Protein AF-A0A1W9P413-F1 (afdb_monomer)

Structure (mmCIF, N/CA/C/O backbone):
data_AF-A0A1W9P413-F1
#
_entry.id   AF-A0A1W9P413-F1
#
loop_
_atom_site.group_PDB
_atom_site.id
_atom_site.type_symbol
_atom_site.label_atom_id
_atom_site.label_alt_id
_atom_site.label_comp_id
_atom_site.label_asym_id
_atom_site.label_entity_id
_atom_site.label_seq_id
_atom_site.pdbx_PDB_ins_code
_atom_site.Cartn_x
_atom_site.Cartn_y
_atom_site.Cartn_z
_atom_site.occupancy
_atom_site.B_iso_or_equiv
_atom_site.auth_seq_id
_atom_site.auth_comp_id
_atom_site.auth_asym_id
_atom_site.auth_atom_id
_atom_site.pdbx_PDB_model_num
ATOM 1 N N . MET A 1 1 ? 31.410 20.847 0.478 1.00 35.12 1 MET A N 1
ATOM 2 C CA . MET A 1 1 ? 32.022 19.700 -0.231 1.00 35.12 1 MET A CA 1
ATOM 3 C C . MET A 1 1 ? 31.115 19.289 -1.386 1.00 35.12 1 MET A C 1
ATOM 5 O O . MET A 1 1 ? 30.025 18.791 -1.138 1.00 35.12 1 MET A O 1
ATOM 9 N N . LYS A 1 2 ? 31.502 19.577 -2.638 1.00 26.42 2 LYS A N 1
ATOM 10 C CA . LYS A 1 2 ? 30.781 19.106 -3.832 1.00 26.42 2 LYS A CA 1
ATOM 11 C C . LYS A 1 2 ? 31.066 17.611 -3.987 1.00 26.42 2 LYS A C 1
ATOM 13 O O . LYS A 1 2 ? 32.196 17.243 -4.291 1.00 26.42 2 LYS A O 1
ATOM 18 N N . VAL A 1 3 ? 30.071 16.762 -3.741 1.00 28.59 3 VAL A N 1
ATOM 19 C CA . VAL A 1 3 ? 30.142 15.339 -4.092 1.00 28.59 3 VAL A CA 1
ATOM 20 C C . VAL A 1 3 ? 30.192 15.274 -5.617 1.00 28.59 3 VAL A C 1
ATOM 22 O O . VAL A 1 3 ? 29.200 15.574 -6.275 1.00 28.59 3 VAL A O 1
ATOM 25 N N . LYS A 1 4 ? 31.363 14.959 -6.181 1.00 28.55 4 LYS A N 1
ATOM 26 C CA . LYS A 1 4 ? 31.478 14.557 -7.584 1.00 28.55 4 LYS A CA 1
ATOM 27 C C . LYS A 1 4 ? 30.758 13.217 -7.706 1.00 28.55 4 LYS A C 1
ATOM 29 O O . LYS A 1 4 ? 31.306 12.185 -7.332 1.00 28.55 4 LYS A O 1
ATOM 34 N N . THR A 1 5 ? 29.512 13.234 -8.160 1.00 32.84 5 THR A N 1
ATOM 35 C CA . THR A 1 5 ? 28.902 12.038 -8.730 1.00 32.84 5 THR A CA 1
ATOM 36 C C . THR A 1 5 ? 29.700 11.732 -9.988 1.00 32.84 5 THR A C 1
ATOM 38 O O . THR A 1 5 ? 29.683 12.514 -10.934 1.00 32.84 5 THR A O 1
ATOM 41 N N . ASN A 1 6 ? 30.479 10.650 -9.969 1.00 36.00 6 ASN A N 1
ATOM 42 C CA . ASN A 1 6 ? 30.977 10.063 -11.204 1.00 36.00 6 ASN A CA 1
ATOM 43 C C . ASN A 1 6 ? 29.742 9.628 -11.996 1.00 36.00 6 ASN A C 1
ATOM 45 O O . ASN A 1 6 ? 29.203 8.548 -11.759 1.00 36.00 6 ASN A O 1
ATOM 49 N N . ASP A 1 7 ? 29.285 10.493 -12.900 1.00 39.38 7 ASP A N 1
ATOM 50 C CA . ASP A 1 7 ? 28.417 10.121 -14.005 1.00 39.38 7 ASP A CA 1
ATOM 51 C C . ASP A 1 7 ? 29.214 9.162 -14.894 1.00 39.38 7 ASP A C 1
ATOM 53 O O . ASP A 1 7 ? 29.752 9.525 -15.935 1.00 39.38 7 ASP A O 1
ATOM 57 N N . MET A 1 8 ? 29.279 7.891 -14.489 1.00 37.81 8 MET A N 1
ATOM 58 C CA . MET A 1 8 ? 29.420 6.787 -15.433 1.00 37.81 8 MET A CA 1
ATOM 59 C C . MET A 1 8 ? 28.081 6.616 -16.157 1.00 37.81 8 MET A C 1
ATOM 61 O O . MET A 1 8 ? 27.469 5.551 -16.140 1.00 37.81 8 MET A O 1
ATOM 65 N N . ALA A 1 9 ? 27.633 7.673 -16.832 1.00 39.97 9 ALA A N 1
ATOM 66 C CA . ALA A 1 9 ? 26.834 7.506 -18.022 1.00 39.97 9 ALA A CA 1
ATOM 67 C C . ALA A 1 9 ? 27.788 6.896 -19.052 1.00 39.97 9 ALA A C 1
ATOM 69 O O . ALA A 1 9 ? 28.447 7.598 -19.816 1.00 39.97 9 ALA A O 1
ATOM 70 N N . ARG A 1 10 ? 27.909 5.562 -19.050 1.00 44.69 10 ARG A N 1
ATOM 71 C CA . ARG A 1 10 ? 28.249 4.868 -20.288 1.00 44.69 10 ARG A CA 1
ATOM 72 C C . ARG A 1 10 ? 27.160 5.300 -21.263 1.00 44.69 10 ARG A C 1
ATOM 74 O O . ARG A 1 10 ? 26.048 4.783 -21.204 1.00 44.69 10 ARG A O 1
ATOM 81 N N . GLN A 1 11 ? 27.470 6.276 -22.114 1.00 43.56 11 GLN A N 1
ATOM 82 C CA . GLN A 1 11 ? 26.836 6.403 -23.414 1.00 43.56 11 GLN A CA 1
ATOM 83 C C . GLN A 1 11 ? 27.114 5.077 -24.119 1.00 43.56 11 GLN A C 1
ATOM 85 O O . GLN A 1 11 ? 28.104 4.913 -24.825 1.00 43.56 11 GLN A O 1
ATOM 90 N N . VAL A 1 12 ? 26.280 4.076 -23.841 1.00 49.44 12 VAL A N 1
ATOM 91 C CA . VAL A 1 12 ? 26.056 2.999 -24.790 1.00 49.44 12 VAL A CA 1
ATOM 92 C C . VAL A 1 12 ? 25.668 3.735 -26.065 1.00 49.44 12 VAL A C 1
ATOM 94 O O . VAL A 1 12 ? 24.768 4.567 -26.030 1.00 49.44 12 VAL A O 1
ATOM 97 N N . SER A 1 13 ? 26.437 3.549 -27.132 1.00 48.78 13 SER A N 1
ATOM 98 C CA . SER A 1 13 ? 26.155 4.117 -28.447 1.00 48.78 13 SER A CA 1
ATOM 99 C C . SER A 1 13 ? 24.744 3.682 -28.865 1.00 48.78 13 SER A C 1
ATOM 101 O O . SER A 1 13 ? 24.533 2.548 -29.291 1.00 48.78 13 SER A O 1
ATOM 103 N N . LEU A 1 14 ? 23.760 4.563 -28.649 1.00 51.34 14 LEU A N 1
ATOM 104 C CA . LEU A 1 14 ? 22.325 4.298 -28.826 1.00 51.34 14 LEU A CA 1
ATOM 105 C C . LEU A 1 14 ? 21.903 4.269 -30.304 1.00 51.34 14 LEU A C 1
ATOM 107 O O . LEU A 1 14 ? 20.739 3.987 -30.581 1.00 51.34 14 LEU A O 1
ATOM 111 N N . ASP A 1 15 ? 22.835 4.532 -31.221 1.00 51.38 15 ASP A N 1
ATOM 112 C CA . ASP A 1 15 ? 22.566 4.760 -32.643 1.00 51.38 15 ASP A CA 1
ATOM 113 C C . ASP A 1 15 ? 22.865 3.537 -33.528 1.00 51.38 15 ASP A C 1
ATOM 115 O O . ASP A 1 15 ? 22.761 3.620 -34.748 1.00 51.38 15 ASP A O 1
ATOM 119 N N . SER A 1 16 ? 23.232 2.389 -32.945 1.00 44.88 16 SER A N 1
ATOM 120 C CA . SER A 1 16 ? 23.753 1.250 -33.720 1.00 44.88 16 SER A CA 1
ATOM 121 C C . SER A 1 16 ? 22.837 0.033 -33.857 1.00 44.88 16 SER A C 1
ATOM 123 O O . SER A 1 16 ? 23.261 -0.937 -34.481 1.00 44.88 16 SER A O 1
ATOM 125 N N . ILE A 1 17 ? 21.596 0.039 -33.348 1.00 50.25 17 ILE A N 1
ATOM 126 C CA . ILE A 1 17 ? 20.804 -1.200 -33.344 1.00 50.25 17 ILE A CA 1
ATOM 127 C C . ILE A 1 17 ? 19.384 -1.019 -33.880 1.00 50.25 17 ILE A C 1
ATOM 129 O O . ILE A 1 17 ? 18.509 -0.447 -33.235 1.00 50.25 17 ILE A O 1
ATOM 133 N N . GLY A 1 18 ? 19.151 -1.597 -35.064 1.00 59.50 18 GLY A N 1
ATOM 134 C CA . GLY A 1 18 ? 17.832 -1.943 -35.602 1.00 59.50 18 GLY A CA 1
ATOM 135 C C . GLY A 1 18 ? 17.193 -3.115 -34.846 1.00 59.50 18 GLY A C 1
ATOM 136 O O . GLY A 1 18 ? 16.728 -4.078 -35.455 1.00 59.50 18 GLY A O 1
ATOM 137 N N . GLU A 1 19 ? 17.229 -3.058 -33.518 1.00 65.81 19 GLU A N 1
ATOM 138 C CA . GLU A 1 19 ? 16.703 -4.084 -32.625 1.00 65.81 19 GLU A CA 1
ATOM 139 C C . GLU A 1 19 ? 15.173 -4.077 -32.710 1.00 65.81 19 GLU A C 1
ATOM 141 O O . GLU A 1 19 ? 14.519 -3.070 -32.433 1.00 65.81 19 GLU A O 1
ATOM 146 N N . LYS A 1 20 ? 14.594 -5.205 -33.133 1.00 80.88 20 LYS A N 1
ATOM 147 C CA . LYS A 1 20 ? 13.134 -5.377 -33.211 1.00 80.88 20 LYS A CA 1
ATOM 148 C C . LYS A 1 20 ? 12.500 -5.618 -31.838 1.00 80.88 20 LYS A C 1
ATOM 150 O O . LYS A 1 20 ? 11.292 -5.441 -31.697 1.00 80.88 20 LYS A O 1
ATOM 155 N N . GLU A 1 21 ? 13.301 -6.001 -30.846 1.00 87.31 21 GLU A N 1
ATOM 156 C CA . GLU A 1 21 ? 12.861 -6.415 -29.514 1.00 87.31 21 GLU A CA 1
ATOM 157 C C . GLU A 1 21 ? 13.801 -5.848 -28.435 1.00 87.31 21 GLU A C 1
ATOM 159 O O . GLU A 1 21 ? 14.988 -5.668 -28.707 1.00 87.31 21 GLU A O 1
ATOM 164 N N . PRO A 1 22 ? 13.294 -5.541 -27.227 1.00 90.44 22 PRO A N 1
ATOM 165 C CA . PRO A 1 22 ? 14.106 -5.041 -26.126 1.00 90.44 22 PRO A CA 1
ATOM 166 C C . PRO A 1 22 ? 14.951 -6.152 -25.494 1.00 90.44 22 PRO A C 1
ATOM 168 O O . PRO A 1 22 ? 14.472 -7.264 -25.275 1.00 90.44 22 PRO A O 1
ATOM 171 N N . ASP A 1 23 ? 16.168 -5.808 -25.078 1.00 92.25 23 ASP A N 1
ATOM 172 C CA . ASP A 1 23 ? 17.046 -6.700 -24.318 1.00 92.25 23 ASP A CA 1
ATOM 173 C C . ASP A 1 23 ? 16.517 -6.899 -22.882 1.00 92.25 23 ASP A C 1
ATOM 175 O O . ASP A 1 23 ? 16.741 -6.093 -21.971 1.00 92.25 23 ASP A O 1
ATOM 179 N N . ILE A 1 24 ? 15.782 -7.995 -22.670 1.00 91.88 24 ILE A N 1
ATOM 180 C CA . ILE A 1 24 ? 15.207 -8.354 -21.366 1.00 91.88 24 ILE A CA 1
ATOM 181 C C . ILE A 1 24 ? 16.293 -8.653 -20.324 1.00 91.88 24 ILE A C 1
ATOM 183 O O . ILE A 1 24 ? 16.104 -8.353 -19.140 1.00 91.88 24 ILE A O 1
ATOM 187 N N . GLU A 1 25 ? 17.439 -9.200 -20.729 1.00 91.31 25 GLU A N 1
ATOM 188 C CA . GLU A 1 25 ? 18.549 -9.493 -19.819 1.00 91.31 25 GLU A CA 1
ATOM 189 C C . GLU A 1 25 ? 19.149 -8.192 -19.268 1.00 91.31 25 GLU A C 1
ATOM 191 O O . GLU A 1 25 ? 19.340 -8.036 -18.057 1.00 91.31 25 GLU A O 1
ATOM 196 N N . TYR A 1 26 ? 19.363 -7.202 -20.135 1.00 92.00 26 TYR A N 1
ATOM 197 C CA . TYR A 1 26 ? 19.777 -5.863 -19.725 1.00 92.00 26 TYR A CA 1
ATOM 198 C C . TYR A 1 26 ? 18.771 -5.205 -18.768 1.00 92.00 26 TYR A C 1
ATOM 200 O O . TYR A 1 26 ? 19.167 -4.609 -17.756 1.00 92.00 26 TYR A O 1
ATOM 208 N N . LEU A 1 27 ? 17.471 -5.330 -19.050 1.00 92.12 27 LEU A N 1
ATOM 209 C CA . LEU A 1 27 ? 16.413 -4.750 -18.218 1.00 92.12 27 LEU A CA 1
ATOM 210 C C . LEU A 1 27 ? 16.342 -5.385 -16.826 1.00 92.12 27 LEU A C 1
ATOM 212 O O . LEU A 1 27 ? 16.135 -4.678 -15.835 1.00 92.12 27 LEU A O 1
ATOM 216 N N . THR A 1 28 ? 16.542 -6.700 -16.748 1.00 92.56 28 THR A N 1
ATOM 217 C CA . THR A 1 28 ? 16.417 -7.491 -15.513 1.00 92.56 28 THR A CA 1
ATOM 218 C C . THR A 1 28 ? 17.695 -7.564 -14.682 1.00 92.56 28 THR A C 1
ATOM 220 O O . THR A 1 28 ? 17.680 -8.074 -13.558 1.00 92.56 28 THR A O 1
ATOM 223 N N . ARG A 1 29 ? 18.800 -6.996 -15.181 1.00 93.19 29 ARG A N 1
ATOM 224 C CA . ARG A 1 29 ? 20.086 -6.980 -14.482 1.00 93.19 29 ARG A CA 1
ATOM 225 C C . ARG A 1 29 ? 19.969 -6.374 -13.084 1.00 93.19 29 ARG A C 1
ATOM 227 O O . ARG A 1 29 ? 19.545 -5.230 -12.901 1.00 93.19 29 ARG A O 1
ATOM 234 N N . ILE A 1 30 ? 20.431 -7.136 -12.096 1.00 94.19 30 ILE A N 1
ATOM 235 C CA . ILE A 1 30 ? 20.502 -6.681 -10.709 1.00 94.19 30 ILE A CA 1
ATOM 236 C C . ILE A 1 30 ? 21.545 -5.567 -10.600 1.00 94.19 30 ILE A C 1
ATOM 238 O O . ILE A 1 30 ? 22.689 -5.718 -11.026 1.00 94.19 30 ILE A O 1
ATOM 242 N N . THR A 1 31 ? 21.156 -4.458 -9.979 1.00 94.75 31 THR A N 1
ATOM 243 C CA . THR A 1 31 ? 22.052 -3.346 -9.656 1.00 94.75 31 THR A CA 1
ATOM 244 C C . THR A 1 31 ? 22.389 -3.395 -8.171 1.00 94.75 31 THR A C 1
ATOM 246 O O . THR A 1 31 ? 21.487 -3.379 -7.337 1.00 94.75 31 THR A O 1
ATOM 249 N N . ARG A 1 32 ? 23.677 -3.433 -7.824 1.00 96.00 32 ARG A N 1
ATOM 250 C CA . ARG A 1 32 ? 24.158 -3.380 -6.435 1.00 96.00 32 ARG A CA 1
ATOM 251 C C . ARG A 1 32 ? 25.071 -2.184 -6.242 1.00 96.00 32 ARG A C 1
ATOM 253 O O . ARG A 1 32 ? 25.812 -1.818 -7.150 1.00 96.00 32 ARG A O 1
ATOM 260 N N . GLY A 1 33 ? 25.048 -1.606 -5.051 1.00 94.62 33 GLY A N 1
ATOM 261 C CA . GLY A 1 33 ? 25.970 -0.538 -4.698 1.00 94.62 33 GLY A CA 1
ATOM 262 C C . GLY A 1 33 ? 25.856 -0.132 -3.240 1.00 94.62 33 GLY A C 1
ATOM 263 O O . GLY A 1 33 ? 25.163 -0.765 -2.447 1.00 94.62 33 GLY A O 1
ATOM 264 N N . ALA A 1 34 ? 26.528 0.961 -2.901 1.00 92.81 34 ALA A N 1
ATOM 265 C CA . ALA A 1 34 ? 26.381 1.632 -1.622 1.00 92.81 34 ALA A CA 1
ATOM 266 C C . ALA A 1 34 ? 26.163 3.129 -1.854 1.00 92.81 34 ALA A C 1
ATOM 268 O O . ALA A 1 34 ? 26.662 3.709 -2.822 1.00 92.81 34 ALA A O 1
ATOM 269 N N . GLN A 1 35 ? 25.388 3.762 -0.980 1.00 93.00 35 GLN A N 1
ATOM 270 C CA . GLN A 1 35 ? 25.301 5.218 -0.901 1.00 93.00 35 GLN A CA 1
ATOM 271 C C . GLN A 1 35 ? 25.809 5.666 0.456 1.00 93.00 35 GLN A C 1
ATOM 273 O O . GLN A 1 35 ? 25.456 5.070 1.468 1.00 93.00 35 GLN A O 1
ATOM 278 N N . ARG A 1 36 ? 26.627 6.716 0.483 1.00 90.56 36 ARG A N 1
ATOM 279 C CA . ARG A 1 36 ? 27.079 7.324 1.733 1.00 90.56 36 ARG A CA 1
ATOM 280 C C . ARG A 1 36 ? 26.156 8.466 2.110 1.00 90.56 36 ARG A C 1
ATOM 282 O O . ARG A 1 36 ? 25.801 9.279 1.256 1.00 90.56 36 ARG A O 1
ATOM 289 N N . ASN A 1 37 ? 25.793 8.550 3.382 1.00 86.88 37 ASN A N 1
ATOM 290 C CA . ASN A 1 37 ? 25.143 9.752 3.882 1.00 86.88 37 ASN A CA 1
ATOM 291 C C . ASN A 1 37 ? 26.146 10.862 4.218 1.00 86.88 37 ASN A C 1
ATOM 293 O O . ASN A 1 37 ? 27.356 10.724 4.037 1.00 86.88 37 ASN A O 1
ATOM 297 N N . ILE A 1 38 ? 25.631 11.969 4.758 1.00 81.50 38 ILE A N 1
ATOM 298 C CA . ILE A 1 38 ? 26.425 13.133 5.172 1.00 81.50 38 ILE A CA 1
ATOM 299 C C . ILE A 1 38 ? 27.476 12.821 6.250 1.00 81.50 38 ILE A C 1
ATOM 301 O O . ILE A 1 38 ? 28.393 13.612 6.434 1.00 81.50 38 ILE A O 1
ATOM 305 N N . ARG A 1 39 ? 27.355 11.687 6.953 1.00 85.44 39 ARG A N 1
ATOM 306 C CA . ARG A 1 39 ? 28.314 11.213 7.965 1.00 85.44 39 ARG A CA 1
ATOM 307 C C . ARG A 1 39 ? 29.296 10.179 7.419 1.00 85.44 39 ARG A C 1
ATOM 309 O O . ARG A 1 39 ? 30.091 9.639 8.173 1.00 85.44 39 ARG A O 1
ATOM 316 N N . GLY A 1 40 ? 29.222 9.868 6.125 1.00 90.75 40 GLY A N 1
ATOM 317 C CA . GLY A 1 40 ? 30.052 8.845 5.496 1.00 90.75 40 GLY A CA 1
ATOM 318 C C . GLY A 1 40 ? 29.597 7.406 5.753 1.00 90.75 40 GLY A C 1
ATOM 319 O O . GLY A 1 40 ? 30.284 6.493 5.308 1.00 90.75 40 GLY A O 1
ATOM 320 N N . ILE A 1 41 ? 28.450 7.189 6.411 1.00 90.75 41 ILE A N 1
ATOM 321 C CA . ILE A 1 41 ? 27.907 5.847 6.665 1.00 90.75 41 ILE A CA 1
ATOM 322 C C . ILE A 1 41 ? 27.359 5.287 5.362 1.00 90.75 41 ILE A C 1
ATOM 324 O O . ILE A 1 41 ? 26.547 5.935 4.695 1.00 90.75 41 ILE A O 1
ATOM 328 N N . GLU A 1 42 ? 27.796 4.082 5.017 1.00 93.31 42 GLU A N 1
ATOM 329 C CA . GLU A 1 42 ? 27.349 3.375 3.826 1.00 93.31 42 GLU A CA 1
ATOM 330 C C . GLU A 1 42 ? 26.009 2.674 4.043 1.00 93.31 42 GLU A C 1
ATOM 332 O O . GLU A 1 42 ? 25.771 2.013 5.052 1.00 93.31 42 GLU A O 1
ATOM 337 N N . PHE A 1 43 ? 25.152 2.797 3.035 1.00 92.94 43 PHE A N 1
ATOM 338 C CA . PHE A 1 43 ? 23.893 2.089 2.895 1.00 92.94 43 PHE A CA 1
ATOM 339 C C . PHE A 1 43 ? 23.999 1.147 1.695 1.00 92.94 43 PHE A C 1
ATOM 341 O O . PHE A 1 43 ? 23.787 1.591 0.557 1.00 92.94 43 PHE A O 1
ATOM 348 N N . PRO A 1 44 ? 24.348 -0.131 1.915 1.00 95.94 44 PRO A N 1
ATOM 349 C CA . PRO A 1 44 ? 24.314 -1.136 0.868 1.00 95.94 44 PRO A CA 1
ATOM 350 C C . PRO A 1 44 ? 22.893 -1.273 0.327 1.00 95.94 44 PRO A C 1
ATOM 352 O O . PRO A 1 44 ? 21.934 -1.379 1.099 1.00 95.94 44 PRO A O 1
ATOM 355 N N . TYR A 1 45 ? 22.760 -1.286 -0.993 1.00 96.50 45 TYR A N 1
ATOM 356 C CA . TYR A 1 45 ? 21.484 -1.458 -1.665 1.00 96.50 45 TYR A CA 1
ATOM 357 C C . TYR A 1 45 ? 21.576 -2.465 -2.810 1.00 96.50 45 TYR A C 1
ATOM 359 O O . TYR A 1 45 ? 22.627 -2.672 -3.420 1.00 96.50 45 TYR A O 1
ATOM 367 N N . GLU A 1 46 ? 20.427 -3.050 -3.119 1.00 96.50 46 GLU A N 1
ATOM 368 C CA . GLU A 1 46 ? 20.198 -3.905 -4.273 1.00 96.50 46 GLU A CA 1
ATOM 369 C C . GLU A 1 46 ? 18.900 -3.468 -4.956 1.00 96.50 46 GLU A C 1
ATOM 371 O O . GLU A 1 46 ? 17.903 -3.200 -4.288 1.00 96.50 46 GLU A O 1
ATOM 376 N N . ILE A 1 47 ? 18.905 -3.383 -6.283 1.00 97.00 47 ILE A N 1
ATOM 377 C CA . ILE A 1 47 ? 17.707 -3.211 -7.102 1.00 97.00 47 ILE A CA 1
ATOM 378 C C . ILE A 1 47 ? 17.644 -4.400 -8.046 1.00 97.00 47 ILE A C 1
ATOM 380 O O . ILE A 1 47 ? 18.506 -4.558 -8.908 1.00 97.00 47 ILE A O 1
ATOM 384 N N . SER A 1 48 ? 16.616 -5.221 -7.878 1.00 95.31 48 SER A N 1
ATOM 385 C CA . SER A 1 48 ? 16.272 -6.290 -8.811 1.00 95.31 48 SER A CA 1
ATOM 386 C C . SER A 1 48 ? 15.077 -5.864 -9.658 1.00 95.31 48 SER A C 1
ATOM 388 O O . SER A 1 48 ? 14.214 -5.109 -9.201 1.00 95.31 48 SER A O 1
ATOM 390 N N . VAL A 1 49 ? 15.038 -6.328 -10.904 1.00 95.88 49 VAL A N 1
ATOM 391 C CA . VAL A 1 49 ? 13.915 -6.097 -11.812 1.00 95.88 49 VAL A CA 1
ATOM 392 C C . VAL A 1 49 ? 13.413 -7.454 -12.279 1.00 95.88 49 VAL A C 1
ATOM 394 O O . VAL A 1 49 ? 14.192 -8.266 -12.770 1.00 95.88 49 VAL A O 1
ATOM 397 N N . LYS A 1 50 ? 12.121 -7.715 -12.090 1.00 94.38 50 LYS A N 1
ATOM 398 C CA . LYS A 1 50 ? 11.478 -8.972 -12.485 1.00 94.38 50 LYS A CA 1
ATOM 399 C C . LYS A 1 50 ? 10.465 -8.711 -13.584 1.00 94.38 50 LYS A C 1
ATOM 401 O O . LYS A 1 50 ? 9.661 -7.790 -13.457 1.00 94.38 50 LYS A O 1
ATOM 406 N N . VAL A 1 51 ? 10.488 -9.534 -14.624 1.00 94.94 51 VAL A N 1
ATOM 407 C CA . VAL A 1 51 ? 9.402 -9.593 -15.606 1.00 94.94 51 VAL A CA 1
ATOM 408 C C . VAL A 1 51 ? 8.225 -10.322 -14.968 1.00 94.94 51 VAL A C 1
ATOM 410 O O . VAL A 1 51 ? 8.430 -11.317 -14.273 1.00 94.94 51 VAL A O 1
ATOM 413 N N . LEU A 1 52 ? 7.020 -9.799 -15.167 1.00 93.88 52 LEU A N 1
ATOM 414 C CA . LEU A 1 52 ? 5.774 -10.385 -14.684 1.00 93.88 52 LEU A CA 1
ATOM 415 C C . LEU A 1 52 ? 4.734 -10.442 -15.807 1.00 93.88 52 LEU A C 1
ATOM 417 O O . LEU A 1 52 ? 4.753 -9.635 -16.743 1.00 93.88 52 LEU A O 1
ATOM 421 N N . SER A 1 53 ? 3.771 -11.339 -15.640 1.00 92.50 53 SER A N 1
ATOM 422 C CA . SER A 1 53 ? 2.498 -11.351 -16.344 1.00 92.50 53 SER A CA 1
ATOM 423 C C . SER A 1 53 ? 1.468 -10.594 -15.537 1.00 92.50 53 SER A C 1
ATOM 425 O O . SER A 1 53 ? 1.638 -10.297 -14.354 1.00 92.50 53 SER A O 1
ATOM 427 N N . TYR A 1 54 ? 0.322 -10.373 -16.167 1.00 94.31 54 TYR A N 1
ATOM 428 C CA . TYR A 1 54 ? -0.862 -9.972 -15.433 1.00 94.31 54 TYR A CA 1
ATOM 429 C C . TYR A 1 54 ? -1.267 -10.994 -14.351 1.00 94.31 54 TYR A C 1
ATOM 431 O O . TYR A 1 54 ? -1.714 -10.589 -13.280 1.00 94.31 54 TYR A O 1
ATOM 439 N N . GLY A 1 55 ? -1.091 -12.298 -14.606 1.00 93.12 55 GLY A N 1
ATOM 440 C CA . GLY A 1 55 ? -1.451 -13.370 -13.671 1.00 93.12 55 GLY A CA 1
ATOM 441 C C . GLY A 1 55 ? -0.611 -13.387 -12.392 1.00 93.12 55 GLY A C 1
ATOM 442 O O . GLY A 1 55 ? -1.085 -13.850 -11.360 1.00 93.12 55 GLY A O 1
ATOM 443 N N . ASP A 1 56 ? 0.594 -12.818 -12.439 1.00 92.31 56 ASP A N 1
ATOM 444 C CA . ASP A 1 56 ? 1.484 -12.680 -11.283 1.00 92.31 56 ASP A CA 1
ATOM 445 C C . ASP A 1 56 ? 1.099 -11.507 -10.363 1.00 92.31 56 ASP A C 1
ATOM 447 O O . ASP A 1 56 ? 1.619 -11.379 -9.252 1.00 92.31 56 ASP A O 1
ATOM 451 N N . ILE A 1 57 ? 0.208 -10.615 -10.812 1.00 94.69 57 ILE A N 1
ATOM 452 C CA . ILE A 1 57 ? -0.248 -9.475 -10.016 1.00 94.69 57 ILE A CA 1
ATOM 453 C C . ILE A 1 57 ? -1.298 -9.948 -9.017 1.00 94.69 57 ILE A C 1
ATOM 455 O O . ILE A 1 57 ? -2.427 -10.288 -9.378 1.00 94.69 57 ILE A O 1
ATOM 459 N N . ILE A 1 58 ? -0.947 -9.882 -7.737 1.00 93.94 58 ILE A N 1
ATOM 460 C CA . ILE A 1 58 ? -1.864 -10.211 -6.649 1.00 93.94 58 ILE A CA 1
ATOM 461 C C . ILE A 1 58 ? -2.699 -8.973 -6.328 1.00 93.94 58 ILE A C 1
ATOM 463 O O . ILE A 1 58 ? -2.181 -7.931 -5.926 1.00 93.94 58 ILE A O 1
ATOM 467 N N . TRP A 1 59 ? -4.008 -9.082 -6.536 1.00 94.31 59 TRP A N 1
ATOM 468 C CA . TRP A 1 59 ? -4.966 -8.018 -6.251 1.00 94.31 59 TRP A CA 1
ATOM 469 C C . TRP A 1 59 ? -5.550 -8.190 -4.859 1.00 94.31 59 TRP A C 1
ATOM 471 O O . TRP A 1 59 ? -6.021 -9.270 -4.511 1.00 94.31 59 TRP A O 1
ATOM 481 N N . ASN A 1 60 ? -5.576 -7.104 -4.096 1.00 92.81 60 ASN A N 1
ATOM 482 C CA . ASN A 1 60 ? -6.088 -7.101 -2.742 1.00 92.81 60 ASN A CA 1
ATOM 483 C C . ASN A 1 60 ? -6.837 -5.783 -2.434 1.00 92.81 60 ASN A C 1
ATOM 485 O O . ASN A 1 60 ? -6.216 -4.710 -2.406 1.00 92.81 60 ASN A O 1
ATOM 489 N N . PRO A 1 61 ? -8.161 -5.823 -2.165 1.00 92.69 61 PRO A N 1
ATOM 490 C CA . PRO A 1 61 ? -8.920 -4.627 -1.794 1.00 92.69 61 PRO A CA 1
ATOM 491 C C . PRO A 1 61 ? -8.375 -3.951 -0.523 1.00 92.69 61 PRO A C 1
ATOM 493 O O . PRO A 1 61 ? -8.429 -2.723 -0.402 1.00 92.69 61 PRO A O 1
ATOM 496 N N . ILE A 1 62 ? -7.798 -4.724 0.403 1.00 91.88 62 ILE A N 1
ATOM 497 C CA . ILE A 1 62 ? -7.210 -4.239 1.655 1.00 91.88 62 ILE A CA 1
ATOM 498 C C . ILE A 1 62 ? -6.011 -3.326 1.404 1.00 91.88 62 ILE A C 1
ATOM 500 O O . ILE A 1 62 ? -5.893 -2.288 2.065 1.00 91.88 62 ILE A O 1
ATOM 504 N N . ALA A 1 63 ? -5.170 -3.637 0.413 1.00 91.81 63 ALA A N 1
ATOM 505 C CA . ALA A 1 63 ? -4.021 -2.805 0.055 1.00 91.81 63 ALA A CA 1
ATOM 506 C C . ALA A 1 63 ? -4.452 -1.367 -0.296 1.00 91.81 63 ALA A C 1
ATOM 508 O O . ALA A 1 63 ? -3.880 -0.390 0.206 1.00 91.81 63 ALA A O 1
ATOM 509 N N . GLN A 1 64 ? -5.535 -1.222 -1.069 1.00 92.38 64 GLN A N 1
ATOM 510 C CA . GLN A 1 64 ? -6.088 0.092 -1.395 1.00 92.38 64 GLN A CA 1
ATOM 511 C C . GLN A 1 64 ? -6.786 0.742 -0.192 1.00 92.38 64 GLN A C 1
ATOM 513 O O . GLN A 1 64 ? -6.626 1.945 0.029 1.00 92.38 64 GLN A O 1
ATOM 518 N N . LEU A 1 65 ? -7.532 -0.020 0.615 1.00 90.06 65 LEU A N 1
ATOM 519 C CA . LEU A 1 65 ? -8.212 0.505 1.805 1.00 90.06 65 LEU A CA 1
ATOM 520 C C . LEU A 1 65 ? -7.234 1.095 2.824 1.00 90.06 65 LEU A C 1
ATOM 522 O O . LEU A 1 65 ? -7.477 2.183 3.348 1.00 90.06 65 LEU A O 1
ATOM 526 N N . LYS A 1 66 ? -6.081 0.458 3.041 1.00 88.56 66 LYS A N 1
ATOM 527 C CA . LYS A 1 66 ? -5.018 0.977 3.919 1.00 88.56 66 LYS A CA 1
ATOM 528 C C . LYS A 1 66 ? -4.494 2.342 3.491 1.00 88.56 66 LYS A C 1
ATOM 530 O O . LYS A 1 66 ? -4.008 3.107 4.327 1.00 88.56 66 LYS A O 1
ATOM 535 N N . CYS A 1 67 ? -4.642 2.715 2.218 1.00 88.19 67 CYS A N 1
ATOM 536 C CA . CYS A 1 67 ? -4.276 4.055 1.781 1.00 88.19 67 CYS A CA 1
ATOM 537 C C . CYS A 1 67 ? -5.097 5.139 2.486 1.00 88.19 67 CYS A C 1
ATOM 539 O O . CYS A 1 67 ? -4.567 6.228 2.664 1.00 88.19 67 CYS A O 1
ATOM 541 N N . ILE A 1 68 ? -6.325 4.867 2.942 1.00 84.88 68 ILE A N 1
ATOM 542 C CA . ILE A 1 68 ? -7.154 5.819 3.709 1.00 84.88 68 ILE A CA 1
ATOM 543 C C . ILE A 1 68 ? -6.441 6.271 4.994 1.00 84.88 68 ILE A C 1
ATOM 545 O O . ILE A 1 68 ? -6.494 7.447 5.346 1.00 84.88 68 ILE A O 1
ATOM 549 N N . GLN A 1 69 ? -5.700 5.366 5.638 1.00 83.25 69 GLN A N 1
ATOM 550 C CA . GLN A 1 69 ? -4.903 5.627 6.845 1.00 83.25 69 GLN A CA 1
ATOM 551 C C . GLN A 1 69 ? -3.520 6.232 6.530 1.00 83.25 69 GLN A C 1
ATOM 553 O O . GLN A 1 69 ? -2.732 6.554 7.424 1.00 83.25 69 GLN A O 1
ATOM 558 N N . CYS A 1 70 ? -3.177 6.409 5.251 1.00 85.31 70 CYS A N 1
ATOM 559 C CA . CYS A 1 70 ? -1.903 6.989 4.850 1.00 85.31 70 CYS A CA 1
ATOM 560 C C . CYS A 1 70 ? -1.877 8.503 5.101 1.00 85.31 70 CYS A C 1
ATOM 562 O O . CYS A 1 70 ? -2.792 9.246 4.743 1.00 85.31 70 CYS A O 1
ATOM 564 N N . GLY A 1 71 ? -0.749 9.004 5.613 1.00 82.62 71 GLY A N 1
ATOM 565 C CA . GLY A 1 71 ? -0.508 10.443 5.781 1.00 82.62 71 GLY A CA 1
ATOM 566 C C . GLY A 1 71 ? -0.537 11.254 4.475 1.00 82.62 71 GLY A C 1
ATOM 567 O O . GLY A 1 71 ? -0.681 12.473 4.520 1.00 82.62 71 GLY A O 1
ATOM 568 N N . PHE A 1 72 ? -0.423 10.598 3.314 1.00 86.38 72 PHE A N 1
ATOM 569 C CA . PHE A 1 72 ? -0.508 11.228 1.990 1.00 86.38 72 PHE A CA 1
ATOM 570 C C . PHE A 1 72 ? -1.901 11.147 1.353 1.00 86.38 72 PHE A C 1
ATOM 572 O O . PHE A 1 72 ? -2.109 11.722 0.281 1.00 86.38 72 PHE A O 1
ATOM 579 N N . TYR A 1 73 ? -2.865 10.476 1.990 1.00 88.06 73 TYR A N 1
ATOM 580 C CA . TYR A 1 73 ? -4.217 10.370 1.456 1.00 88.06 73 TYR A CA 1
ATOM 581 C C . TYR A 1 73 ? -4.835 11.755 1.244 1.00 88.06 73 TYR A C 1
ATOM 583 O O . TYR A 1 73 ? -4.787 12.628 2.111 1.00 88.06 73 TYR A O 1
ATOM 591 N N . GLY A 1 74 ? -5.376 11.981 0.053 1.00 87.50 74 GLY A N 1
ATOM 592 C CA . GLY A 1 74 ? -5.962 13.246 -0.369 1.00 87.50 74 GLY A CA 1
ATOM 593 C C . GLY A 1 74 ? -4.951 14.331 -0.742 1.00 87.50 74 GLY A C 1
ATOM 594 O O . GLY A 1 74 ? -5.355 15.331 -1.329 1.00 87.50 74 GLY A O 1
ATOM 595 N N . ARG A 1 75 ? -3.650 14.161 -0.482 1.00 89.50 75 ARG A N 1
ATOM 596 C CA . ARG A 1 75 ? -2.651 15.236 -0.649 1.00 89.50 75 ARG A CA 1
ATOM 597 C C . ARG A 1 75 ? -2.066 15.355 -2.054 1.00 89.50 75 ARG A C 1
ATOM 599 O O . ARG A 1 75 ? -1.420 16.347 -2.367 1.00 89.50 75 ARG A O 1
ATOM 606 N N . THR A 1 76 ? -2.276 14.359 -2.911 1.00 92.88 76 THR A N 1
ATOM 607 C CA . THR A 1 76 ? -1.772 14.378 -4.291 1.00 92.88 76 THR A CA 1
ATOM 608 C C . THR A 1 76 ? -2.837 13.905 -5.282 1.00 92.88 76 THR A C 1
ATOM 610 O O . THR A 1 76 ? -3.854 13.328 -4.884 1.00 92.88 76 THR A O 1
ATOM 613 N N . PHE A 1 77 ? -2.607 14.145 -6.577 1.00 94.12 77 PHE A N 1
ATOM 614 C CA . PHE A 1 77 ? -3.444 13.613 -7.663 1.00 94.12 77 PHE A CA 1
ATOM 615 C C . PHE A 1 77 ? -3.450 12.082 -7.723 1.00 94.12 77 PHE A C 1
ATOM 617 O O . PHE A 1 77 ? -4.424 11.491 -8.172 1.00 94.12 77 PHE A O 1
ATOM 624 N N . TYR A 1 78 ? -2.389 11.452 -7.221 1.00 93.56 78 TYR A N 1
ATOM 625 C CA . TYR A 1 78 ? -2.148 10.014 -7.304 1.00 93.56 78 TYR A CA 1
ATOM 626 C C . TYR A 1 78 ? -2.201 9.356 -5.927 1.00 93.56 78 TYR A C 1
ATOM 628 O O . TYR A 1 78 ? -1.458 8.428 -5.621 1.00 93.56 78 TYR A O 1
ATOM 636 N N . CYS A 1 79 ? -3.077 9.870 -5.067 1.00 91.19 79 CYS A N 1
ATOM 637 C CA . CYS A 1 79 ? -3.493 9.226 -3.830 1.00 91.19 79 CYS A CA 1
ATOM 638 C C . CYS A 1 79 ? -5.024 9.180 -3.804 1.00 91.19 79 CYS A C 1
ATOM 640 O O . CYS A 1 79 ? -5.698 10.018 -4.415 1.00 91.19 79 CYS A O 1
ATOM 642 N N . GLY A 1 80 ? -5.592 8.220 -3.071 1.00 88.31 80 GLY A N 1
ATOM 643 C CA . GLY A 1 80 ? -7.029 8.219 -2.801 1.00 88.31 80 GLY A CA 1
ATOM 644 C C . GLY A 1 80 ? -7.479 9.553 -2.168 1.00 88.31 80 GLY A C 1
ATOM 645 O O . GLY A 1 80 ? -6.652 10.253 -1.586 1.00 88.31 80 GLY A O 1
ATOM 646 N N . PRO A 1 81 ? -8.744 9.975 -2.329 1.00 89.00 81 PRO A N 1
ATOM 647 C CA . PRO A 1 81 ? -9.835 9.245 -2.974 1.00 89.00 81 PRO A CA 1
ATOM 648 C C . PRO A 1 81 ? -9.868 9.397 -4.502 1.00 89.00 81 PRO A C 1
ATOM 650 O O . PRO A 1 81 ? -10.840 8.962 -5.114 1.00 89.00 81 PRO A O 1
ATOM 653 N N . ARG A 1 82 ? -8.863 10.037 -5.115 1.00 90.44 82 ARG A N 1
ATOM 654 C CA . ARG A 1 82 ? -8.884 10.442 -6.536 1.00 90.44 82 ARG A CA 1
ATOM 655 C C . ARG A 1 82 ? -8.428 9.359 -7.504 1.00 90.44 82 ARG A C 1
ATOM 657 O O . ARG A 1 82 ? -8.601 9.501 -8.707 1.00 90.44 82 ARG A O 1
ATOM 664 N N . ILE A 1 83 ? -7.855 8.286 -6.977 1.00 92.69 83 ILE A N 1
ATOM 665 C CA . ILE A 1 83 ? -7.552 7.088 -7.748 1.00 92.69 83 ILE A CA 1
ATOM 666 C C . ILE A 1 83 ? -8.834 6.261 -7.877 1.00 92.69 83 ILE A C 1
ATOM 668 O O . ILE A 1 83 ? -9.617 6.155 -6.926 1.00 92.69 83 ILE A O 1
ATOM 672 N N . ALA A 1 84 ? -9.027 5.680 -9.060 1.00 93.69 84 ALA A N 1
ATOM 673 C CA . ALA A 1 84 ? -10.065 4.691 -9.312 1.00 93.69 84 ALA A CA 1
ATOM 674 C C . ALA A 1 84 ? -9.950 3.484 -8.350 1.00 93.69 84 ALA A C 1
ATOM 676 O O . ALA A 1 84 ? -8.853 3.162 -7.882 1.00 93.69 84 ALA A O 1
ATOM 677 N N . PRO A 1 85 ? -11.064 2.810 -8.036 1.00 94.00 85 PRO A N 1
ATOM 678 C CA . PRO A 1 85 ? -11.042 1.614 -7.199 1.00 94.00 85 PRO A CA 1
ATOM 679 C C . PRO A 1 85 ? -10.233 0.480 -7.850 1.00 94.00 85 PRO A C 1
ATOM 681 O O . PRO A 1 85 ? -10.089 0.442 -9.076 1.00 94.00 85 PRO A O 1
ATOM 684 N N . TYR A 1 86 ? -9.707 -0.443 -7.040 1.00 95.00 86 TYR A N 1
ATOM 685 C CA . TYR A 1 86 ? -8.785 -1.486 -7.509 1.00 95.00 86 TYR A CA 1
ATOM 686 C C . TYR A 1 86 ? -9.371 -2.347 -8.633 1.00 95.00 86 TYR A C 1
ATOM 688 O O . TYR A 1 86 ? -8.662 -2.650 -9.582 1.00 95.00 86 TYR A O 1
ATOM 696 N N . TYR A 1 87 ? -10.668 -2.672 -8.604 1.00 95.00 87 TYR A N 1
ATOM 697 C CA . TYR A 1 87 ? -11.299 -3.477 -9.656 1.00 95.00 87 TYR A CA 1
ATOM 698 C C . TYR A 1 87 ? -11.265 -2.787 -11.031 1.00 95.00 87 TYR A C 1
ATOM 700 O O . TYR A 1 87 ? -11.088 -3.446 -12.051 1.00 95.00 87 TYR A O 1
ATOM 708 N N . SER A 1 88 ? -11.334 -1.453 -11.073 1.00 96.06 88 SER A N 1
ATOM 709 C CA . SER A 1 88 ? -11.177 -0.696 -12.321 1.00 96.06 88 SER A CA 1
ATOM 710 C C . SER A 1 88 ? -9.733 -0.752 -12.830 1.00 96.06 88 SER A C 1
ATOM 712 O O . SER A 1 88 ? -9.488 -0.866 -14.032 1.00 96.06 88 SER A O 1
ATOM 714 N N . TRP A 1 89 ? -8.757 -0.723 -11.919 1.00 97.00 89 TRP A N 1
ATOM 715 C CA . TRP A 1 89 ? -7.353 -0.930 -12.270 1.00 97.00 89 TRP A CA 1
ATOM 716 C C . TRP A 1 89 ? -7.064 -2.359 -12.704 1.00 97.00 89 TRP A C 1
ATOM 718 O O . TRP A 1 89 ? -6.298 -2.542 -13.644 1.00 97.00 89 TRP A O 1
ATOM 728 N N . ARG A 1 90 ? -7.711 -3.348 -12.089 1.00 96.44 90 ARG A N 1
ATOM 729 C CA . ARG A 1 90 ? -7.630 -4.758 -12.459 1.00 96.44 90 ARG A CA 1
ATOM 730 C C . ARG A 1 90 ? -8.040 -4.966 -13.911 1.00 96.44 90 ARG A C 1
ATOM 732 O O . ARG A 1 90 ? -7.271 -5.542 -14.676 1.00 96.44 90 ARG A O 1
ATOM 739 N N . GLU A 1 91 ? -9.192 -4.432 -14.306 1.00 96.69 91 GLU A N 1
ATOM 740 C CA . GLU A 1 91 ? -9.685 -4.471 -15.689 1.00 96.69 91 GLU A CA 1
ATOM 741 C C . GLU A 1 91 ? -8.771 -3.702 -16.656 1.00 96.69 91 GLU A C 1
ATOM 743 O O . GLU A 1 91 ? -8.531 -4.138 -17.782 1.00 96.69 91 GLU A O 1
ATOM 748 N N . LYS A 1 92 ? -8.231 -2.555 -16.222 1.00 97.38 92 LYS A N 1
ATOM 749 C CA . LYS A 1 92 ? -7.304 -1.756 -17.030 1.00 97.38 92 LYS A CA 1
ATOM 750 C C . LYS A 1 92 ? -5.977 -2.475 -17.260 1.00 97.38 92 LYS A C 1
ATOM 752 O O . LYS A 1 92 ? -5.487 -2.465 -18.386 1.00 97.38 92 LYS A O 1
ATOM 757 N N . LEU A 1 93 ? -5.393 -3.054 -16.211 1.00 97.38 93 LEU A N 1
ATOM 758 C CA . LEU A 1 93 ? -4.092 -3.708 -16.287 1.00 97.38 93 LEU A CA 1
ATOM 759 C C . LEU A 1 93 ? -4.153 -5.039 -17.049 1.00 97.38 93 LEU A C 1
ATOM 761 O O . LEU A 1 93 ? -3.175 -5.385 -17.693 1.00 97.38 93 LEU A O 1
ATOM 765 N N . ASN A 1 94 ? -5.307 -5.714 -17.094 1.00 96.75 94 ASN A N 1
ATOM 766 C CA . ASN A 1 94 ? -5.490 -6.956 -17.863 1.00 96.75 94 ASN A CA 1
ATOM 767 C C . ASN A 1 94 ? -5.289 -6.790 -19.385 1.00 96.75 94 ASN A C 1
ATOM 769 O O . ASN A 1 94 ? -5.218 -7.759 -20.127 1.00 96.75 94 ASN A O 1
ATOM 773 N N . LYS A 1 95 ? -5.224 -5.549 -19.880 1.00 96.62 95 LYS A N 1
ATOM 774 C CA . LYS A 1 95 ? -5.018 -5.232 -21.304 1.00 96.62 95 LYS A CA 1
ATOM 775 C C . LYS A 1 95 ? -3.543 -5.164 -21.707 1.00 96.62 95 LYS A C 1
ATOM 777 O O . LYS A 1 95 ? -3.248 -4.793 -22.844 1.00 96.62 95 LYS A O 1
ATOM 782 N N . TYR A 1 96 ? -2.640 -5.415 -20.764 1.00 96.56 96 TYR A N 1
ATOM 783 C CA . TYR A 1 96 ? -1.199 -5.356 -20.963 1.00 96.56 96 TYR A CA 1
ATOM 784 C C . TYR A 1 96 ? -0.600 -6.755 -20.832 1.00 96.56 96 TYR A C 1
ATOM 786 O O . TYR A 1 96 ? -0.983 -7.502 -19.934 1.00 96.56 96 TYR A O 1
ATOM 794 N N . ASN A 1 97 ? 0.335 -7.101 -21.716 1.00 94.44 97 ASN A N 1
ATOM 795 C CA . ASN A 1 97 ? 1.017 -8.399 -21.701 1.00 94.44 97 ASN A CA 1
ATOM 796 C C . ASN A 1 97 ? 2.396 -8.366 -21.022 1.00 94.44 97 ASN A C 1
ATOM 798 O O . ASN A 1 97 ? 2.960 -9.425 -20.768 1.00 94.44 97 ASN A O 1
ATOM 802 N N . PHE A 1 98 ? 2.932 -7.180 -20.718 1.00 95.94 98 PHE A N 1
ATOM 803 C CA . PHE A 1 98 ? 4.288 -7.023 -20.203 1.00 95.94 98 PHE A CA 1
ATOM 804 C C . PHE A 1 98 ? 4.332 -6.114 -18.977 1.00 95.94 98 PHE A C 1
ATOM 806 O O . PHE A 1 98 ? 3.840 -4.979 -18.996 1.00 95.94 98 PHE A O 1
ATOM 813 N N . PHE A 1 99 ? 4.986 -6.599 -17.923 1.00 97.19 99 PHE A N 1
ATOM 814 C CA . PHE A 1 99 ? 5.172 -5.883 -16.670 1.00 97.19 99 PHE A CA 1
ATOM 815 C C . PHE A 1 99 ? 6.608 -6.047 -16.177 1.00 97.19 99 PHE A C 1
ATOM 817 O O . PHE A 1 99 ? 7.190 -7.122 -16.276 1.00 97.19 99 PHE A O 1
ATOM 824 N N . LEU A 1 100 ? 7.154 -4.987 -15.585 1.00 97.12 100 LEU A N 1
ATOM 825 C CA . LEU A 1 100 ? 8.409 -5.023 -14.842 1.00 97.12 100 LEU A CA 1
ATOM 826 C C . LEU A 1 100 ? 8.157 -4.585 -13.407 1.00 97.12 100 LEU A C 1
ATOM 828 O O . LEU A 1 100 ? 7.671 -3.477 -13.177 1.00 97.12 100 LEU A O 1
ATOM 832 N N . LEU A 1 101 ? 8.527 -5.426 -12.449 1.00 96.56 101 LEU A N 1
ATOM 833 C CA . LEU A 1 101 ? 8.545 -5.116 -11.026 1.00 96.56 101 LEU A CA 1
ATOM 834 C C . LEU A 1 101 ? 9.957 -4.719 -10.615 1.00 96.56 101 LEU A C 1
ATOM 836 O O . LEU A 1 101 ? 10.873 -5.534 -10.660 1.00 96.56 101 LEU A O 1
ATOM 840 N N . PHE A 1 102 ? 10.118 -3.481 -10.166 1.00 96.94 102 PHE A N 1
ATOM 841 C CA . PHE A 1 102 ? 11.363 -2.983 -9.598 1.00 96.94 102 PHE A CA 1
ATOM 842 C C . PHE A 1 102 ? 11.304 -3.173 -8.092 1.00 96.94 102 PHE A C 1
ATOM 844 O O . PHE A 1 102 ? 10.474 -2.550 -7.428 1.00 96.94 102 PHE A O 1
ATOM 851 N N . LEU A 1 103 ? 12.196 -3.997 -7.557 1.00 95.44 103 LEU A N 1
ATOM 852 C CA . LEU A 1 103 ? 12.334 -4.258 -6.134 1.00 95.44 103 LEU A CA 1
ATOM 853 C C . LEU A 1 103 ? 13.686 -3.742 -5.653 1.00 95.44 103 LEU A C 1
ATOM 855 O O . LEU A 1 103 ? 14.725 -4.367 -5.862 1.00 95.44 103 LEU A O 1
ATOM 859 N N . GLY A 1 104 ? 13.650 -2.594 -4.988 1.00 95.62 104 GLY A N 1
ATOM 860 C CA . GLY A 1 104 ? 14.769 -2.078 -4.222 1.00 95.62 104 GLY A CA 1
ATOM 861 C C . GLY A 1 104 ? 14.776 -2.641 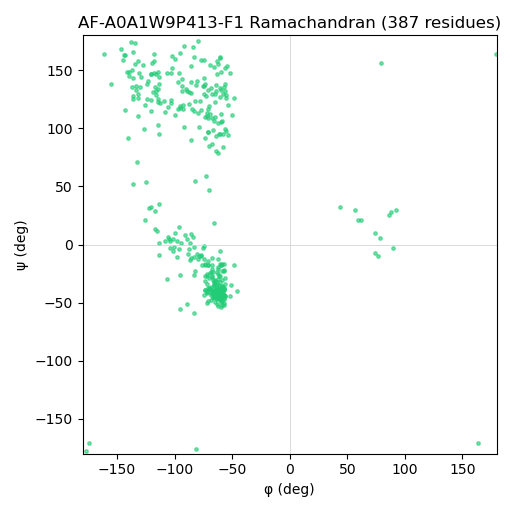-2.804 1.00 95.62 104 GLY A C 1
ATOM 862 O O . GLY A 1 104 ? 13.731 -2.693 -2.153 1.00 95.62 104 GLY A O 1
ATOM 863 N N . LYS A 1 105 ? 15.965 -2.966 -2.306 1.00 95.50 105 LYS A N 1
ATOM 864 C CA . LYS A 1 105 ? 16.270 -3.323 -0.920 1.00 95.50 105 LYS A CA 1
ATOM 865 C C . LYS A 1 105 ? 17.456 -2.488 -0.446 1.00 95.50 105 LYS A C 1
ATOM 867 O O . LYS A 1 105 ? 18.434 -2.346 -1.174 1.00 95.50 105 LYS A O 1
ATOM 872 N N . ILE A 1 106 ? 17.387 -1.942 0.765 1.00 94.94 106 ILE A N 1
ATOM 873 C CA . ILE A 1 106 ? 18.487 -1.194 1.385 1.00 94.94 106 ILE A CA 1
ATOM 874 C C . ILE A 1 106 ? 18.695 -1.658 2.819 1.00 94.94 106 ILE A C 1
ATOM 876 O O . ILE A 1 106 ? 17.734 -1.777 3.580 1.00 94.94 106 ILE A O 1
ATOM 880 N N . ASN A 1 107 ? 19.948 -1.909 3.184 1.00 95.12 107 ASN A N 1
ATOM 881 C CA . ASN A 1 107 ? 20.323 -2.272 4.541 1.00 95.12 107 ASN A CA 1
ATOM 882 C C . ASN A 1 107 ? 20.697 -1.005 5.323 1.00 95.12 107 ASN A C 1
ATOM 884 O O . ASN A 1 107 ? 21.620 -0.284 4.945 1.00 95.12 107 ASN A O 1
ATOM 888 N N . VAL A 1 108 ? 19.975 -0.736 6.411 1.00 94.44 108 VAL A N 1
ATOM 889 C CA . VAL A 1 108 ? 20.168 0.446 7.266 1.00 94.44 108 VAL A CA 1
ATOM 890 C C . VAL A 1 108 ? 20.837 0.118 8.604 1.00 94.44 108 VAL A C 1
ATOM 892 O O . VAL A 1 108 ? 20.955 0.998 9.454 1.00 94.44 108 VAL A O 1
ATOM 895 N N . ARG A 1 109 ? 21.294 -1.126 8.813 1.00 94.06 109 ARG A N 1
ATOM 896 C CA . ARG A 1 109 ? 21.835 -1.598 10.100 1.00 94.06 109 ARG A CA 1
ATOM 897 C C . ARG A 1 109 ? 22.992 -0.739 10.600 1.00 94.06 109 ARG A C 1
ATOM 899 O O . ARG A 1 109 ? 23.012 -0.379 11.771 1.00 94.06 109 ARG A O 1
ATOM 906 N N . ALA A 1 110 ? 23.932 -0.380 9.725 1.00 92.12 110 ALA A N 1
ATOM 907 C CA . ALA A 1 110 ? 25.073 0.457 10.100 1.00 92.12 110 ALA A CA 1
ATOM 908 C C . ALA A 1 110 ? 24.619 1.824 10.638 1.00 92.12 110 ALA A C 1
ATOM 910 O O . ALA A 1 110 ? 25.090 2.272 11.680 1.00 92.12 110 ALA A O 1
ATOM 911 N N . ARG A 1 111 ? 23.637 2.451 9.977 1.00 91.38 111 ARG A N 1
ATOM 912 C CA . ARG A 1 111 ? 23.049 3.719 10.422 1.00 91.38 111 ARG A CA 1
ATOM 913 C C . ARG A 1 111 ? 22.275 3.577 11.731 1.00 91.38 111 ARG A C 1
ATOM 915 O O . ARG A 1 111 ? 22.356 4.457 12.579 1.00 91.38 111 ARG A O 1
ATOM 922 N N . TYR A 1 112 ? 21.538 2.482 11.887 1.00 91.12 112 TYR A N 1
ATOM 923 C CA . TYR A 1 112 ? 20.808 2.176 13.114 1.00 91.12 112 TYR A CA 1
ATOM 924 C C . TYR A 1 112 ? 21.748 2.061 14.325 1.00 91.12 112 TYR A C 1
ATOM 926 O O . TYR A 1 112 ? 21.493 2.686 15.353 1.00 91.12 112 TYR A O 1
ATOM 934 N N . LEU A 1 113 ? 22.854 1.321 14.183 1.00 91.88 113 LEU A N 1
ATOM 935 C CA . LEU A 1 113 ? 23.870 1.174 15.232 1.00 91.88 113 LEU A CA 1
ATOM 936 C C . LEU A 1 113 ? 24.580 2.502 15.538 1.00 91.88 113 LEU A C 1
ATOM 938 O O . LEU A 1 113 ? 24.813 2.816 16.701 1.00 91.88 113 LEU A O 1
ATOM 942 N N . ASP A 1 114 ? 24.868 3.311 14.515 1.00 90.56 114 ASP A N 1
ATOM 943 C CA . ASP A 1 114 ? 25.414 4.662 14.697 1.00 90.56 114 ASP A CA 1
ATOM 944 C C . ASP A 1 114 ? 24.475 5.560 15.517 1.00 90.56 114 ASP A C 1
ATOM 946 O O . ASP A 1 114 ? 24.921 6.276 16.412 1.00 90.56 114 ASP A O 1
ATOM 950 N N . ASP A 1 115 ? 23.168 5.508 15.248 1.00 88.56 115 ASP A N 1
ATOM 951 C CA . ASP A 1 115 ? 22.192 6.302 15.994 1.00 88.56 115 ASP A CA 1
ATOM 952 C C . ASP A 1 115 ? 22.067 5.857 17.455 1.00 88.56 115 ASP A C 1
ATOM 954 O O . ASP A 1 115 ? 21.990 6.704 18.347 1.00 88.56 115 ASP A O 1
ATOM 958 N N . LEU A 1 116 ? 22.084 4.543 17.707 1.00 88.94 116 LEU A N 1
ATOM 959 C CA . LEU A 1 116 ? 22.107 3.997 19.066 1.00 88.94 116 LEU A CA 1
ATOM 960 C C . LEU A 1 116 ? 23.305 4.513 19.869 1.00 88.94 116 LEU A C 1
ATOM 962 O O . LEU A 1 116 ? 23.127 4.972 20.995 1.00 88.94 116 LEU A O 1
ATOM 966 N N . ASN A 1 117 ? 24.499 4.490 19.274 1.00 89.62 117 ASN A N 1
ATOM 967 C CA . ASN A 1 117 ? 25.726 4.890 19.958 1.00 89.62 117 ASN A CA 1
ATOM 968 C C . ASN A 1 117 ? 25.802 6.405 20.201 1.00 89.62 117 ASN A C 1
ATOM 970 O O . ASN A 1 117 ? 26.279 6.835 21.247 1.00 89.62 117 ASN A O 1
ATOM 974 N N . ASN A 1 118 ? 25.333 7.222 19.252 1.00 85.62 118 ASN A N 1
ATOM 975 C CA . ASN A 1 118 ? 25.571 8.668 19.283 1.00 85.62 118 ASN A CA 1
ATOM 976 C C . ASN A 1 118 ? 24.444 9.499 19.909 1.00 85.62 118 ASN A C 1
ATOM 978 O O . ASN A 1 118 ? 24.709 10.605 20.378 1.00 85.62 118 ASN A O 1
ATOM 982 N N . PHE A 1 119 ? 23.189 9.035 19.893 1.00 79.06 119 PHE A N 1
ATOM 983 C CA . PHE A 1 119 ? 22.055 9.860 20.346 1.00 79.06 119 PHE A CA 1
ATOM 984 C C . PHE A 1 119 ? 21.506 9.494 21.715 1.00 79.06 119 PHE A C 1
ATOM 986 O O . PHE A 1 119 ? 20.558 10.150 22.155 1.00 79.06 119 PHE A O 1
ATOM 993 N N . ASN A 1 120 ? 22.038 8.448 22.361 1.00 77.19 120 ASN A N 1
ATOM 994 C CA . ASN A 1 120 ? 21.409 7.819 23.527 1.00 77.19 120 ASN A CA 1
ATOM 995 C C . ASN A 1 120 ? 19.887 7.646 23.313 1.00 77.19 120 ASN A C 1
ATOM 997 O O . ASN A 1 120 ? 19.066 7.829 24.214 1.00 77.19 120 ASN A O 1
ATOM 1001 N N . SER A 1 121 ? 19.487 7.432 22.054 1.00 68.06 121 SER A N 1
ATOM 1002 C CA . SER A 1 121 ? 18.092 7.405 21.659 1.00 68.06 121 SER A CA 1
ATOM 1003 C C . SER A 1 121 ? 17.594 5.983 21.786 1.00 68.06 121 SER A C 1
ATOM 1005 O O . SER A 1 121 ? 18.248 5.061 21.308 1.00 68.06 121 SER A O 1
ATOM 1007 N N . GLY A 1 122 ? 16.419 5.805 22.394 1.00 78.19 122 GLY A N 1
ATOM 1008 C CA . GLY A 1 122 ? 15.796 4.486 22.470 1.00 78.19 122 GLY A CA 1
ATOM 1009 C C . GLY A 1 122 ? 15.697 3.832 21.088 1.00 78.19 122 GLY A C 1
ATOM 1010 O O . GLY A 1 122 ? 15.508 4.523 20.082 1.00 78.19 122 GLY A O 1
ATOM 1011 N N . GLU A 1 123 ? 15.793 2.503 21.049 1.00 81.19 123 GLU A N 1
ATOM 1012 C CA . GLU A 1 123 ? 15.898 1.689 19.827 1.00 81.19 123 GLU A CA 1
ATOM 1013 C C . GLU A 1 123 ? 14.898 2.077 18.733 1.00 81.19 123 GLU A C 1
ATOM 1015 O O . GLU A 1 123 ? 15.245 2.155 17.554 1.00 81.19 123 GLU A O 1
ATOM 1020 N N . TRP A 1 124 ? 13.660 2.390 19.121 1.00 79.00 124 TRP A N 1
ATOM 1021 C CA . TRP A 1 124 ? 12.616 2.811 18.191 1.00 79.00 124 TRP A CA 1
ATOM 1022 C C . TRP A 1 124 ? 12.991 4.072 17.400 1.00 79.00 124 TRP A C 1
ATOM 1024 O O . TRP A 1 124 ? 12.755 4.150 16.193 1.00 79.00 124 TRP A O 1
ATOM 1034 N N . ARG A 1 125 ? 13.588 5.065 18.066 1.00 80.06 125 ARG A N 1
ATOM 1035 C CA . ARG A 1 125 ? 13.935 6.350 17.456 1.00 80.06 125 ARG A CA 1
ATOM 1036 C C . ARG A 1 125 ? 15.108 6.189 16.489 1.00 80.06 125 ARG A C 1
ATOM 1038 O O . ARG A 1 125 ? 15.040 6.726 15.384 1.00 80.06 125 ARG A O 1
ATOM 1045 N N . SER A 1 126 ? 16.111 5.393 16.863 1.00 83.69 126 SER A N 1
ATOM 1046 C CA . SER A 1 126 ? 17.228 5.027 15.982 1.00 83.69 126 SER A CA 1
ATOM 1047 C C . SER A 1 126 ? 16.733 4.288 14.736 1.00 83.69 126 SER A C 1
ATOM 1049 O O . SER A 1 126 ? 17.063 4.662 13.612 1.00 83.69 126 SER A O 1
ATOM 1051 N N . GLY A 1 127 ? 15.857 3.290 14.912 1.00 83.06 127 GLY A N 1
ATOM 1052 C CA . GLY A 1 127 ? 15.267 2.542 13.797 1.00 83.06 127 GLY A CA 1
ATOM 1053 C C . GLY A 1 127 ? 14.449 3.433 12.859 1.00 83.06 127 GLY A C 1
ATOM 1054 O O . GLY A 1 127 ? 14.569 3.336 11.638 1.00 83.06 127 GLY A O 1
ATOM 1055 N N . TYR A 1 128 ? 13.669 4.362 13.417 1.00 83.38 128 TYR A N 1
ATOM 1056 C CA . TYR A 1 128 ? 12.863 5.304 12.644 1.00 83.38 128 TYR A CA 1
ATOM 1057 C C . TYR A 1 128 ? 13.708 6.251 11.777 1.00 83.38 128 TYR A C 1
ATOM 1059 O O . TYR A 1 128 ? 13.370 6.483 10.612 1.00 83.38 128 TYR A O 1
ATOM 1067 N N . TYR A 1 129 ? 14.792 6.822 12.311 1.00 86.00 129 TYR A N 1
ATOM 1068 C CA . TYR A 1 129 ? 15.640 7.736 11.539 1.00 86.00 129 TYR A CA 1
ATOM 1069 C C . TYR A 1 129 ? 16.433 7.005 10.460 1.00 86.00 129 TYR A C 1
ATOM 1071 O O . TYR A 1 129 ? 16.355 7.405 9.294 1.00 86.00 129 TYR A O 1
ATOM 1079 N N . ALA A 1 130 ? 17.102 5.905 10.820 1.00 87.19 130 ALA A N 1
ATOM 1080 C CA . ALA A 1 130 ? 17.826 5.065 9.873 1.00 87.19 130 ALA A CA 1
ATOM 1081 C C . ALA A 1 130 ? 16.911 4.579 8.737 1.00 87.19 130 ALA A C 1
ATOM 1083 O O . ALA A 1 130 ? 17.254 4.686 7.557 1.00 87.19 130 ALA A O 1
ATOM 1084 N N . GLY A 1 131 ? 15.700 4.136 9.085 1.00 87.50 131 GLY A N 1
ATOM 1085 C CA . GLY A 1 131 ? 14.690 3.689 8.134 1.00 87.50 131 GLY A CA 1
ATOM 1086 C C . GLY A 1 131 ? 14.212 4.773 7.175 1.00 87.50 131 GLY A C 1
ATOM 1087 O O . GLY A 1 131 ? 14.132 4.540 5.969 1.00 87.50 131 GLY A O 1
ATOM 1088 N N . ASN A 1 132 ? 13.914 5.976 7.672 1.00 88.56 132 ASN A N 1
ATOM 1089 C CA . ASN A 1 132 ? 13.479 7.086 6.819 1.00 88.56 132 ASN A CA 1
ATOM 1090 C C . ASN A 1 132 ? 14.575 7.545 5.856 1.00 88.56 132 ASN A C 1
ATOM 1092 O O . ASN A 1 132 ? 14.290 7.816 4.687 1.00 88.56 132 ASN A O 1
ATOM 1096 N N . GLU A 1 133 ? 15.811 7.643 6.341 1.00 91.44 133 GLU A N 1
ATOM 1097 C CA . GLU A 1 133 ? 16.966 8.023 5.533 1.00 91.44 133 GLU A CA 1
ATOM 1098 C C . GLU A 1 133 ? 17.212 6.996 4.425 1.00 91.44 133 GLU A C 1
ATOM 1100 O O . GLU A 1 133 ? 17.179 7.351 3.242 1.00 91.44 133 GLU A O 1
ATOM 1105 N N . GLY A 1 134 ? 17.322 5.714 4.791 1.00 92.00 134 GLY A N 1
ATOM 1106 C CA . GLY A 1 134 ? 17.492 4.627 3.832 1.00 92.00 134 GLY A CA 1
ATOM 1107 C C . GLY A 1 134 ? 16.343 4.549 2.824 1.00 92.00 134 GLY A C 1
ATOM 1108 O O . GLY A 1 134 ? 16.575 4.455 1.621 1.00 92.00 134 GLY A O 1
ATOM 1109 N N . THR A 1 135 ? 15.095 4.694 3.277 1.00 90.94 135 THR A N 1
ATOM 1110 C CA . THR A 1 135 ? 13.916 4.696 2.394 1.00 90.94 135 THR A CA 1
ATOM 1111 C C . THR A 1 135 ? 13.960 5.835 1.374 1.00 90.94 135 THR A C 1
ATOM 1113 O O . THR A 1 135 ? 13.582 5.637 0.221 1.00 90.94 135 THR A O 1
ATOM 1116 N N . ASN A 1 136 ? 14.401 7.036 1.760 1.00 91.38 136 ASN A N 1
ATOM 1117 C CA . ASN A 1 136 ? 14.497 8.161 0.827 1.00 91.38 136 ASN A CA 1
ATOM 1118 C C . ASN A 1 136 ? 15.596 7.938 -0.223 1.00 91.38 136 ASN A C 1
ATOM 1120 O O . ASN A 1 136 ? 15.363 8.219 -1.400 1.00 91.38 136 ASN A O 1
ATOM 1124 N N . ILE A 1 137 ? 16.755 7.407 0.190 1.00 93.38 137 ILE A N 1
ATOM 1125 C CA . ILE A 1 137 ? 17.844 7.025 -0.721 1.00 93.38 137 ILE A CA 1
ATOM 1126 C C . ILE A 1 137 ? 17.340 5.971 -1.710 1.00 93.38 137 ILE A C 1
ATOM 1128 O O . ILE A 1 137 ? 17.405 6.170 -2.923 1.00 93.38 137 ILE A O 1
ATOM 1132 N N . LEU A 1 138 ? 16.770 4.881 -1.198 1.00 94.69 138 LEU A N 1
ATOM 1133 C CA . LEU A 1 138 ? 16.317 3.761 -2.011 1.00 94.69 138 LEU A CA 1
ATOM 1134 C C . LEU A 1 138 ? 15.218 4.163 -2.998 1.00 94.69 138 LEU A C 1
ATOM 1136 O O . LEU A 1 138 ? 15.277 3.781 -4.162 1.00 94.69 138 LEU A O 1
ATOM 1140 N N . LYS A 1 139 ? 14.243 4.975 -2.569 1.00 93.38 139 LYS A N 1
ATOM 1141 C CA . LYS A 1 139 ? 13.192 5.493 -3.460 1.00 93.38 139 LYS A CA 1
ATOM 1142 C C . LYS A 1 139 ? 13.761 6.285 -4.622 1.00 93.38 139 LYS A C 1
ATOM 1144 O O . LYS A 1 139 ? 13.257 6.155 -5.731 1.00 93.38 139 LYS A O 1
ATOM 1149 N N . LYS A 1 140 ? 14.790 7.102 -4.376 1.00 93.69 140 LYS A N 1
ATOM 1150 C CA . LYS A 1 140 ? 15.470 7.842 -5.440 1.00 93.69 140 LYS A CA 1
ATOM 1151 C C . LYS A 1 140 ? 16.126 6.874 -6.428 1.00 93.69 140 LYS A C 1
ATOM 1153 O O . LYS A 1 140 ? 15.855 6.975 -7.614 1.00 93.69 140 LYS A O 1
ATOM 1158 N N . LEU A 1 141 ? 16.909 5.911 -5.940 1.00 95.25 141 LEU A N 1
ATOM 1159 C CA . LEU A 1 141 ? 17.613 4.949 -6.797 1.00 95.25 141 LEU A CA 1
ATOM 1160 C C . LEU A 1 141 ? 16.646 4.089 -7.632 1.00 95.25 141 LEU A C 1
ATOM 1162 O O . LEU A 1 141 ? 16.838 3.937 -8.835 1.00 95.25 141 LEU A O 1
ATOM 1166 N N . VAL A 1 142 ? 15.575 3.572 -7.016 1.00 96.31 142 VAL A N 1
ATOM 1167 C CA . VAL A 1 142 ? 14.529 2.803 -7.715 1.00 96.31 142 VAL A CA 1
ATOM 1168 C C . VAL A 1 142 ? 13.821 3.663 -8.758 1.00 96.31 142 VAL A C 1
ATOM 1170 O O . VAL A 1 142 ? 13.629 3.217 -9.888 1.00 96.31 142 VAL A O 1
ATOM 1173 N N . LYS A 1 143 ? 13.478 4.907 -8.410 1.00 95.12 143 LYS A N 1
ATOM 1174 C CA . LYS A 1 143 ? 12.881 5.862 -9.344 1.00 95.12 143 LYS A CA 1
ATOM 1175 C C . LYS A 1 143 ? 13.790 6.111 -10.545 1.00 95.12 143 LYS A C 1
ATOM 1177 O O . LYS A 1 143 ? 13.301 6.078 -11.670 1.00 95.12 143 LYS A O 1
ATOM 1182 N N . ASP A 1 144 ? 15.070 6.381 -10.314 1.00 95.25 144 ASP A N 1
ATOM 1183 C CA . ASP A 1 144 ? 16.024 6.709 -11.374 1.00 95.25 144 ASP A CA 1
ATOM 1184 C C . ASP A 1 144 ? 16.189 5.509 -12.324 1.00 95.25 144 ASP A C 1
ATOM 1186 O O . ASP A 1 144 ? 16.000 5.658 -13.533 1.00 95.25 144 ASP A O 1
ATOM 1190 N N . ARG A 1 145 ? 16.371 4.293 -11.782 1.00 96.12 145 ARG A N 1
ATOM 1191 C CA . ARG A 1 145 ? 16.431 3.048 -12.572 1.00 96.12 145 ARG A CA 1
ATOM 1192 C C . ARG A 1 145 ? 15.143 2.780 -13.360 1.00 96.12 145 ARG A C 1
ATOM 1194 O O . ARG A 1 145 ? 15.191 2.352 -14.515 1.00 96.12 145 ARG A O 1
ATOM 1201 N N . ARG A 1 146 ? 13.977 3.047 -12.765 1.00 96.69 146 ARG A N 1
ATOM 1202 C CA . ARG A 1 146 ? 12.675 2.917 -13.434 1.00 96.69 146 ARG A CA 1
ATOM 1203 C C . ARG A 1 146 ? 12.522 3.921 -14.577 1.00 96.69 146 ARG A C 1
ATOM 1205 O O . ARG A 1 146 ? 12.010 3.559 -15.629 1.00 96.69 146 ARG A O 1
ATOM 1212 N N . LEU A 1 147 ? 12.928 5.177 -14.389 1.00 95.44 147 LEU A N 1
ATOM 1213 C CA . LEU A 1 147 ? 12.831 6.208 -15.429 1.00 95.44 147 LEU A CA 1
ATOM 1214 C C . LEU A 1 147 ? 13.799 5.948 -16.591 1.00 95.44 147 LEU A C 1
ATOM 1216 O O . LEU A 1 147 ? 13.407 6.128 -17.744 1.00 95.44 147 LEU A O 1
ATOM 1220 N N . GLU A 1 148 ? 15.014 5.475 -16.306 1.00 95.88 148 GLU A N 1
ATOM 1221 C CA . GLU A 1 148 ? 15.962 4.983 -17.317 1.00 95.88 148 GLU A CA 1
ATOM 1222 C C . GLU A 1 148 ? 15.331 3.851 -18.141 1.00 95.88 148 GLU A C 1
ATOM 1224 O O . GLU A 1 148 ? 15.231 3.942 -19.364 1.00 95.88 148 GLU A O 1
ATOM 1229 N N . THR A 1 149 ? 14.800 2.833 -17.459 1.00 96.50 149 THR A N 1
ATOM 1230 C CA . THR A 1 149 ? 14.150 1.685 -18.106 1.00 96.50 149 THR A CA 1
ATOM 1231 C C . THR A 1 149 ? 12.939 2.103 -18.937 1.00 96.50 149 THR A C 1
ATOM 1233 O O . THR A 1 149 ? 12.762 1.634 -20.059 1.00 96.50 149 THR A O 1
ATOM 1236 N N . LEU A 1 150 ? 12.106 3.012 -18.422 1.00 96.00 150 LEU A N 1
ATOM 1237 C CA . LEU A 1 150 ? 10.967 3.536 -19.169 1.00 96.00 150 LEU A CA 1
ATOM 1238 C C . LEU A 1 150 ? 11.432 4.247 -20.444 1.00 96.00 150 LEU A C 1
ATOM 1240 O O . LEU A 1 150 ? 10.847 4.029 -21.498 1.00 96.00 150 LEU A O 1
ATOM 1244 N N . SER A 1 151 ? 12.488 5.059 -20.353 1.00 95.19 151 SER A N 1
ATOM 1245 C CA . SER A 1 151 ? 13.045 5.812 -21.486 1.00 95.19 151 SER A CA 1
ATOM 1246 C C . SER A 1 151 ? 13.626 4.900 -22.573 1.00 95.19 151 SER A C 1
ATOM 1248 O O . SER A 1 151 ? 13.585 5.245 -23.753 1.00 95.19 151 SER A O 1
ATOM 1250 N N . TYR A 1 152 ? 14.132 3.726 -22.192 1.00 94.75 152 TYR A N 1
ATOM 1251 C CA . TYR A 1 152 ? 14.515 2.670 -23.129 1.00 94.75 152 TYR A CA 1
ATOM 1252 C C . TYR A 1 152 ? 13.281 2.005 -23.764 1.00 94.75 152 TYR A C 1
ATOM 1254 O O . TYR A 1 152 ? 13.162 1.947 -24.987 1.00 94.75 152 TYR A O 1
ATOM 1262 N N . LEU A 1 153 ? 12.313 1.584 -22.943 1.00 95.12 153 LEU A N 1
ATOM 1263 C CA . LEU A 1 153 ? 11.137 0.828 -23.386 1.00 95.12 153 LEU A CA 1
ATOM 1264 C C . LEU A 1 153 ? 10.188 1.605 -24.306 1.00 95.12 153 LEU A C 1
ATOM 1266 O O . LEU A 1 153 ? 9.571 1.003 -25.181 1.00 95.12 153 LEU A O 1
ATOM 1270 N N . ILE A 1 154 ? 10.068 2.929 -24.162 1.00 94.12 154 ILE A N 1
ATOM 1271 C CA . ILE A 1 154 ? 9.172 3.744 -25.011 1.00 94.12 154 ILE A CA 1
ATOM 1272 C C . ILE A 1 154 ? 9.488 3.661 -26.515 1.00 94.12 154 ILE A C 1
ATOM 1274 O O . ILE A 1 154 ? 8.635 4.010 -27.327 1.00 94.12 154 ILE A O 1
ATOM 1278 N N . ARG A 1 155 ? 10.678 3.179 -26.896 1.00 92.19 155 ARG A N 1
ATOM 1279 C CA . ARG A 1 155 ? 11.065 2.923 -28.295 1.00 92.19 155 ARG A CA 1
ATOM 1280 C C . ARG A 1 155 ? 10.350 1.709 -28.893 1.00 92.19 155 ARG A C 1
ATOM 1282 O O . ARG A 1 155 ? 10.133 1.663 -30.096 1.00 92.19 155 ARG A O 1
ATOM 1289 N N . PHE A 1 156 ? 9.954 0.763 -28.045 1.00 93.56 156 PHE A N 1
ATOM 1290 C CA . PHE A 1 156 ? 9.335 -0.507 -28.430 1.00 93.56 156 PHE A CA 1
ATOM 1291 C C . PHE A 1 156 ? 7.811 -0.505 -28.251 1.00 93.56 156 PHE A C 1
ATOM 1293 O O . PHE A 1 156 ? 7.138 -1.468 -28.612 1.00 93.56 156 PHE A O 1
ATOM 1300 N N . GLY A 1 157 ? 7.235 0.556 -27.674 1.00 92.19 157 GLY A N 1
ATOM 1301 C CA . GLY A 1 157 ? 5.795 0.625 -27.456 1.00 92.19 157 GLY A CA 1
ATOM 1302 C C . GLY A 1 157 ? 5.343 1.689 -26.463 1.00 92.19 157 GLY A C 1
ATOM 1303 O O . GLY A 1 157 ? 6.094 2.549 -26.005 1.00 92.19 157 GLY A O 1
ATOM 1304 N N . LYS A 1 158 ? 4.056 1.633 -26.110 1.00 94.25 158 LYS A N 1
ATOM 1305 C CA . LYS A 1 158 ? 3.451 2.547 -25.133 1.00 94.25 158 LYS A CA 1
ATOM 1306 C C . LYS A 1 158 ? 3.530 1.942 -23.737 1.00 94.25 158 LYS A C 1
ATOM 1308 O O . LYS A 1 158 ? 2.685 1.134 -23.358 1.00 94.25 158 LYS A O 1
ATOM 1313 N N . PHE A 1 159 ? 4.500 2.412 -22.963 1.00 96.56 159 PHE A N 1
ATOM 1314 C CA . PHE A 1 159 ? 4.684 2.015 -21.572 1.00 96.56 159 PHE A CA 1
ATOM 1315 C C . PHE A 1 159 ? 4.176 3.083 -20.603 1.00 96.56 159 PHE A C 1
ATOM 1317 O O . PHE A 1 159 ? 4.092 4.278 -20.911 1.00 96.56 159 PHE A O 1
ATOM 1324 N N . ARG A 1 160 ? 3.767 2.626 -19.425 1.00 96.81 160 ARG A N 1
ATOM 1325 C CA . ARG A 1 160 ? 3.306 3.423 -18.288 1.00 96.81 160 ARG A CA 1
ATOM 1326 C C . ARG A 1 160 ? 3.902 2.831 -17.020 1.00 96.81 160 ARG A C 1
ATOM 1328 O O . ARG A 1 160 ? 4.554 1.794 -17.052 1.00 96.81 160 ARG A O 1
ATOM 1335 N N . MET A 1 161 ? 3.688 3.496 -15.894 1.00 96.75 161 MET A N 1
ATOM 1336 C CA . MET A 1 161 ? 4.299 3.083 -14.637 1.00 96.75 161 MET A CA 1
ATOM 1337 C C . MET A 1 161 ? 3.394 3.292 -13.435 1.00 96.75 161 MET A C 1
ATOM 1339 O O . MET A 1 161 ? 2.422 4.049 -13.489 1.00 96.75 161 MET A O 1
ATOM 1343 N N . LEU A 1 162 ? 3.767 2.622 -12.352 1.00 97.00 162 LEU A N 1
ATOM 1344 C CA . LEU A 1 162 ? 3.294 2.822 -10.992 1.00 97.00 162 LEU A CA 1
ATOM 1345 C C . LEU A 1 162 ? 4.495 3.272 -10.158 1.00 97.00 162 LEU A C 1
ATOM 1347 O O . LEU A 1 162 ? 5.580 2.701 -10.275 1.00 97.00 162 LEU A O 1
ATOM 1351 N N . SER A 1 163 ? 4.322 4.331 -9.371 1.00 95.06 163 SER A N 1
ATOM 1352 C CA . SER A 1 163 ? 5.411 4.941 -8.608 1.00 95.06 163 SER A CA 1
ATOM 1353 C C . SER A 1 163 ? 5.717 4.173 -7.329 1.00 95.06 163 SER A C 1
ATOM 1355 O O . SER A 1 163 ? 4.993 3.277 -6.913 1.00 95.06 163 SER A O 1
ATOM 1357 N N . GLU A 1 164 ? 6.763 4.603 -6.642 1.00 92.94 164 GLU A N 1
ATOM 1358 C CA . GLU A 1 164 ? 7.113 4.098 -5.325 1.00 92.94 164 GLU A CA 1
ATOM 1359 C C . GLU A 1 164 ? 6.035 4.474 -4.290 1.00 92.94 164 GLU A C 1
ATOM 1361 O O . GLU A 1 164 ? 5.337 5.488 -4.422 1.00 92.94 164 GLU A O 1
ATOM 1366 N N . GLY A 1 165 ? 5.903 3.669 -3.232 1.00 87.31 165 GLY A N 1
ATOM 1367 C CA . GLY A 1 165 ? 4.976 3.937 -2.131 1.00 87.31 165 GLY A CA 1
ATOM 1368 C C . GLY A 1 165 ? 5.258 5.259 -1.394 1.00 87.31 165 GLY A C 1
ATOM 1369 O O . GLY A 1 165 ? 6.363 5.810 -1.407 1.00 87.31 165 GLY A O 1
ATOM 1370 N N . GLY A 1 166 ? 4.269 5.777 -0.661 1.00 82.56 166 GLY A N 1
ATOM 1371 C CA . GLY A 1 166 ? 4.428 6.978 0.179 1.00 82.56 166 GLY A CA 1
ATOM 1372 C C . GLY A 1 166 ? 4.168 8.322 -0.517 1.00 82.56 166 GLY A C 1
ATOM 1373 O O . GLY A 1 166 ? 4.723 9.338 -0.085 1.00 82.56 166 GLY A O 1
ATOM 1374 N N . GLY A 1 167 ? 3.306 8.307 -1.538 1.00 86.69 167 GLY A N 1
ATOM 1375 C CA . GLY A 1 167 ? 2.765 9.481 -2.226 1.00 86.69 167 GLY A CA 1
ATOM 1376 C C . GLY A 1 167 ? 3.715 10.107 -3.248 1.00 86.69 167 GLY A C 1
ATOM 1377 O O . GLY A 1 167 ? 4.933 9.995 -3.150 1.00 86.69 167 GLY A O 1
ATOM 1378 N N . CYS A 1 168 ? 3.146 10.816 -4.224 1.00 91.50 168 CYS A N 1
ATOM 1379 C CA . CYS A 1 168 ? 3.905 11.586 -5.209 1.00 91.50 168 CYS A CA 1
ATOM 1380 C C . CYS A 1 168 ? 4.679 12.742 -4.537 1.00 91.50 168 CYS A C 1
ATOM 1382 O O . CYS A 1 168 ? 4.098 13.529 -3.789 1.00 91.50 168 CYS A O 1
ATOM 1384 N N . ARG A 1 169 ? 5.985 12.859 -4.826 1.00 88.88 169 ARG A N 1
ATOM 1385 C CA . ARG A 1 169 ? 6.899 13.858 -4.224 1.00 88.88 169 ARG A CA 1
ATOM 1386 C C . ARG A 1 169 ? 7.652 14.718 -5.245 1.00 88.88 169 ARG A C 1
ATOM 1388 O O . ARG A 1 169 ? 8.686 15.290 -4.921 1.00 88.88 169 ARG A O 1
ATOM 1395 N N . TYR A 1 170 ? 7.154 14.817 -6.479 1.00 91.00 170 TYR A N 1
ATOM 1396 C CA . TYR A 1 170 ? 7.816 15.609 -7.527 1.00 91.00 170 TYR A CA 1
ATOM 1397 C C . TYR A 1 170 ? 7.800 17.120 -7.260 1.00 91.00 170 TYR A C 1
ATOM 1399 O O . TYR A 1 170 ? 8.708 17.826 -7.680 1.00 91.00 170 TYR A O 1
ATOM 1407 N N . CYS A 1 171 ? 6.795 17.621 -6.537 1.00 92.62 171 CYS A N 1
ATOM 1408 C CA . CYS A 1 171 ? 6.703 19.027 -6.152 1.00 92.62 171 CYS A CA 1
ATOM 1409 C C . CYS A 1 171 ? 6.810 19.174 -4.632 1.00 92.62 171 CYS A C 1
ATOM 1411 O O . CYS A 1 171 ? 6.278 18.344 -3.895 1.00 92.62 171 CYS A O 1
ATOM 1413 N N . ARG A 1 172 ? 7.371 20.297 -4.162 1.00 91.31 172 ARG A N 1
ATOM 1414 C CA . ARG A 1 172 ? 7.321 20.685 -2.738 1.00 91.31 172 ARG A CA 1
ATOM 1415 C C . ARG A 1 172 ? 5.881 20.806 -2.223 1.00 91.31 172 ARG A C 1
ATOM 1417 O O . ARG A 1 172 ? 5.580 20.375 -1.115 1.00 91.31 172 ARG A O 1
ATOM 1424 N N . THR A 1 173 ? 4.996 21.370 -3.042 1.00 92.94 173 THR A N 1
ATOM 1425 C CA . THR A 1 173 ? 3.555 21.465 -2.779 1.00 92.94 173 THR A CA 1
ATOM 1426 C C . THR A 1 173 ? 2.809 21.010 -4.021 1.00 92.94 173 THR A C 1
ATOM 1428 O O . THR A 1 173 ? 3.062 21.515 -5.115 1.00 92.94 173 THR A O 1
ATOM 1431 N N . CYS A 1 174 ? 1.901 20.046 -3.870 1.00 94.81 174 CYS A N 1
ATOM 1432 C CA . CYS A 1 174 ? 1.124 19.542 -4.995 1.00 94.81 174 CYS A CA 1
ATOM 1433 C C . CYS A 1 174 ? 0.148 20.618 -5.504 1.00 94.81 174 CYS A C 1
ATOM 1435 O O . CYS A 1 174 ? -0.569 21.231 -4.713 1.00 94.81 174 CYS A O 1
ATOM 1437 N N . SER A 1 175 ? 0.076 20.800 -6.827 1.00 96.00 175 SER A N 1
ATOM 1438 C CA . SER A 1 175 ? -0.839 21.746 -7.494 1.00 96.00 175 SER A CA 1
ATOM 1439 C C . SER A 1 175 ? -2.318 21.525 -7.169 1.00 96.00 175 SER A C 1
ATOM 1441 O O . SER A 1 175 ? -3.125 22.440 -7.300 1.00 96.00 175 SER A O 1
ATOM 1443 N N . ILE A 1 176 ? -2.671 20.357 -6.633 1.00 93.12 176 ILE A N 1
ATOM 1444 C CA . ILE A 1 176 ? -4.024 20.073 -6.164 1.00 93.12 176 ILE A CA 1
ATOM 1445 C C . ILE A 1 176 ? -4.493 21.014 -5.052 1.00 93.12 176 ILE A C 1
ATOM 1447 O O . ILE A 1 176 ? -5.665 21.370 -5.005 1.00 93.12 176 ILE A O 1
ATOM 1451 N N . HIS A 1 177 ? -3.572 21.473 -4.200 1.00 91.19 177 HIS A N 1
ATOM 1452 C CA . HIS A 1 177 ? -3.865 22.444 -3.143 1.00 91.19 177 HIS A CA 1
ATOM 1453 C C . HIS A 1 177 ? -4.153 23.844 -3.699 1.00 91.19 177 HIS A C 1
ATOM 1455 O O . HIS A 1 177 ? -4.738 24.668 -3.007 1.00 91.19 177 HIS A O 1
ATOM 1461 N N . LYS A 1 178 ? -3.761 24.097 -4.951 1.00 94.00 178 LYS A N 1
ATOM 1462 C CA . LYS A 1 178 ? -4.004 25.341 -5.686 1.00 94.00 178 LYS A CA 1
ATOM 1463 C C . LYS A 1 178 ? -5.119 25.208 -6.726 1.00 94.00 178 LYS A C 1
ATOM 1465 O O . LYS A 1 178 ? -5.368 26.152 -7.459 1.00 94.00 178 LYS A O 1
ATOM 1470 N N . LYS A 1 179 ? -5.779 24.043 -6.807 1.00 93.94 179 LYS A N 1
ATOM 1471 C CA . LYS A 1 179 ? -6.766 23.709 -7.852 1.00 93.94 179 LYS A CA 1
ATOM 1472 C C . LYS A 1 179 ? -6.203 23.831 -9.284 1.00 93.94 179 LYS A C 1
ATOM 1474 O O . LYS A 1 179 ? -6.940 24.086 -10.228 1.00 93.94 179 LYS A O 1
ATOM 1479 N N . GLU A 1 180 ? -4.902 23.604 -9.450 1.00 96.19 180 GLU A N 1
ATOM 1480 C CA . GLU A 1 180 ? -4.194 23.632 -10.738 1.00 96.19 180 GLU A CA 1
ATOM 1481 C C . GLU A 1 180 ? -3.924 22.210 -11.255 1.00 96.19 180 GLU A C 1
ATOM 1483 O O . GLU A 1 180 ? -3.901 21.253 -10.480 1.00 96.19 180 GLU A O 1
ATOM 1488 N N . ARG A 1 181 ? -3.633 22.057 -12.555 1.00 96.75 181 ARG A N 1
ATOM 1489 C CA . ARG A 1 181 ? -3.213 20.771 -13.146 1.00 96.75 181 ARG A CA 1
ATOM 1490 C C . ARG A 1 181 ? -1.877 20.281 -12.568 1.00 96.75 181 ARG A C 1
ATOM 1492 O O . ARG A 1 181 ? -1.074 21.058 -12.054 1.00 96.75 181 ARG A O 1
ATOM 1499 N N . CYS A 1 182 ? -1.622 18.973 -12.656 1.00 96.31 182 CYS A N 1
ATOM 1500 C CA . CYS A 1 182 ? -0.331 18.408 -12.261 1.00 96.31 182 CYS A CA 1
ATOM 1501 C C . CYS A 1 182 ? 0.801 19.008 -13.110 1.00 96.31 182 CYS A C 1
ATOM 1503 O O . CYS A 1 182 ? 0.684 19.066 -14.329 1.00 96.31 182 CYS A O 1
ATOM 1505 N N . LYS A 1 183 ? 1.911 19.398 -12.470 1.00 96.88 183 LYS A N 1
ATOM 1506 C CA . LYS A 1 183 ? 3.117 19.911 -13.149 1.00 96.88 183 LYS A CA 1
ATOM 1507 C C . LYS A 1 183 ? 3.995 18.816 -13.765 1.00 96.88 183 LYS A C 1
ATOM 1509 O O . LYS A 1 183 ? 4.929 19.123 -14.491 1.00 96.88 183 LYS A O 1
ATOM 1514 N N . HIS A 1 184 ? 3.711 17.550 -13.455 1.00 95.44 184 HIS A N 1
ATOM 1515 C CA . HIS A 1 184 ? 4.488 16.390 -13.900 1.00 95.44 184 HIS A CA 1
ATOM 1516 C C . HIS A 1 184 ? 3.576 15.239 -14.367 1.00 95.44 184 HIS A C 1
ATOM 1518 O O . HIS A 1 184 ? 3.710 14.127 -13.857 1.00 95.44 184 HIS A O 1
ATOM 1524 N N . PRO A 1 185 ? 2.617 15.478 -15.281 1.00 94.12 185 PRO A N 1
ATOM 1525 C CA . PRO A 1 185 ? 1.608 14.479 -15.644 1.00 94.12 185 PRO A CA 1
ATOM 1526 C C . PRO A 1 185 ? 2.211 13.215 -16.276 1.00 94.12 185 PRO A C 1
ATOM 1528 O O . PRO A 1 185 ? 1.672 12.132 -16.076 1.00 94.12 185 PRO A O 1
ATOM 1531 N N . GLU A 1 186 ? 3.347 13.345 -16.967 1.00 90.69 186 GLU A N 1
ATOM 1532 C CA . GLU A 1 186 ? 4.022 12.231 -17.647 1.00 90.69 186 GLU A CA 1
ATOM 1533 C C . GLU A 1 186 ? 4.731 11.275 -16.686 1.00 90.69 186 GLU A C 1
ATOM 1535 O O . GLU A 1 186 ? 4.841 10.081 -16.956 1.00 90.69 186 GLU A O 1
ATOM 1540 N N . ILE A 1 187 ? 5.221 11.797 -15.554 1.00 90.69 187 ILE A N 1
ATOM 1541 C CA . ILE A 1 187 ? 6.049 11.023 -14.621 1.00 90.69 187 ILE A CA 1
ATOM 1542 C C . ILE A 1 187 ? 5.388 10.763 -13.263 1.00 90.69 187 ILE A C 1
ATOM 1544 O O . ILE A 1 187 ? 5.915 10.015 -12.435 1.00 90.69 187 ILE A O 1
ATOM 1548 N N . ALA A 1 188 ? 4.247 11.388 -12.996 1.00 93.69 188 ALA A N 1
ATOM 1549 C CA . ALA A 1 188 ? 3.486 11.151 -11.785 1.00 93.69 188 ALA A CA 1
ATOM 1550 C C . ALA A 1 188 ? 2.518 9.977 -11.984 1.00 93.69 188 ALA A C 1
ATOM 1552 O O . ALA A 1 188 ? 1.792 9.896 -12.971 1.00 93.69 188 ALA A O 1
ATOM 1553 N N . ALA A 1 189 ? 2.533 9.049 -11.032 1.00 95.75 189 ALA A N 1
ATOM 1554 C CA . ALA A 1 189 ? 1.778 7.806 -11.076 1.00 95.75 189 ALA A CA 1
ATOM 1555 C C . ALA A 1 189 ? 1.315 7.430 -9.658 1.00 95.75 189 ALA A C 1
ATOM 1557 O O . ALA A 1 189 ? 1.889 7.934 -8.688 1.00 95.75 189 ALA A O 1
ATOM 1558 N N . PRO A 1 190 ? 0.268 6.597 -9.509 1.00 96.62 190 PRO A N 1
ATOM 1559 C CA . PRO A 1 190 ? -0.076 6.019 -8.215 1.00 96.62 190 PRO A CA 1
ATOM 1560 C C . PRO A 1 190 ? 0.914 4.910 -7.857 1.00 96.62 190 PRO A C 1
ATOM 1562 O O . PRO A 1 190 ? 1.549 4.342 -8.747 1.00 96.62 190 PRO A O 1
ATOM 1565 N N . SER A 1 191 ? 1.029 4.582 -6.569 1.00 95.56 191 SER A N 1
ATOM 1566 C CA . SER A 1 191 ? 1.772 3.389 -6.159 1.00 95.56 191 SER A CA 1
ATOM 1567 C C . SER A 1 191 ? 0.954 2.114 -6.406 1.00 95.56 191 SER A C 1
ATOM 1569 O O . SER A 1 191 ? -0.278 2.208 -6.501 1.00 95.56 191 SER A O 1
ATOM 1571 N N . PRO A 1 192 ? 1.594 0.934 -6.501 1.00 95.94 192 PRO A N 1
ATOM 1572 C CA . PRO A 1 192 ? 0.887 -0.338 -6.640 1.00 95.94 192 PRO A CA 1
ATOM 1573 C C . PRO A 1 192 ? -0.194 -0.553 -5.567 1.00 95.94 192 PRO A C 1
ATOM 1575 O O . PRO A 1 192 ? -1.336 -0.870 -5.889 1.00 95.94 192 PRO A O 1
ATOM 1578 N N . GLU A 1 193 ? 0.099 -0.266 -4.300 1.00 94.19 193 GLU A N 1
ATOM 1579 C CA . GLU A 1 193 ? -0.856 -0.440 -3.196 1.00 94.19 193 GLU A CA 1
ATOM 1580 C C . GLU A 1 193 ? -2.047 0.516 -3.325 1.00 94.19 193 GLU A C 1
ATOM 1582 O O . GLU A 1 193 ? -3.186 0.163 -3.027 1.00 94.19 193 GLU A O 1
ATOM 1587 N N . ALA A 1 194 ? -1.810 1.728 -3.836 1.00 94.50 194 ALA A N 1
ATOM 1588 C CA . ALA A 1 194 ? -2.855 2.728 -4.028 1.00 94.50 194 ALA A CA 1
ATOM 1589 C C . ALA A 1 194 ? -3.879 2.336 -5.104 1.00 94.50 194 ALA A C 1
ATOM 1591 O O . ALA A 1 194 ? -4.985 2.890 -5.128 1.00 94.50 194 ALA A O 1
ATOM 1592 N N . ILE 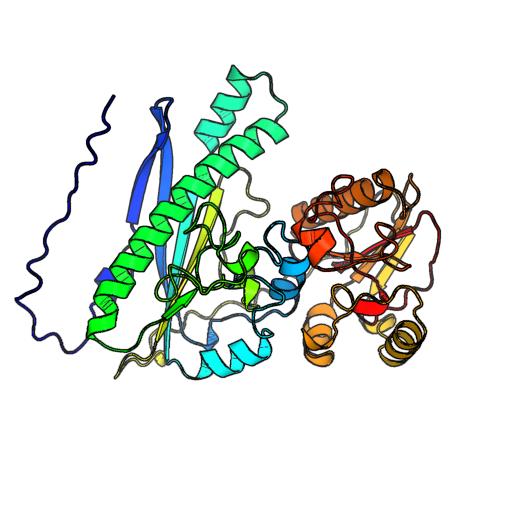A 1 195 ? -3.529 1.381 -5.967 1.00 96.06 195 ILE A N 1
ATOM 1593 C CA . ILE A 1 195 ? -4.431 0.766 -6.942 1.00 96.06 195 ILE A CA 1
ATOM 1594 C C . ILE A 1 195 ? -4.873 -0.648 -6.538 1.00 96.06 195 ILE A C 1
ATOM 1596 O O . ILE A 1 195 ? -5.582 -1.278 -7.309 1.00 96.06 195 ILE A O 1
ATOM 1600 N N . GLY A 1 196 ? -4.502 -1.126 -5.345 1.00 95.00 196 GLY A N 1
ATOM 1601 C CA . GLY A 1 196 ? -4.913 -2.424 -4.802 1.00 95.00 196 GLY A CA 1
ATOM 1602 C C . GLY A 1 196 ? -4.052 -3.614 -5.220 1.00 95.00 196 GLY A C 1
ATOM 1603 O O . GLY A 1 196 ? -4.559 -4.730 -5.241 1.00 95.00 196 GLY A O 1
ATOM 1604 N N . ILE A 1 197 ? -2.781 -3.394 -5.562 1.00 95.62 197 ILE A N 1
ATOM 1605 C CA . ILE A 1 197 ? -1.804 -4.478 -5.725 1.00 95.62 197 ILE A CA 1
ATOM 1606 C C . ILE A 1 197 ? -1.181 -4.807 -4.366 1.00 95.62 197 ILE A C 1
ATOM 1608 O O . ILE A 1 197 ? -0.702 -3.917 -3.656 1.00 95.62 197 ILE A O 1
ATOM 1612 N N . ASP A 1 198 ? -1.160 -6.093 -4.034 1.00 92.88 198 ASP A N 1
ATOM 1613 C CA . ASP A 1 198 ? -0.547 -6.636 -2.831 1.00 92.88 198 ASP A CA 1
ATOM 1614 C C . ASP A 1 198 ? 0.941 -6.915 -3.036 1.00 92.88 198 ASP A C 1
ATOM 1616 O O . ASP A 1 198 ? 1.371 -7.996 -3.443 1.00 92.88 198 ASP A O 1
ATOM 1620 N N . LEU A 1 199 ? 1.754 -5.908 -2.741 1.00 88.88 199 LEU A N 1
ATOM 1621 C CA . LEU A 1 199 ? 3.195 -6.027 -2.904 1.00 88.88 199 LEU A CA 1
ATOM 1622 C C . LEU A 1 199 ? 3.839 -7.029 -1.945 1.00 88.88 199 LEU A C 1
ATOM 1624 O O . LEU A 1 199 ? 4.856 -7.619 -2.299 1.00 88.88 199 LEU A O 1
ATOM 1628 N N . TYR A 1 200 ? 3.285 -7.217 -0.746 1.00 84.12 200 TYR A N 1
ATOM 1629 C CA . TYR A 1 200 ? 3.870 -8.132 0.234 1.00 84.12 200 TYR A CA 1
ATOM 1630 C C . TYR A 1 200 ? 3.635 -9.581 -0.179 1.00 84.12 200 TYR A C 1
ATOM 1632 O O . TYR A 1 200 ? 4.555 -10.392 -0.100 1.00 84.12 200 TYR A O 1
ATOM 1640 N N . ALA A 1 201 ? 2.452 -9.888 -0.710 1.00 86.50 201 ALA A N 1
ATOM 1641 C CA . ALA A 1 201 ? 2.179 -11.196 -1.289 1.00 86.50 201 ALA A CA 1
ATOM 1642 C C . ALA A 1 201 ? 3.032 -11.466 -2.546 1.00 86.50 201 ALA A C 1
ATOM 1644 O O . ALA A 1 201 ? 3.448 -12.601 -2.780 1.00 86.50 201 ALA A O 1
ATOM 1645 N N . MET A 1 202 ? 3.344 -10.429 -3.334 1.00 87.94 202 MET A N 1
ATOM 1646 C CA . MET A 1 202 ? 4.171 -10.542 -4.547 1.00 87.94 202 MET A CA 1
ATOM 1647 C C . MET A 1 202 ? 5.681 -10.665 -4.281 1.00 87.94 202 MET A C 1
ATOM 1649 O O . MET A 1 202 ? 6.449 -10.898 -5.217 1.00 87.94 202 MET A O 1
ATOM 1653 N N . ILE A 1 203 ? 6.158 -10.474 -3.048 1.00 85.06 203 ILE A N 1
ATOM 1654 C CA . ILE A 1 203 ? 7.596 -10.468 -2.749 1.00 85.06 203 ILE A CA 1
ATOM 1655 C C . ILE A 1 203 ? 7.885 -11.465 -1.614 1.00 85.06 203 ILE A C 1
ATOM 1657 O O . ILE A 1 203 ? 7.710 -11.139 -0.441 1.00 85.06 203 ILE A O 1
ATOM 1661 N N . PRO A 1 204 ? 8.369 -12.682 -1.932 1.00 70.88 204 PRO A N 1
ATOM 1662 C CA . PRO A 1 204 ? 8.430 -13.789 -0.972 1.00 70.88 204 PRO A CA 1
ATOM 1663 C C . PRO A 1 204 ? 9.418 -13.590 0.191 1.00 70.88 204 PRO A C 1
ATOM 1665 O O . PRO A 1 204 ? 9.238 -14.224 1.235 1.00 70.88 204 PRO A O 1
ATOM 1668 N N . ASP A 1 205 ? 10.410 -12.705 0.042 1.00 76.88 205 ASP A N 1
ATOM 1669 C CA . ASP A 1 205 ? 11.550 -12.562 0.963 1.00 76.88 205 ASP A CA 1
ATOM 1670 C C . ASP A 1 205 ? 11.610 -11.186 1.657 1.00 76.88 205 ASP A C 1
ATOM 1672 O O . ASP A 1 205 ? 12.689 -10.687 1.989 1.00 76.88 205 ASP A O 1
ATOM 1676 N N . ILE A 1 206 ? 10.457 -10.534 1.857 1.00 79.12 206 ILE A N 1
ATOM 1677 C CA . ILE A 1 206 ? 10.394 -9.302 2.655 1.00 79.12 206 ILE A CA 1
ATOM 1678 C C . ILE A 1 206 ? 10.525 -9.637 4.144 1.00 79.12 206 ILE A C 1
ATOM 1680 O O . ILE A 1 206 ? 9.790 -10.453 4.692 1.00 79.12 206 ILE A O 1
ATOM 1684 N N . GLU A 1 207 ? 11.438 -8.932 4.809 1.00 77.00 207 GLU A N 1
ATOM 1685 C CA . GLU A 1 207 ? 11.528 -8.875 6.270 1.0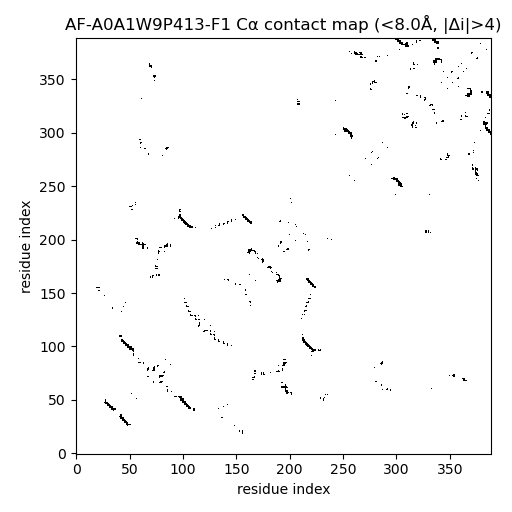0 77.00 207 GLU A CA 1
ATOM 1686 C C . GLU A 1 207 ? 10.344 -8.067 6.826 1.00 77.00 207 GLU A C 1
ATOM 1688 O O . GLU A 1 207 ? 10.210 -6.875 6.533 1.00 77.00 207 GLU A O 1
ATOM 1693 N N . ILE A 1 208 ? 9.481 -8.712 7.616 1.00 70.19 208 ILE A N 1
ATOM 1694 C CA . ILE A 1 208 ? 8.279 -8.106 8.200 1.00 70.19 208 ILE A CA 1
ATOM 1695 C C . ILE A 1 208 ? 8.294 -8.318 9.726 1.00 70.19 208 ILE A C 1
ATOM 1697 O O . ILE A 1 208 ? 8.269 -9.467 10.161 1.00 70.19 208 ILE A O 1
ATOM 1701 N N . PRO A 1 209 ? 8.280 -7.246 10.546 1.00 68.00 209 PRO A N 1
ATOM 1702 C CA . PRO A 1 209 ? 8.475 -5.846 10.165 1.00 68.00 209 PRO A CA 1
ATOM 1703 C C . PRO A 1 209 ? 9.926 -5.584 9.719 1.00 68.00 209 PRO A C 1
ATOM 1705 O O . PRO A 1 209 ? 10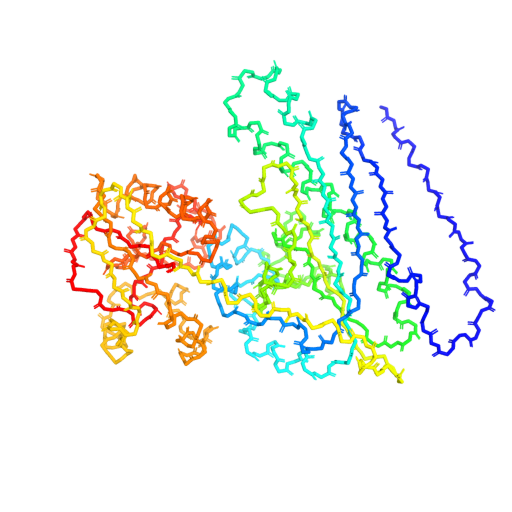.836 -6.264 10.186 1.00 68.00 209 PRO A O 1
ATOM 1708 N N . PRO A 1 210 ? 10.175 -4.569 8.875 1.00 73.94 210 PRO A N 1
ATOM 1709 C CA . PRO A 1 210 ? 11.532 -4.217 8.482 1.00 73.94 210 PRO A CA 1
ATOM 1710 C C . PRO A 1 210 ? 12.286 -3.625 9.679 1.00 73.94 210 PRO A C 1
ATOM 1712 O O . PRO A 1 210 ? 11.953 -2.530 10.140 1.00 73.94 210 PRO A O 1
ATOM 1715 N N . ILE A 1 211 ? 13.300 -4.328 10.185 1.00 77.19 211 ILE A N 1
ATOM 1716 C CA . ILE A 1 211 ? 14.204 -3.794 11.211 1.00 77.19 211 ILE A CA 1
ATOM 1717 C C . ILE A 1 211 ? 15.442 -3.234 10.518 1.00 77.19 211 ILE A C 1
ATOM 1719 O O . ILE A 1 211 ? 15.765 -2.054 10.660 1.00 77.19 211 ILE A O 1
ATOM 1723 N N . ASN A 1 212 ? 16.109 -4.073 9.724 1.00 87.19 212 ASN A N 1
ATOM 1724 C CA . ASN A 1 212 ? 17.373 -3.717 9.081 1.00 87.19 212 ASN A CA 1
ATOM 1725 C C . ASN A 1 212 ? 17.230 -3.456 7.586 1.00 87.19 212 ASN A C 1
ATOM 1727 O O . ASN A 1 212 ? 17.998 -2.671 7.031 1.00 87.19 212 ASN A O 1
ATOM 1731 N N . ASN A 1 213 ? 16.276 -4.111 6.927 1.00 90.38 213 ASN A N 1
ATOM 1732 C CA . ASN A 1 213 ? 16.094 -3.995 5.489 1.00 90.38 213 ASN A CA 1
ATOM 1733 C C . ASN A 1 213 ? 14.825 -3.220 5.165 1.00 90.38 213 ASN A C 1
ATOM 1735 O O . ASN A 1 213 ? 13.733 -3.611 5.560 1.00 90.38 213 ASN A O 1
ATOM 1739 N N . TYR A 1 214 ? 14.975 -2.143 4.402 1.00 91.94 214 TYR A N 1
ATOM 1740 C CA . TYR A 1 214 ? 13.859 -1.363 3.885 1.00 91.94 214 TYR A CA 1
ATOM 1741 C C . TYR A 1 214 ? 13.693 -1.628 2.396 1.00 91.94 214 TYR A C 1
ATOM 1743 O O . TYR A 1 214 ? 14.669 -1.858 1.681 1.00 91.94 214 TYR A O 1
ATOM 1751 N N . TYR A 1 215 ? 12.447 -1.573 1.937 1.00 92.50 215 TYR A N 1
ATOM 1752 C CA . TYR A 1 215 ? 12.079 -1.929 0.574 1.00 92.50 215 TYR A CA 1
ATOM 1753 C C . TYR A 1 215 ? 11.422 -0.746 -0.132 1.00 92.50 215 TYR A C 1
ATOM 1755 O O . TYR A 1 215 ? 10.722 0.066 0.478 1.00 92.50 215 TYR A O 1
ATOM 1763 N N . SER A 1 216 ? 11.651 -0.646 -1.436 1.00 93.81 216 SER A N 1
ATOM 1764 C CA . SER A 1 216 ? 10.951 0.287 -2.312 1.00 93.81 216 SER A CA 1
ATOM 1765 C C . SER A 1 216 ? 10.568 -0.450 -3.573 1.00 93.81 216 SER A C 1
ATOM 1767 O O . SER A 1 216 ? 11.419 -1.053 -4.221 1.00 93.81 216 SER A O 1
ATOM 1769 N N . VAL A 1 217 ? 9.295 -0.372 -3.927 1.00 94.50 217 VAL A N 1
ATOM 1770 C CA . VAL A 1 217 ? 8.742 -1.123 -5.045 1.00 94.50 217 VAL A CA 1
ATOM 1771 C C . VAL A 1 217 ? 8.087 -0.166 -6.017 1.00 94.50 217 VAL A C 1
ATOM 1773 O O . VAL A 1 217 ? 7.407 0.769 -5.601 1.00 94.50 217 VAL A O 1
ATOM 1776 N N . SER A 1 218 ? 8.296 -0.389 -7.306 1.00 96.50 218 SER A N 1
ATOM 1777 C CA . SER A 1 218 ? 7.609 0.332 -8.377 1.00 96.50 218 SER A CA 1
ATOM 1778 C C . SER A 1 218 ? 7.398 -0.599 -9.566 1.00 96.50 218 SER A C 1
ATOM 1780 O O . SER A 1 218 ? 7.951 -1.699 -9.593 1.00 96.50 218 SER A O 1
ATOM 1782 N N . MET A 1 219 ? 6.576 -0.195 -10.533 1.00 97.62 219 MET A N 1
ATOM 1783 C CA . MET A 1 219 ? 6.282 -1.043 -11.689 1.00 97.62 219 MET A CA 1
ATOM 1784 C C . MET A 1 219 ? 6.281 -0.260 -12.996 1.00 97.62 219 MET A C 1
ATOM 1786 O O . MET A 1 219 ? 5.912 0.914 -13.020 1.00 97.62 219 MET A O 1
ATOM 1790 N N . ILE A 1 220 ? 6.630 -0.933 -14.088 1.00 98.00 220 ILE A N 1
ATOM 1791 C CA . ILE A 1 220 ? 6.320 -0.521 -15.462 1.00 98.00 220 ILE A CA 1
ATOM 1792 C C . ILE A 1 220 ? 5.359 -1.546 -16.051 1.00 98.00 220 ILE A C 1
ATOM 1794 O O . ILE A 1 220 ? 5.452 -2.728 -15.742 1.00 98.00 220 ILE A O 1
ATOM 1798 N N . TYR A 1 221 ? 4.430 -1.090 -16.881 1.00 97.88 221 TYR A N 1
ATOM 1799 C CA . TYR A 1 221 ? 3.518 -1.952 -17.622 1.00 97.88 221 TYR A CA 1
ATOM 1800 C C . TYR A 1 221 ? 3.290 -1.403 -19.028 1.00 97.88 221 TYR A C 1
ATOM 1802 O O . TYR A 1 221 ? 3.324 -0.188 -19.252 1.00 97.88 221 TYR A O 1
ATOM 1810 N N . GLY A 1 222 ? 3.065 -2.294 -19.984 1.00 97.25 222 GLY A N 1
ATOM 1811 C CA . GLY A 1 222 ? 2.852 -1.938 -21.379 1.00 97.25 222 GLY A CA 1
ATOM 1812 C C . GLY A 1 222 ? 2.540 -3.155 -22.234 1.00 97.25 222 GLY A C 1
ATOM 1813 O O . GLY A 1 222 ? 2.416 -4.269 -21.734 1.00 97.25 222 GLY A O 1
ATOM 1814 N N . ASN A 1 223 ? 2.374 -2.907 -23.529 1.00 95.44 223 ASN A N 1
ATOM 1815 C CA . ASN A 1 223 ? 2.286 -3.974 -24.512 1.00 95.44 223 ASN A CA 1
ATOM 1816 C C . ASN A 1 223 ? 3.609 -4.060 -25.252 1.00 95.44 223 ASN A C 1
ATOM 1818 O O . ASN A 1 223 ? 4.031 -3.070 -25.854 1.00 95.44 223 ASN A O 1
ATOM 1822 N N . LEU A 1 224 ? 4.229 -5.233 -25.188 1.00 92.81 224 LEU A N 1
ATOM 1823 C CA . LEU A 1 224 ? 5.423 -5.557 -25.945 1.00 92.81 224 LEU A CA 1
ATOM 1824 C C . LEU A 1 224 ? 5.037 -6.556 -27.050 1.00 92.81 224 LEU A C 1
ATOM 1826 O O . LEU A 1 224 ? 4.589 -7.660 -26.723 1.00 92.81 224 LEU A O 1
ATOM 1830 N N . PRO A 1 225 ? 5.115 -6.179 -28.342 1.00 89.00 225 PRO A N 1
ATOM 1831 C CA . PRO A 1 225 ? 4.785 -7.084 -29.442 1.00 89.00 225 PRO A CA 1
ATOM 1832 C C . PRO A 1 225 ? 5.622 -8.364 -29.385 1.00 89.00 225 PRO A C 1
ATOM 1834 O O . PRO A 1 225 ? 6.807 -8.302 -29.083 1.00 89.00 225 PRO A O 1
ATOM 1837 N N . GLY A 1 226 ? 5.002 -9.517 -29.645 1.00 86.50 226 GLY A N 1
ATOM 1838 C CA . GLY A 1 226 ? 5.689 -10.817 -29.640 1.00 86.50 226 GLY A CA 1
ATOM 1839 C C . GLY A 1 226 ? 6.041 -11.370 -28.254 1.00 86.50 226 GLY A C 1
ATOM 1840 O O . GLY A 1 226 ? 6.437 -12.525 -28.155 1.00 86.50 226 GLY A O 1
ATOM 1841 N N . PHE A 1 227 ? 5.854 -10.599 -27.179 1.00 88.12 227 PHE A N 1
ATOM 1842 C CA . PHE A 1 227 ? 6.126 -11.079 -25.830 1.00 88.12 227 PHE A CA 1
ATOM 1843 C C . PHE A 1 227 ? 5.075 -12.107 -25.385 1.00 88.12 227 PHE A C 1
ATOM 1845 O O . PHE A 1 227 ? 3.915 -11.754 -25.141 1.00 88.12 227 PHE A O 1
ATOM 1852 N N . ASP A 1 228 ? 5.504 -13.366 -25.266 1.00 83.94 228 ASP A N 1
ATOM 1853 C CA . ASP A 1 228 ? 4.729 -14.468 -24.699 1.00 83.94 228 ASP A CA 1
ATOM 1854 C C . ASP A 1 228 ? 5.248 -14.830 -23.302 1.00 83.94 228 ASP A C 1
ATOM 1856 O O . ASP A 1 228 ? 6.395 -15.240 -23.114 1.00 83.94 228 ASP A O 1
ATOM 1860 N N . HIS A 1 229 ? 4.375 -14.690 -22.307 1.00 76.31 229 HIS A N 1
ATOM 1861 C CA . HIS A 1 229 ? 4.706 -14.961 -20.915 1.00 76.31 229 HIS A CA 1
ATOM 1862 C C . HIS A 1 229 ? 4.659 -16.457 -20.557 1.00 76.31 229 HIS A C 1
ATOM 1864 O O . HIS A 1 229 ? 5.057 -16.841 -19.456 1.00 76.31 229 HIS A O 1
ATOM 1870 N N . GLN A 1 230 ? 4.189 -17.343 -21.442 1.00 71.44 230 GLN A N 1
ATOM 1871 C CA . GLN A 1 230 ? 4.137 -18.778 -21.125 1.00 71.44 230 GLN A CA 1
ATOM 1872 C C . GLN A 1 230 ? 5.515 -19.359 -20.753 1.00 71.44 230 GLN A C 1
ATOM 1874 O O . GLN A 1 230 ? 5.586 -20.313 -19.985 1.00 71.44 230 GLN A O 1
ATOM 1879 N N . ASN A 1 231 ? 6.608 -18.715 -21.177 1.00 65.44 231 ASN A N 1
ATOM 1880 C CA . ASN A 1 231 ? 7.978 -19.125 -20.859 1.00 65.44 231 ASN A CA 1
ATOM 1881 C C . ASN A 1 231 ? 8.549 -18.543 -19.551 1.00 65.44 231 ASN A C 1
ATOM 1883 O O . ASN A 1 231 ? 9.632 -18.942 -19.130 1.00 65.44 231 ASN A O 1
ATOM 1887 N N . THR A 1 232 ? 7.859 -17.606 -18.894 1.00 65.06 232 THR A N 1
ATOM 1888 C CA . THR A 1 232 ? 8.370 -16.894 -17.705 1.00 65.06 232 THR A CA 1
ATOM 1889 C C . THR A 1 232 ? 7.545 -17.138 -16.446 1.00 65.06 232 THR A C 1
ATOM 1891 O O . THR A 1 232 ? 7.722 -16.423 -15.459 1.00 65.06 232 THR A O 1
ATOM 1894 N N . SER A 1 233 ? 6.646 -18.131 -16.444 1.00 54.97 233 SER A N 1
ATOM 1895 C CA . SER A 1 233 ? 5.787 -18.420 -15.294 1.00 54.97 233 SER A CA 1
ATOM 1896 C C . SER A 1 233 ? 6.607 -18.858 -14.077 1.00 54.97 233 SER A C 1
ATOM 1898 O O . SER A 1 233 ? 6.886 -20.039 -13.864 1.00 54.97 233 SER A O 1
ATOM 1900 N N . ASN A 1 234 ? 6.954 -17.894 -13.230 1.00 56.56 234 ASN A N 1
ATOM 1901 C CA . ASN A 1 234 ? 7.263 -18.172 -11.845 1.00 56.56 234 ASN A CA 1
ATOM 1902 C C . ASN A 1 234 ? 5.936 -18.522 -11.185 1.00 56.56 234 ASN A C 1
ATOM 1904 O O . ASN A 1 234 ? 5.082 -17.659 -11.016 1.00 56.56 234 ASN A O 1
ATOM 1908 N N . VAL A 1 235 ? 5.747 -19.793 -10.831 1.00 56.81 235 VAL A N 1
ATOM 1909 C CA . VAL A 1 235 ? 4.613 -20.206 -10.003 1.00 56.81 235 VAL A CA 1
ATOM 1910 C C . VAL A 1 235 ? 4.742 -19.462 -8.676 1.00 56.81 235 VAL A C 1
ATOM 1912 O O . VAL A 1 235 ? 5.473 -19.894 -7.780 1.00 56.81 235 VAL A O 1
ATOM 1915 N N . PHE A 1 236 ? 4.070 -18.316 -8.548 1.00 58.56 236 PHE A N 1
ATOM 1916 C CA . PHE A 1 236 ? 3.889 -17.673 -7.260 1.00 58.56 236 PHE A CA 1
ATOM 1917 C C . PHE A 1 236 ? 3.162 -18.684 -6.388 1.00 58.56 236 PHE A C 1
ATOM 1919 O O . PHE A 1 236 ? 1.988 -18.993 -6.593 1.00 58.56 236 PHE A O 1
ATOM 1926 N N . ARG A 1 237 ? 3.898 -19.271 -5.440 1.00 56.03 237 ARG A N 1
ATOM 1927 C CA .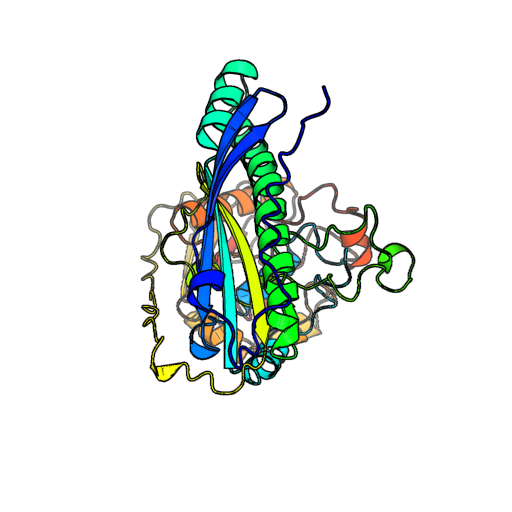 ARG A 1 237 ? 3.297 -20.126 -4.427 1.00 56.03 237 ARG A CA 1
ATOM 1928 C C . ARG A 1 237 ? 2.304 -19.250 -3.697 1.00 56.03 237 ARG A C 1
ATOM 1930 O O . ARG A 1 237 ? 2.710 -18.318 -3.005 1.00 56.03 237 ARG A O 1
ATOM 1937 N N . ASN A 1 238 ? 1.027 -19.561 -3.877 1.00 53.25 238 ASN A N 1
ATOM 1938 C CA . ASN A 1 238 ? -0.045 -18.994 -3.091 1.00 53.25 238 ASN A CA 1
ATOM 1939 C C . ASN A 1 238 ? 0.280 -19.357 -1.638 1.00 53.25 238 ASN A C 1
ATOM 1941 O O . ASN A 1 238 ? 0.060 -20.490 -1.201 1.00 53.25 238 ASN A O 1
ATOM 1945 N N . ARG A 1 239 ? 0.944 -18.445 -0.919 1.00 57.59 239 ARG A N 1
ATOM 1946 C CA . ARG A 1 239 ? 1.161 -18.583 0.513 1.00 57.59 239 ARG A CA 1
ATOM 1947 C C . ARG A 1 239 ? -0.219 -18.377 1.115 1.00 57.59 239 ARG A C 1
ATOM 1949 O O . ARG A 1 239 ? -0.553 -17.284 1.546 1.00 57.59 239 ARG A O 1
ATOM 1956 N N . ASN A 1 240 ? -1.004 -19.450 1.159 1.00 55.03 240 ASN A N 1
ATOM 1957 C CA . ASN A 1 240 ? -2.010 -19.609 2.191 1.00 55.03 240 ASN A CA 1
ATOM 1958 C C . ASN A 1 240 ? -1.224 -19.650 3.502 1.00 55.03 240 ASN A C 1
ATOM 1960 O O . ASN A 1 240 ? -0.894 -20.726 4.004 1.00 55.03 240 ASN A O 1
ATOM 1964 N N . GLN A 1 241 ? -0.812 -18.481 3.998 1.00 60.28 241 GLN A N 1
ATOM 1965 C CA . GLN A 1 241 ? -0.336 -18.356 5.358 1.00 60.28 241 GLN A CA 1
ATOM 1966 C C . GLN A 1 241 ? -1.514 -18.802 6.208 1.00 60.28 241 GLN A C 1
ATOM 1968 O O . GLN A 1 241 ? -2.536 -18.124 6.297 1.00 60.28 241 GLN A O 1
ATOM 1973 N N . LYS A 1 242 ? -1.407 -20.015 6.755 1.00 59.03 242 LYS A N 1
ATOM 1974 C CA . LYS A 1 242 ? -2.273 -20.417 7.846 1.00 59.03 242 LYS A CA 1
ATOM 1975 C C . LYS A 1 242 ? -1.946 -19.459 8.975 1.00 59.03 242 LYS A C 1
ATOM 1977 O O . LYS A 1 242 ? -0.869 -19.511 9.561 1.00 59.03 242 LYS A O 1
ATOM 1982 N N . HIS A 1 243 ? -2.849 -18.521 9.181 1.00 64.25 243 HIS A N 1
ATOM 1983 C CA . HIS A 1 243 ? -2.826 -17.659 10.335 1.00 64.25 243 HIS A CA 1
ATOM 1984 C C . HIS A 1 243 ? -3.272 -18.507 11.522 1.00 64.25 243 HIS A C 1
ATOM 1986 O O . HIS A 1 243 ? -4.467 -18.682 11.764 1.00 64.25 243 HIS A O 1
ATOM 1992 N N . ASP A 1 244 ? -2.304 -19.119 12.203 1.00 72.25 244 ASP A N 1
ATOM 1993 C CA . ASP A 1 244 ? -2.582 -19.858 13.427 1.00 72.25 244 ASP A CA 1
ATOM 1994 C C . ASP A 1 244 ? -3.171 -18.899 14.451 1.00 72.25 244 ASP A C 1
ATOM 1996 O O . ASP A 1 244 ? -2.598 -17.842 14.731 1.00 72.25 244 ASP A O 1
ATOM 2000 N N . LYS A 1 245 ? -4.331 -19.271 14.999 1.00 75.31 245 LYS A N 1
ATOM 2001 C CA . LYS A 1 245 ? -5.070 -18.446 15.949 1.00 75.31 245 LYS A CA 1
ATOM 2002 C C . LYS A 1 245 ? -4.132 -17.950 17.039 1.00 75.31 245 LYS A C 1
ATOM 2004 O O . LYS A 1 245 ? -3.473 -18.730 17.724 1.00 75.31 245 LYS A O 1
ATOM 2009 N N . VAL A 1 246 ? -4.126 -16.640 17.228 1.00 79.81 246 VAL A N 1
ATOM 2010 C CA . VAL A 1 246 ? -3.343 -16.028 18.285 1.00 79.81 246 VAL A CA 1
ATOM 2011 C C . VAL A 1 246 ? -3.921 -16.431 19.645 1.00 79.81 246 VAL A C 1
ATOM 2013 O O . VAL A 1 246 ? -4.985 -15.958 20.049 1.00 79.81 246 VAL A O 1
ATOM 2016 N N . SER A 1 247 ? -3.205 -17.285 20.370 1.00 70.50 247 SER A N 1
ATOM 2017 C CA . SER A 1 247 ? -3.415 -17.553 21.793 1.00 70.50 247 SER A CA 1
ATOM 2018 C C . SER A 1 247 ? -2.436 -16.708 22.612 1.00 70.50 247 SER A C 1
ATOM 2020 O O . SER A 1 247 ? -1.272 -16.618 22.234 1.00 70.50 247 SER A O 1
ATOM 2022 N N . ASN A 1 248 ? -2.871 -16.138 23.742 1.00 80.00 248 ASN A N 1
ATOM 2023 C CA . ASN A 1 248 ? -2.055 -15.380 24.721 1.00 80.00 248 ASN A CA 1
ATOM 2024 C C . ASN A 1 248 ? -1.967 -13.854 24.534 1.00 80.00 248 ASN A C 1
ATOM 2026 O O . ASN A 1 248 ? -0.985 -13.236 24.943 1.00 80.00 248 ASN A O 1
ATOM 2030 N N . LEU A 1 249 ? -2.995 -13.216 23.973 1.00 87.50 249 LEU A N 1
ATOM 2031 C CA . LEU A 1 249 ? -3.087 -11.757 24.017 1.00 87.50 249 LEU A CA 1
ATOM 2032 C C . LEU A 1 249 ? -3.698 -11.301 25.353 1.00 87.50 249 LEU A C 1
ATOM 2034 O O . LEU A 1 249 ? -4.863 -11.580 25.639 1.00 87.50 249 LEU A O 1
ATOM 2038 N N . GLU A 1 250 ? -2.915 -10.591 26.169 1.00 84.19 250 GLU A N 1
ATOM 2039 C CA . GLU A 1 250 ? -3.411 -9.950 27.391 1.00 84.19 250 GLU A CA 1
ATOM 2040 C C . GLU A 1 250 ? -4.579 -9.017 27.024 1.00 84.19 250 GLU A C 1
ATOM 2042 O O . GLU A 1 250 ? -4.473 -8.230 26.084 1.00 84.19 250 GLU A O 1
ATOM 2047 N N . ASN A 1 251 ? -5.697 -9.103 27.751 1.00 93.12 251 ASN A N 1
ATOM 2048 C CA . ASN A 1 251 ? -6.943 -8.361 27.492 1.00 93.12 251 ASN A CA 1
ATOM 2049 C C . ASN A 1 251 ? -7.800 -8.835 26.303 1.00 93.12 251 ASN A C 1
ATOM 2051 O O . ASN A 1 251 ? -8.779 -8.164 25.957 1.00 93.12 251 ASN A O 1
ATOM 2055 N N . LEU A 1 252 ? -7.496 -9.988 25.702 1.00 96.06 252 LEU A N 1
ATOM 2056 C CA . LEU A 1 252 ? -8.393 -10.624 24.738 1.00 96.06 252 LEU A CA 1
ATOM 2057 C C . LEU A 1 252 ? -9.695 -11.057 25.424 1.00 96.06 252 LEU A C 1
ATOM 2059 O O . LEU A 1 252 ? -9.672 -11.811 26.394 1.00 96.06 252 LEU A O 1
ATOM 2063 N N . ILE A 1 253 ? -10.828 -10.571 24.921 1.00 96.25 253 ILE A N 1
ATOM 2064 C CA . ILE A 1 253 ? -12.162 -10.939 25.412 1.00 96.25 253 ILE A CA 1
ATOM 2065 C C . ILE A 1 253 ? -12.665 -12.168 24.655 1.00 96.25 253 ILE A C 1
ATOM 2067 O O . ILE A 1 253 ? -13.101 -13.142 25.260 1.00 96.25 253 ILE A O 1
ATOM 2071 N N . SER A 1 254 ? -12.610 -12.106 23.327 1.00 96.25 254 SER A N 1
ATOM 2072 C CA . SER A 1 254 ? -13.183 -13.111 22.434 1.00 96.25 254 SER A CA 1
ATOM 2073 C C . SER A 1 254 ? -12.570 -13.010 21.036 1.00 96.25 254 SER A C 1
ATOM 2075 O O . SER A 1 254 ? -11.907 -12.028 20.690 1.00 96.25 254 SER A O 1
ATOM 2077 N N . VAL A 1 255 ? -12.762 -14.062 20.238 1.00 96.31 255 VAL A N 1
ATOM 2078 C CA . VAL A 1 255 ? -12.292 -14.156 18.851 1.00 96.31 255 VAL A CA 1
ATOM 2079 C C . VAL A 1 255 ? -13.416 -14.739 18.011 1.00 96.31 255 VAL A C 1
ATOM 2081 O O . VAL A 1 255 ? -13.879 -15.836 18.318 1.00 96.31 255 VAL A O 1
ATOM 2084 N N . TYR A 1 256 ? -13.804 -14.035 16.951 1.00 96.69 256 TYR A N 1
ATOM 2085 C CA . TYR A 1 256 ? -14.869 -14.459 16.043 1.00 96.69 256 TYR A CA 1
ATOM 2086 C C . TYR A 1 256 ? -14.323 -14.714 14.642 1.00 96.69 256 TYR A C 1
ATOM 2088 O O . TYR A 1 256 ? -13.682 -13.817 14.089 1.00 96.69 256 TYR A O 1
ATOM 2096 N N . PRO A 1 257 ? -14.593 -15.875 14.029 1.00 96.75 257 PRO A N 1
ATOM 2097 C CA . PRO A 1 257 ? -14.427 -16.046 12.592 1.00 96.75 257 PRO A CA 1
ATOM 2098 C C . PRO A 1 257 ? -15.269 -15.010 11.844 1.00 96.75 257 PRO A C 1
ATOM 2100 O O . PRO A 1 257 ? -16.434 -14.785 12.181 1.00 96.75 257 PRO A O 1
ATOM 2103 N N . VAL A 1 258 ? -14.704 -14.369 10.818 1.00 96.62 258 VAL A N 1
ATOM 2104 C CA . VAL A 1 258 ? -15.429 -13.348 10.045 1.00 96.62 258 VAL A CA 1
ATOM 2105 C C . VAL A 1 258 ? -16.722 -13.902 9.445 1.00 96.62 258 VAL A C 1
ATOM 2107 O O . VAL A 1 258 ? -17.739 -13.211 9.469 1.00 96.62 258 VAL A O 1
ATOM 2110 N N . SER A 1 259 ? -16.709 -15.145 8.965 1.00 96.50 259 SER A N 1
ATOM 2111 C CA . SER A 1 259 ? -17.877 -15.830 8.400 1.00 96.50 259 SER A CA 1
ATOM 2112 C C . SER A 1 259 ? -19.080 -15.908 9.351 1.00 96.50 259 SER A C 1
ATOM 2114 O O . SER A 1 259 ? -20.214 -15.902 8.882 1.00 96.50 259 SER A O 1
ATOM 2116 N N . GLU A 1 260 ? -18.863 -15.928 10.669 1.00 97.12 260 GLU A N 1
ATOM 2117 C CA . GLU A 1 260 ? -19.938 -16.015 11.671 1.00 97.12 260 GLU A CA 1
ATOM 2118 C C . GLU A 1 260 ? -20.576 -14.657 11.989 1.00 97.12 260 GLU A C 1
ATOM 2120 O O . GLU A 1 260 ? -21.736 -14.580 12.392 1.00 97.12 260 GLU A O 1
ATOM 2125 N N . ILE A 1 261 ? -19.826 -13.567 11.814 1.00 96.75 261 ILE A N 1
ATOM 2126 C CA . ILE A 1 261 ? -20.257 -12.211 12.191 1.00 96.75 261 ILE A CA 1
ATOM 2127 C C . ILE A 1 261 ? -20.459 -11.284 10.987 1.00 96.75 261 ILE A C 1
ATOM 2129 O O . ILE A 1 261 ? -20.793 -10.106 11.166 1.00 96.75 261 ILE A O 1
ATOM 2133 N N . TRP A 1 262 ? -20.253 -11.785 9.769 1.00 97.06 262 TRP A N 1
ATOM 2134 C CA . TRP A 1 262 ? -20.491 -11.057 8.530 1.00 97.06 262 TRP A CA 1
ATOM 2135 C C . TRP A 1 262 ? -21.998 -10.902 8.282 1.00 97.06 262 TRP A C 1
ATOM 2137 O O . TRP A 1 262 ? -22.719 -11.861 8.022 1.00 97.06 262 TRP A O 1
ATOM 2147 N N . ASN A 1 263 ? -22.488 -9.665 8.340 1.00 96.12 263 ASN A N 1
ATOM 2148 C CA . ASN A 1 263 ? -23.884 -9.312 8.113 1.00 96.12 263 ASN A CA 1
ATOM 2149 C C . ASN A 1 263 ? -24.000 -7.989 7.317 1.00 96.12 263 ASN A C 1
ATOM 2151 O O . ASN A 1 263 ? -24.015 -6.888 7.900 1.00 96.12 263 ASN A O 1
ATOM 2155 N N . PRO A 1 264 ? -24.079 -8.062 5.974 1.00 94.25 264 PRO A N 1
ATOM 2156 C CA . PRO A 1 264 ? -24.080 -6.885 5.116 1.00 94.25 264 PRO A CA 1
ATOM 2157 C C . PRO A 1 264 ? -25.396 -6.111 5.202 1.00 94.25 264 PRO A C 1
ATOM 2159 O O . PRO A 1 264 ? -25.381 -4.880 5.166 1.00 94.25 264 PRO A O 1
ATOM 2162 N N . GLU A 1 265 ? -26.529 -6.791 5.381 1.00 93.69 265 GLU A N 1
ATOM 2163 C CA . GLU A 1 265 ? -27.852 -6.165 5.476 1.00 93.69 265 GLU A CA 1
ATOM 2164 C C . GLU A 1 265 ? -27.974 -5.283 6.719 1.00 93.69 265 GLU A C 1
ATOM 2166 O O . GLU A 1 265 ? -28.318 -4.098 6.631 1.00 93.69 265 GLU A O 1
ATOM 2171 N N . MET A 1 266 ? -27.601 -5.828 7.879 1.00 90.00 266 MET A N 1
ATOM 2172 C CA . MET A 1 266 ? -27.604 -5.084 9.133 1.00 90.00 266 MET A CA 1
ATOM 2173 C C . MET A 1 266 ? -26.646 -3.894 9.062 1.00 90.00 266 MET A C 1
ATOM 2175 O O . MET A 1 266 ? -26.974 -2.795 9.517 1.00 90.00 266 MET A O 1
ATOM 2179 N N . SER A 1 267 ? -25.475 -4.087 8.457 1.00 88.19 267 SER A N 1
ATOM 2180 C CA . SER A 1 267 ? -24.485 -3.025 8.294 1.00 88.19 267 SER A CA 1
ATOM 2181 C C . SER A 1 267 ? -24.987 -1.909 7.373 1.00 88.19 267 SER A C 1
ATOM 2183 O O . SER A 1 267 ? -24.872 -0.736 7.729 1.00 88.19 267 SER A O 1
ATOM 2185 N N . LYS A 1 268 ? -25.642 -2.245 6.252 1.00 88.81 268 LYS A N 1
ATOM 2186 C CA . LYS A 1 268 ? -26.303 -1.275 5.359 1.00 88.81 268 LYS A CA 1
ATOM 2187 C C . LYS A 1 268 ? -27.382 -0.481 6.096 1.00 88.81 268 LYS A C 1
ATOM 2189 O O . LYS A 1 268 ? -27.406 0.745 5.991 1.00 88.81 268 LYS A O 1
ATOM 2194 N N . SER A 1 269 ? -28.232 -1.150 6.875 1.00 89.12 269 SER A N 1
ATOM 2195 C CA . SER A 1 269 ? -29.274 -0.499 7.683 1.00 89.12 269 SER A CA 1
ATOM 2196 C C . SER A 1 269 ? -28.687 0.484 8.711 1.00 89.12 269 SER A C 1
ATOM 2198 O O . SER A 1 269 ? -29.087 1.654 8.779 1.00 89.12 269 SER A O 1
ATOM 2200 N N . ARG A 1 270 ? -27.644 0.063 9.443 1.00 87.31 270 ARG A N 1
ATOM 2201 C CA . ARG A 1 270 ? -26.912 0.921 10.393 1.00 87.31 270 ARG A CA 1
ATOM 2202 C C . ARG A 1 270 ? -26.253 2.118 9.716 1.00 87.31 270 ARG A C 1
ATOM 2204 O O . ARG A 1 270 ? -26.274 3.214 10.269 1.00 87.31 270 ARG A O 1
ATOM 2211 N N . CYS A 1 271 ? -25.666 1.927 8.535 1.00 86.44 271 CYS A N 1
ATOM 2212 C CA . CYS A 1 271 ? -25.032 3.004 7.781 1.00 86.44 271 CYS A CA 1
ATOM 2213 C C . CYS A 1 271 ? -26.054 4.029 7.266 1.00 86.44 271 CYS A C 1
ATOM 2215 O O . CYS A 1 271 ? -25.796 5.224 7.390 1.00 86.44 271 CYS A O 1
ATOM 2217 N N . LYS A 1 272 ? -27.219 3.594 6.762 1.00 87.38 272 LYS A N 1
ATOM 2218 C CA . LYS A 1 272 ? -28.286 4.491 6.268 1.00 87.38 272 LYS A CA 1
ATOM 2219 C C . LYS A 1 272 ? -28.825 5.431 7.352 1.00 87.38 272 LYS A C 1
ATOM 2221 O O . LYS A 1 272 ? -29.083 6.595 7.082 1.00 87.38 272 LYS A O 1
ATOM 2226 N N . SER A 1 273 ? -28.949 4.942 8.585 1.00 85.62 273 SER A N 1
ATOM 2227 C CA . SER A 1 273 ? -29.425 5.711 9.749 1.00 85.62 273 SER A CA 1
ATOM 2228 C C . SER A 1 273 ? -28.296 6.402 10.537 1.00 85.62 273 SER A C 1
ATOM 2230 O O . SER A 1 273 ? -28.496 6.951 11.627 1.00 85.62 273 SER A O 1
ATOM 2232 N N . CYS A 1 274 ? -27.064 6.378 10.022 1.00 82.94 274 CYS A N 1
ATOM 2233 C CA . CYS A 1 274 ? -25.901 6.846 10.757 1.00 82.94 274 CYS A CA 1
ATOM 2234 C C . CYS A 1 274 ? -25.790 8.382 10.755 1.00 82.94 274 CYS A C 1
ATOM 2236 O O . CYS A 1 274 ? -25.229 8.962 9.833 1.00 82.94 274 CYS A O 1
ATOM 2238 N N . LYS A 1 275 ? -26.189 9.056 11.846 1.00 80.62 275 LYS A N 1
ATOM 2239 C CA . LYS A 1 275 ? -25.967 10.517 12.007 1.00 80.62 275 LYS A CA 1
ATOM 2240 C C . LYS A 1 275 ? -24.490 10.986 11.996 1.00 80.62 275 LYS A C 1
ATOM 2242 O O . LYS A 1 275 ? -24.266 12.182 12.066 1.00 80.62 275 LYS A O 1
ATOM 2247 N N . PHE A 1 276 ? -23.489 10.091 11.964 1.00 75.31 276 PHE A N 1
ATOM 2248 C CA . PHE A 1 276 ? -22.071 10.467 11.737 1.00 75.31 276 PHE A CA 1
ATOM 2249 C C . PHE A 1 276 ? -21.502 9.785 10.485 1.00 75.31 276 PHE A C 1
ATOM 2251 O O . PHE A 1 276 ? -20.332 9.403 10.447 1.00 75.31 276 PHE A O 1
ATOM 2258 N N . TYR A 1 277 ? -22.347 9.559 9.478 1.00 80.12 277 TYR A N 1
ATOM 2259 C CA . TYR A 1 277 ? -21.889 9.115 8.173 1.00 80.12 277 TYR A CA 1
ATOM 2260 C C . TYR A 1 277 ? -20.849 10.101 7.630 1.00 80.12 277 TYR A C 1
ATOM 2262 O O . TYR A 1 277 ? -21.078 11.308 7.588 1.00 80.12 277 TYR A O 1
ATOM 2270 N N . SER A 1 278 ? -19.705 9.574 7.204 1.00 77.75 278 SER A N 1
ATOM 2271 C CA . SER A 1 278 ? -18.673 10.344 6.522 1.00 77.75 278 SER A CA 1
ATOM 2272 C C . SER A 1 278 ? -18.586 9.860 5.089 1.00 77.75 278 SER A C 1
ATOM 2274 O O . SER A 1 278 ? -18.259 8.699 4.856 1.00 77.75 278 SER A O 1
ATOM 2276 N N . LEU A 1 279 ? -18.784 10.754 4.118 1.00 78.06 279 LEU A N 1
ATOM 2277 C CA . LEU A 1 279 ? -18.547 10.416 2.711 1.00 78.06 279 LEU A CA 1
ATOM 2278 C C . LEU A 1 279 ? -17.105 9.943 2.477 1.00 78.06 279 LEU A C 1
ATOM 2280 O O . LEU A 1 279 ? -16.842 9.270 1.495 1.00 78.06 279 LEU A O 1
ATOM 2284 N N . PHE A 1 280 ? -16.164 10.288 3.357 1.00 76.19 280 PHE A N 1
ATOM 2285 C CA . PHE A 1 280 ? -14.780 9.858 3.242 1.00 76.19 280 PHE A CA 1
ATOM 2286 C C . PHE A 1 280 ? -14.553 8.448 3.814 1.00 76.19 280 PHE A C 1
ATOM 2288 O O . PHE A 1 280 ? -14.121 7.565 3.078 1.00 76.19 280 PHE A O 1
ATOM 2295 N N . LEU A 1 281 ? -14.843 8.225 5.101 1.00 78.25 281 LEU A N 1
ATOM 2296 C CA . LEU A 1 281 ? -14.566 6.942 5.773 1.00 78.25 281 LEU A CA 1
ATOM 2297 C C . LEU A 1 281 ? -15.647 5.876 5.547 1.00 78.25 281 LEU A C 1
ATOM 2299 O O . LEU A 1 281 ? -15.452 4.723 5.920 1.00 78.25 281 LEU A O 1
ATOM 2303 N N . CYS A 1 282 ? -16.795 6.251 4.980 1.00 83.31 282 CYS A N 1
ATOM 2304 C CA . CYS A 1 282 ? -17.925 5.353 4.750 1.00 83.31 282 CYS A CA 1
ATOM 2305 C C . CYS A 1 282 ? -18.237 5.148 3.258 1.00 83.31 282 CYS A C 1
ATOM 2307 O O . CYS A 1 282 ? -19.278 4.573 2.943 1.00 83.31 282 CYS A O 1
ATOM 2309 N N . ASP A 1 283 ? -17.360 5.576 2.338 1.00 84.88 283 ASP A N 1
ATOM 2310 C CA . ASP A 1 283 ? -17.557 5.343 0.902 1.00 84.88 283 ASP A CA 1
ATOM 2311 C C . ASP A 1 283 ? -17.349 3.865 0.554 1.00 84.88 283 ASP A C 1
ATOM 2313 O O . ASP A 1 283 ? -16.224 3.396 0.360 1.00 84.88 283 ASP A O 1
ATOM 2317 N N . ARG A 1 284 ? -18.454 3.125 0.471 1.00 86.50 284 ARG A N 1
ATOM 2318 C CA . ARG A 1 284 ? -18.456 1.715 0.069 1.00 86.50 284 ARG A CA 1
ATOM 2319 C C . ARG A 1 284 ? -18.230 1.514 -1.426 1.00 86.50 284 ARG A C 1
ATOM 2321 O O . ARG A 1 284 ? -17.901 0.414 -1.833 1.00 86.50 284 ARG A O 1
ATOM 2328 N N . ARG A 1 285 ? -18.310 2.562 -2.257 1.00 85.69 285 ARG A N 1
ATOM 2329 C CA . ARG A 1 285 ? -18.046 2.442 -3.708 1.00 85.69 285 ARG A CA 1
ATOM 2330 C C . ARG A 1 285 ? -16.578 2.118 -4.010 1.00 85.69 285 ARG A C 1
ATOM 2332 O O . ARG A 1 285 ? -16.230 1.814 -5.151 1.00 85.69 285 ARG A O 1
ATOM 2339 N N . LYS A 1 286 ? -15.703 2.219 -3.001 1.00 83.88 286 LYS A N 1
ATOM 2340 C CA . LYS A 1 286 ? -14.264 1.957 -3.108 1.00 83.88 286 LYS A CA 1
ATOM 2341 C C . LYS A 1 286 ? -13.912 0.473 -3.231 1.00 83.88 286 LYS A C 1
ATOM 2343 O O . LYS A 1 286 ? -12.820 0.184 -3.706 1.00 83.88 286 LYS A O 1
ATOM 2348 N N . TYR A 1 287 ? -14.814 -0.441 -2.884 1.00 88.44 287 TYR A N 1
ATOM 2349 C CA . TYR A 1 287 ? -14.612 -1.881 -3.043 1.00 88.44 287 TYR A CA 1
ATOM 2350 C C . TYR A 1 287 ? -15.920 -2.581 -3.439 1.00 88.44 287 TYR A C 1
ATOM 2352 O O . TYR A 1 287 ? -16.997 -2.003 -3.313 1.00 88.44 287 TYR A O 1
ATOM 2360 N N . ARG A 1 288 ? -15.819 -3.814 -3.948 1.00 93.00 288 ARG A N 1
ATOM 2361 C CA . ARG A 1 288 ? -16.970 -4.713 -4.125 1.00 93.00 288 ARG A CA 1
ATOM 2362 C C . ARG A 1 288 ? -17.132 -5.526 -2.845 1.00 93.00 288 ARG A C 1
ATOM 2364 O O . ARG A 1 288 ? -16.131 -5.995 -2.303 1.00 93.00 288 ARG A O 1
ATOM 2371 N N . GLU A 1 289 ? -18.349 -5.614 -2.312 1.00 93.00 289 GLU A N 1
ATOM 2372 C CA . GLU A 1 289 ? -18.586 -6.247 -1.004 1.00 93.00 289 GLU A CA 1
ATOM 2373 C C .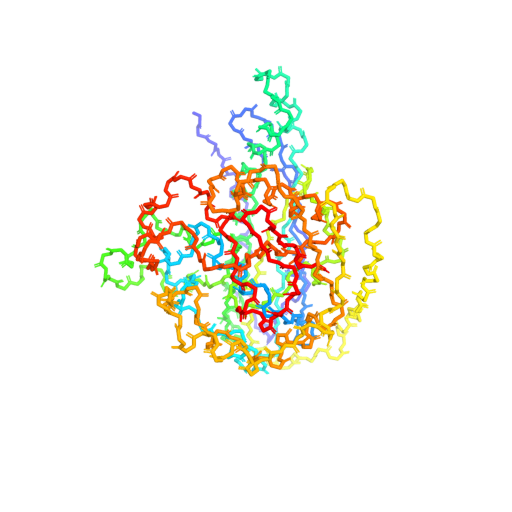 GLU A 1 289 ? -18.179 -7.726 -1.022 1.00 93.00 289 GLU A C 1
ATOM 2375 O O . GLU A 1 289 ? -17.620 -8.218 -0.045 1.00 93.00 289 GLU A O 1
ATOM 2380 N N . GLU A 1 290 ? -18.391 -8.393 -2.153 1.00 94.00 290 GLU A N 1
ATOM 2381 C CA . GLU A 1 290 ? -18.068 -9.796 -2.401 1.00 94.00 290 GLU A CA 1
ATOM 2382 C C . GLU A 1 290 ? -16.554 -10.020 -2.433 1.00 94.00 290 GLU A C 1
ATOM 2384 O O . GLU A 1 290 ? -16.045 -10.893 -1.740 1.00 94.00 290 GLU A O 1
ATOM 2389 N N . ASP A 1 291 ? -15.816 -9.184 -3.165 1.00 93.50 291 ASP A N 1
ATOM 2390 C CA . ASP A 1 291 ? -14.353 -9.271 -3.233 1.00 93.50 291 ASP A CA 1
ATOM 2391 C C . ASP A 1 291 ? -13.712 -9.008 -1.861 1.00 93.50 291 ASP A C 1
ATOM 2393 O O . ASP A 1 291 ? -12.725 -9.647 -1.496 1.00 93.50 291 ASP A O 1
ATOM 2397 N N . LEU A 1 292 ? -14.272 -8.067 -1.087 1.00 92.62 292 LEU A N 1
ATOM 2398 C CA . LEU A 1 292 ? -13.839 -7.838 0.288 1.00 92.62 292 LEU A CA 1
ATOM 2399 C C . LEU A 1 292 ? -14.094 -9.086 1.141 1.00 92.62 292 LEU A C 1
ATOM 2401 O O . LEU A 1 292 ? -13.195 -9.492 1.873 1.00 92.62 292 LEU A O 1
ATOM 2405 N N . TYR A 1 293 ? -15.281 -9.696 1.035 1.00 95.25 293 TYR A N 1
ATOM 2406 C CA . TYR A 1 293 ? -15.617 -10.909 1.782 1.00 95.25 293 TYR A CA 1
ATOM 2407 C C . TYR A 1 293 ? -14.666 -12.042 1.471 1.00 95.25 293 TYR A C 1
ATOM 2409 O O . TYR A 1 293 ? -14.077 -12.610 2.381 1.00 95.25 293 TYR A O 1
ATOM 2417 N N . GLU A 1 294 ? -14.484 -12.338 0.190 1.00 94.25 294 GLU A N 1
ATOM 2418 C CA . GLU A 1 294 ? -13.634 -13.429 -0.264 1.00 94.25 294 GLU A CA 1
ATOM 2419 C C . GLU A 1 294 ? -12.210 -13.304 0.274 1.00 94.25 294 GLU A C 1
ATOM 2421 O O . GLU A 1 294 ? -11.592 -14.314 0.609 1.00 94.25 294 GLU A O 1
ATOM 2426 N N . HIS A 1 295 ? -11.726 -12.072 0.430 1.00 91.50 295 HIS A N 1
ATOM 2427 C CA . HIS A 1 295 ? -10.419 -11.802 1.001 1.00 91.50 295 HIS A CA 1
ATOM 2428 C C . HIS A 1 295 ? -10.371 -12.003 2.526 1.00 91.50 295 HIS A C 1
ATOM 2430 O O . HIS A 1 295 ? -9.429 -12.613 3.026 1.00 91.50 295 HIS A O 1
ATOM 2436 N N . ILE A 1 296 ? -11.382 -11.536 3.272 1.00 94.19 296 ILE A N 1
ATOM 2437 C CA . ILE A 1 296 ? -11.353 -11.558 4.748 1.00 94.19 296 ILE A CA 1
ATOM 2438 C C . ILE A 1 296 ? -12.151 -12.698 5.398 1.00 94.19 296 ILE A C 1
ATOM 2440 O O . ILE A 1 296 ? -12.157 -12.810 6.618 1.00 94.19 296 ILE A O 1
ATOM 2444 N N . LYS A 1 297 ? -12.837 -13.560 4.640 1.00 94.81 297 LYS A N 1
ATOM 2445 C CA . LYS A 1 297 ? -13.736 -14.600 5.189 1.00 94.81 297 LYS A CA 1
ATOM 2446 C C . LYS A 1 297 ? -13.046 -15.612 6.103 1.00 94.81 297 LYS A C 1
ATOM 2448 O O . LYS A 1 297 ? -13.691 -16.163 6.988 1.00 94.81 297 LYS A O 1
ATOM 2453 N N . ASN A 1 298 ? -11.749 -15.833 5.891 1.00 93.88 298 ASN A N 1
ATOM 2454 C CA . ASN A 1 298 ? -10.925 -16.742 6.691 1.00 93.88 298 ASN A CA 1
ATOM 2455 C C . ASN A 1 298 ? -10.183 -16.025 7.830 1.00 93.88 298 ASN A C 1
ATOM 2457 O O . ASN A 1 298 ? -9.400 -16.651 8.542 1.00 93.88 298 ASN A O 1
ATOM 2461 N N . TRP A 1 299 ? -10.378 -14.714 7.972 1.00 94.94 299 TRP A N 1
ATOM 2462 C CA . TRP A 1 299 ? -9.776 -13.931 9.042 1.00 94.94 299 TRP A CA 1
ATOM 2463 C C . TRP A 1 299 ? -10.614 -14.022 10.313 1.00 94.94 299 TRP A C 1
ATOM 2465 O O . TRP A 1 299 ? -11.756 -14.499 10.318 1.00 94.94 299 TRP A O 1
ATOM 2475 N N . HIS A 1 300 ? -10.045 -13.511 11.397 1.00 96.06 300 HIS A N 1
ATOM 2476 C CA . HIS A 1 300 ? -10.705 -13.415 12.682 1.00 96.06 300 HIS A CA 1
ATOM 2477 C C . HIS A 1 300 ? -10.833 -11.957 13.121 1.00 96.06 300 HIS A C 1
ATOM 2479 O O . HIS A 1 300 ? -9.986 -11.103 12.860 1.00 96.06 300 HIS A O 1
ATOM 2485 N N . LEU A 1 301 ? -11.909 -11.673 13.844 1.00 97.06 301 LEU A N 1
ATOM 2486 C CA . LEU A 1 301 ? -12.074 -10.438 14.585 1.00 97.06 301 LEU A CA 1
ATOM 2487 C C . LEU A 1 301 ? -11.737 -10.696 16.055 1.00 97.06 301 LEU A C 1
ATOM 2489 O O . LEU A 1 301 ? -12.470 -11.381 16.768 1.00 97.06 301 LEU A O 1
ATOM 2493 N N . TYR A 1 302 ? -10.630 -10.119 16.505 1.00 96.94 302 TYR A N 1
ATOM 2494 C CA . TYR A 1 302 ? -10.162 -10.159 17.883 1.00 96.94 302 TYR A CA 1
ATOM 2495 C C . TYR A 1 302 ? -10.785 -9.005 18.663 1.00 96.94 302 TYR A C 1
ATOM 2497 O O . TYR A 1 302 ? -10.589 -7.837 18.318 1.00 96.94 302 TYR A O 1
ATOM 2505 N N . VAL A 1 303 ? -11.528 -9.325 19.720 1.00 97.00 303 VAL A N 1
ATOM 2506 C CA . VAL A 1 303 ? -12.172 -8.345 20.599 1.00 97.00 303 VAL A CA 1
ATOM 2507 C C . VAL A 1 303 ? -11.270 -8.084 21.797 1.00 97.00 303 VAL A C 1
ATOM 2509 O O . VAL A 1 303 ? -10.979 -8.992 22.574 1.00 97.00 303 VAL A O 1
ATOM 2512 N N . ILE A 1 304 ? -10.836 -6.838 21.968 1.00 96.56 304 ILE A N 1
ATOM 2513 C CA . ILE A 1 304 ? -9.818 -6.468 22.954 1.00 96.56 304 ILE A CA 1
ATOM 2514 C C . ILE A 1 304 ? -10.409 -5.488 23.966 1.00 96.56 304 ILE A C 1
ATOM 2516 O O . ILE A 1 304 ? -11.017 -4.476 23.597 1.00 96.56 304 ILE A O 1
ATOM 2520 N N . ARG A 1 305 ? -10.200 -5.771 25.255 1.00 97.00 305 ARG A N 1
ATOM 2521 C CA . ARG A 1 305 ? -10.482 -4.831 26.341 1.00 97.00 305 ARG A CA 1
ATOM 2522 C C . ARG A 1 305 ? -9.362 -3.799 26.413 1.00 97.00 305 ARG A C 1
ATOM 2524 O O . ARG A 1 305 ? -8.199 -4.139 26.586 1.00 97.00 305 ARG A O 1
ATOM 2531 N N . LEU A 1 306 ? -9.730 -2.532 26.321 1.00 95.50 306 LEU A N 1
ATOM 2532 C CA . LEU A 1 306 ? -8.801 -1.416 26.433 1.00 95.50 306 LEU A CA 1
ATOM 2533 C C . LEU A 1 306 ? -8.797 -0.867 27.857 1.00 95.50 306 LEU A C 1
ATOM 2535 O O . LEU A 1 306 ? -9.828 -0.839 28.539 1.00 95.50 306 LEU A O 1
ATOM 2539 N N . LYS A 1 307 ? -7.640 -0.378 28.291 1.00 96.19 307 LYS A N 1
ATOM 2540 C CA . LYS A 1 307 ? -7.487 0.363 29.547 1.00 96.19 307 LYS A CA 1
ATOM 2541 C C . LYS A 1 307 ? -8.166 1.726 29.433 1.00 96.19 307 LYS A C 1
ATOM 2543 O O . LYS A 1 307 ? -8.829 2.178 30.366 1.00 96.19 307 LYS A O 1
ATOM 2548 N N . ASN A 1 308 ? -8.056 2.348 28.263 1.00 94.19 308 ASN A N 1
ATOM 2549 C CA . ASN A 1 308 ? -8.632 3.653 27.975 1.00 94.19 308 ASN A CA 1
ATOM 2550 C C . ASN A 1 308 ? -9.951 3.543 27.201 1.00 94.19 308 ASN A C 1
ATOM 2552 O O . ASN A 1 308 ? -10.246 2.543 26.543 1.00 94.19 308 ASN A O 1
ATOM 2556 N N . LYS A 1 309 ? -10.760 4.606 27.246 1.00 91.69 309 LYS A N 1
ATOM 2557 C CA . LYS A 1 309 ? -11.967 4.676 26.417 1.00 91.69 309 LYS A CA 1
ATOM 2558 C C . LYS A 1 309 ? -11.562 4.701 24.945 1.00 91.69 309 LYS A C 1
ATOM 2560 O O . LYS A 1 309 ? -10.743 5.519 24.544 1.00 91.69 309 LYS A O 1
ATOM 2565 N N . ILE A 1 310 ? -12.190 3.873 24.117 1.00 87.12 310 ILE A N 1
ATOM 2566 C CA . ILE A 1 310 ? -11.844 3.730 22.697 1.00 87.12 310 ILE A CA 1
ATOM 2567 C C . ILE A 1 310 ? -12.042 5.022 21.888 1.00 87.12 310 ILE A C 1
ATOM 2569 O O . ILE A 1 310 ? -11.457 5.205 20.825 1.00 87.12 310 ILE A O 1
ATOM 2573 N N . ASN A 1 311 ? -12.868 5.939 22.390 1.00 81.12 311 ASN A N 1
ATOM 2574 C CA . ASN A 1 311 ? -13.089 7.245 21.784 1.00 81.12 311 ASN A CA 1
ATOM 2575 C C . ASN A 1 311 ? -12.117 8.339 22.260 1.00 81.12 311 ASN A C 1
ATOM 2577 O O . ASN A 1 311 ? -12.298 9.494 21.877 1.00 81.12 311 ASN A O 1
ATOM 2581 N N . SER A 1 312 ? -11.118 8.004 23.080 1.00 86.88 312 SER A N 1
ATOM 2582 C CA . SER A 1 312 ? -10.035 8.912 23.459 1.00 86.88 312 SER A CA 1
ATOM 2583 C C . SER A 1 312 ? -8.804 8.720 22.565 1.00 86.88 312 SER A C 1
ATOM 2585 O O . SER A 1 312 ? -8.680 7.726 21.846 1.00 86.88 312 SER A O 1
ATOM 2587 N N . VAL A 1 313 ? -7.885 9.688 22.598 1.00 85.00 313 VAL A N 1
ATOM 2588 C CA . VAL A 1 313 ? -6.605 9.607 21.873 1.00 85.00 313 VAL A CA 1
ATOM 2589 C C . VAL A 1 313 ? -5.793 8.414 22.375 1.00 85.00 313 VAL A C 1
ATOM 2591 O O . VAL A 1 313 ? -5.246 7.657 21.578 1.00 85.00 313 VAL A O 1
ATOM 2594 N N . GLU A 1 314 ? -5.779 8.223 23.689 1.00 90.31 314 GLU A N 1
ATOM 2595 C CA . GLU A 1 314 ? -5.062 7.164 24.392 1.00 90.31 314 GLU A CA 1
ATOM 2596 C C . GLU A 1 314 ? -5.626 5.788 24.025 1.00 90.31 314 GLU A C 1
ATOM 2598 O O . GLU A 1 314 ? -4.855 4.891 23.705 1.00 90.31 314 GLU A O 1
ATOM 2603 N N . GLY A 1 315 ? -6.955 5.624 23.974 1.00 91.38 315 GLY A N 1
ATOM 2604 C CA . GLY A 1 315 ? -7.579 4.358 23.565 1.00 91.38 315 GLY A CA 1
ATOM 2605 C C . GLY A 1 315 ? -7.309 3.994 22.106 1.00 91.38 315 GLY A C 1
ATOM 2606 O O . GLY A 1 315 ? -7.095 2.827 21.785 1.00 91.38 315 GLY A O 1
ATOM 2607 N N . ILE A 1 316 ? -7.252 4.987 21.215 1.00 89.19 316 ILE A N 1
ATOM 2608 C CA . ILE A 1 316 ? -6.869 4.770 19.816 1.00 89.19 316 ILE A CA 1
ATOM 2609 C C . ILE A 1 316 ? -5.389 4.384 19.696 1.00 89.19 316 ILE A C 1
ATOM 2611 O O . ILE A 1 316 ? -5.045 3.477 18.940 1.00 89.19 316 ILE A O 1
ATOM 2615 N N . GLN A 1 317 ? -4.505 5.065 20.426 1.00 89.56 317 GLN A N 1
ATOM 2616 C CA . GLN A 1 317 ? -3.078 4.739 20.444 1.00 89.56 317 GLN A CA 1
ATOM 2617 C C . GLN A 1 317 ? -2.832 3.345 21.024 1.00 89.56 317 GLN A C 1
ATOM 2619 O O . GLN A 1 317 ? -2.022 2.603 20.474 1.00 89.56 317 GLN A O 1
ATOM 2624 N N . GLU A 1 318 ? -3.557 2.977 22.080 1.00 93.25 318 GLU A N 1
ATOM 2625 C CA . GLU A 1 318 ? -3.548 1.642 22.674 1.00 93.25 318 GLU A CA 1
ATOM 2626 C C . GLU A 1 318 ? -3.978 0.580 21.652 1.00 93.25 318 GLU A C 1
ATOM 2628 O O . GLU A 1 318 ? -3.247 -0.384 21.430 1.00 93.25 318 GLU A O 1
ATOM 2633 N N . LEU A 1 319 ? -5.095 0.788 20.941 1.00 93.25 319 LEU A N 1
ATOM 2634 C CA . LEU A 1 319 ? -5.535 -0.120 19.876 1.00 93.25 319 LEU A CA 1
ATOM 2635 C C . LEU A 1 319 ? -4.498 -0.239 18.743 1.00 93.25 319 LEU A C 1
ATOM 2637 O O . LEU A 1 319 ? -4.254 -1.332 18.232 1.00 93.25 319 LEU A O 1
ATOM 2641 N N . HIS A 1 320 ? -3.837 0.863 18.385 1.00 92.06 320 HIS A N 1
ATOM 2642 C CA . HIS A 1 320 ? -2.761 0.842 17.398 1.00 92.06 320 HIS A CA 1
ATOM 2643 C C . HIS A 1 320 ? -1.552 0.020 17.867 1.00 92.06 320 HIS A C 1
ATOM 2645 O O . HIS A 1 320 ? -0.933 -0.660 17.050 1.00 92.06 320 HIS A O 1
ATOM 2651 N N . GLN A 1 321 ? -1.221 0.018 19.165 1.00 91.81 321 GLN A N 1
ATOM 2652 C CA . GLN A 1 321 ? -0.163 -0.857 19.687 1.00 91.81 321 GLN A CA 1
ATOM 2653 C C . GLN A 1 321 ? -0.513 -2.336 19.511 1.00 91.81 321 GLN A C 1
ATOM 2655 O O . GLN A 1 321 ? 0.356 -3.111 19.114 1.00 91.81 321 GLN A O 1
ATOM 2660 N N . TYR A 1 322 ? -1.778 -2.719 19.712 1.00 94.38 322 TYR A N 1
ATOM 2661 C CA . TYR A 1 322 ? -2.230 -4.077 19.404 1.00 94.38 322 TYR A CA 1
ATOM 2662 C C . TYR A 1 322 ? -2.072 -4.399 17.914 1.00 94.38 322 TYR A C 1
ATOM 2664 O O . TYR A 1 322 ? -1.504 -5.431 17.579 1.00 94.38 322 TYR A O 1
ATOM 2672 N N . GLN A 1 323 ? -2.465 -3.501 17.005 1.00 92.94 323 GLN A N 1
ATOM 2673 C CA . GLN A 1 323 ? -2.236 -3.694 15.565 1.00 92.94 323 GLN A CA 1
ATOM 2674 C C . GLN A 1 323 ? -0.743 -3.898 15.237 1.00 92.94 323 GLN A C 1
ATOM 2676 O O . GLN A 1 323 ? -0.376 -4.813 14.501 1.00 92.94 323 GLN A O 1
ATOM 2681 N N . LEU A 1 324 ? 0.142 -3.072 15.807 1.00 89.06 324 LEU A N 1
ATOM 2682 C CA . LEU A 1 324 ? 1.590 -3.220 15.627 1.00 89.06 324 LEU A CA 1
ATOM 2683 C C . LEU A 1 324 ? 2.107 -4.547 16.186 1.00 89.06 324 LEU A C 1
ATOM 2685 O O . LEU A 1 324 ? 3.030 -5.129 15.617 1.00 89.06 324 LEU A O 1
ATOM 2689 N N . TRP A 1 325 ? 1.527 -5.028 17.283 1.00 90.56 325 TRP A N 1
ATOM 2690 C CA . TRP A 1 325 ? 1.828 -6.343 17.827 1.00 90.56 325 TRP A CA 1
ATOM 2691 C C . TRP A 1 325 ? 1.409 -7.459 16.857 1.00 90.56 325 TRP A C 1
ATOM 2693 O O . TRP A 1 325 ? 2.241 -8.305 16.542 1.00 90.56 325 TRP A O 1
ATOM 2703 N N . PHE A 1 326 ? 0.205 -7.401 16.276 1.00 91.56 326 PHE A N 1
ATOM 2704 C CA . PHE A 1 326 ? -0.244 -8.333 15.229 1.00 91.56 326 PHE A CA 1
ATOM 2705 C C . PHE A 1 326 ? 0.697 -8.325 14.016 1.00 91.56 326 PHE A C 1
ATOM 2707 O O . PHE A 1 326 ? 1.113 -9.384 13.549 1.00 91.56 326 PHE A O 1
ATOM 2714 N N . HIS A 1 327 ? 1.133 -7.146 13.559 1.00 87.00 327 HIS A N 1
ATOM 2715 C CA . HIS A 1 327 ? 2.115 -7.039 12.472 1.00 87.00 327 HIS A CA 1
ATOM 2716 C C . HIS A 1 327 ? 3.423 -7.779 12.787 1.00 87.00 327 HIS A C 1
ATOM 2718 O O . HIS A 1 327 ? 3.999 -8.402 11.899 1.00 87.00 327 HIS A O 1
ATOM 2724 N N . ARG A 1 328 ? 3.891 -7.734 14.043 1.00 84.12 328 ARG A N 1
ATOM 2725 C CA . ARG A 1 328 ? 5.094 -8.464 14.485 1.00 84.12 328 ARG A CA 1
ATOM 2726 C C . ARG A 1 328 ? 4.896 -9.978 14.516 1.00 84.12 328 ARG A C 1
ATOM 2728 O O . ARG A 1 328 ? 5.876 -10.697 14.385 1.00 84.12 328 ARG A O 1
ATOM 2735 N N . GLN A 1 329 ? 3.656 -10.442 14.646 1.00 85.25 329 GLN A N 1
ATOM 2736 C CA . GLN A 1 329 ? 3.283 -11.855 14.540 1.00 85.25 329 GLN A CA 1
ATOM 2737 C C . GLN A 1 329 ? 3.034 -12.298 13.083 1.00 85.25 329 GLN A C 1
ATOM 2739 O O . GLN A 1 329 ? 2.522 -13.386 12.847 1.00 85.25 329 GLN A O 1
ATOM 2744 N N . GLY A 1 330 ? 3.354 -11.456 12.092 1.00 83.56 330 GLY A N 1
ATOM 2745 C CA . GLY A 1 330 ? 3.169 -11.761 10.670 1.00 83.56 330 GLY A CA 1
ATOM 2746 C C . GLY A 1 330 ? 1.806 -11.360 10.100 1.00 83.56 330 GLY A C 1
ATOM 2747 O O . GLY A 1 330 ? 1.610 -11.450 8.892 1.00 83.56 330 GLY A O 1
ATOM 2748 N N . TYR A 1 331 ? 0.890 -10.829 10.914 1.00 87.38 331 TYR A N 1
ATOM 2749 C CA . TYR A 1 331 ? -0.420 -10.334 10.472 1.00 87.38 331 TYR A CA 1
ATOM 2750 C C . TYR A 1 331 ? -0.332 -8.914 9.912 1.00 87.38 331 TYR A C 1
ATOM 2752 O O . TYR A 1 331 ? -1.002 -7.992 10.374 1.00 87.38 331 TYR A O 1
ATOM 2760 N N . TRP A 1 332 ? 0.533 -8.695 8.925 1.00 84.31 332 TRP A N 1
ATOM 2761 C CA . TRP A 1 332 ? 0.787 -7.367 8.354 1.00 84.31 332 TRP A CA 1
ATOM 2762 C C . TRP A 1 332 ? -0.459 -6.745 7.704 1.00 84.31 332 TRP A C 1
ATOM 2764 O O . TRP A 1 332 ? -0.529 -5.526 7.528 1.00 84.31 332 TRP A O 1
ATOM 2774 N N . GLU A 1 333 ? -1.453 -7.570 7.375 1.00 88.25 333 GLU A N 1
ATOM 2775 C CA . GLU A 1 333 ? -2.753 -7.195 6.819 1.00 88.25 333 GLU A CA 1
ATOM 2776 C C . GLU A 1 333 ? -3.703 -6.553 7.834 1.00 88.25 333 GLU A C 1
ATOM 2778 O O . GLU A 1 333 ? -4.628 -5.852 7.427 1.00 88.25 333 GLU A O 1
ATOM 2783 N N . SER A 1 334 ? -3.424 -6.704 9.133 1.00 91.88 334 SER A N 1
ATOM 2784 C CA . SER A 1 334 ? -4.390 -6.410 10.188 1.00 91.88 334 SER A CA 1
ATOM 2785 C C . SER A 1 334 ? -4.895 -4.963 10.217 1.00 91.88 334 SER A C 1
ATOM 2787 O O . SER A 1 334 ? -4.174 -4.000 9.920 1.00 91.88 334 SER A O 1
ATOM 2789 N N . PHE A 1 335 ? -6.144 -4.801 10.654 1.00 90.31 335 PHE A N 1
ATOM 2790 C CA . PHE A 1 335 ? -6.807 -3.515 10.836 1.00 90.31 335 PHE A CA 1
ATOM 2791 C C . PHE A 1 335 ? -7.311 -3.326 12.250 1.00 90.31 335 PHE A C 1
ATOM 2793 O O . PHE A 1 335 ? -7.947 -4.196 12.829 1.00 90.31 335 PHE A O 1
ATOM 2800 N N . GLN A 1 336 ? -7.162 -2.105 12.738 1.00 92.31 336 GLN A N 1
ATOM 2801 C CA . GLN A 1 336 ? -7.893 -1.622 13.898 1.00 92.31 336 GLN A CA 1
ATOM 2802 C C . GLN A 1 336 ? -9.296 -1.141 13.501 1.00 92.31 336 GLN A C 1
ATOM 2804 O O . GLN A 1 336 ? -9.448 -0.252 12.651 1.00 92.31 336 GLN A O 1
ATOM 2809 N N . LEU A 1 337 ? -10.318 -1.713 14.139 1.00 91.31 337 LEU A N 1
ATOM 2810 C CA . LEU A 1 337 ? -11.721 -1.348 13.960 1.00 91.31 337 LEU A CA 1
ATOM 2811 C C . LEU A 1 337 ? -12.339 -0.824 15.263 1.00 91.31 337 LEU A C 1
ATOM 2813 O O . LEU A 1 337 ? -11.884 -1.123 16.368 1.00 91.31 337 LEU A O 1
ATOM 2817 N N . LEU A 1 338 ? -13.425 -0.064 15.124 1.00 85.69 338 LEU A N 1
ATOM 2818 C CA . LEU A 1 338 ? -14.211 0.496 16.218 1.00 85.69 338 LEU A CA 1
ATOM 2819 C C . LEU A 1 338 ? -15.640 -0.052 16.270 1.00 85.69 338 LEU A C 1
ATOM 2821 O O . LEU A 1 338 ? -16.262 -0.219 15.213 1.00 85.69 338 LEU A O 1
ATOM 2825 N N . PRO A 1 339 ? -16.213 -0.200 17.486 1.00 74.12 339 PRO A N 1
ATOM 2826 C CA . PRO A 1 339 ? -17.609 -0.631 17.677 1.00 74.12 339 PRO A CA 1
ATOM 2827 C C . PRO A 1 339 ? -18.601 0.422 17.212 1.00 74.12 339 PRO A C 1
ATOM 2829 O O . PRO A 1 339 ? -19.769 0.143 16.950 1.00 74.12 339 PRO A O 1
ATOM 2832 N N . LEU A 1 340 ? -18.137 1.667 17.191 1.00 66.56 340 LEU A N 1
ATOM 2833 C CA . LEU A 1 340 ? -18.922 2.857 16.972 1.00 66.56 340 LEU A CA 1
ATOM 2834 C C . LEU A 1 340 ? -18.190 3.757 15.975 1.00 66.56 340 LEU A C 1
ATOM 2836 O O . LEU A 1 340 ? -17.084 3.484 15.516 1.00 66.56 340 LEU A O 1
ATOM 2840 N N . ARG A 1 341 ? -18.875 4.822 15.587 1.00 63.34 341 ARG A N 1
ATOM 2841 C CA . ARG A 1 341 ? -18.465 5.778 14.554 1.00 63.34 341 ARG A CA 1
ATOM 2842 C C . ARG A 1 341 ? -17.144 6.472 14.922 1.00 63.34 341 ARG A C 1
ATOM 2844 O O . ARG A 1 341 ? -16.791 6.492 16.097 1.00 63.34 341 ARG A O 1
ATOM 2851 N N . CYS A 1 342 ? -16.457 7.066 13.937 1.00 59.41 342 CYS A N 1
ATOM 2852 C CA . CYS A 1 342 ? -15.185 7.773 14.142 1.00 59.41 342 CYS A CA 1
ATOM 2853 C C . CYS A 1 342 ? -15.313 8.788 15.298 1.00 59.41 342 CYS A C 1
ATOM 2855 O O . CYS A 1 342 ? -16.029 9.779 15.157 1.00 59.41 342 CYS A O 1
ATOM 2857 N N . PRO A 1 343 ? -14.651 8.562 16.444 1.00 54.00 343 PRO A N 1
ATOM 2858 C CA . PRO A 1 343 ? -14.795 9.411 17.624 1.00 54.00 343 PRO A CA 1
ATOM 2859 C C . PRO A 1 343 ? -14.015 10.721 17.498 1.00 54.00 343 PRO A C 1
ATOM 2861 O O . PRO A 1 343 ? -14.124 11.596 18.350 1.00 54.00 343 PRO A O 1
ATOM 2864 N N . ILE A 1 344 ? -13.193 10.835 16.454 1.00 57.69 344 ILE A N 1
ATOM 2865 C CA . ILE A 1 344 ? -12.156 11.855 16.347 1.00 57.69 344 ILE A CA 1
ATOM 2866 C C . ILE A 1 344 ? -12.734 13.191 15.854 1.00 57.69 344 ILE A C 1
ATOM 2868 O O . ILE A 1 344 ? -12.141 14.238 16.096 1.00 57.69 344 ILE A O 1
ATOM 2872 N N . CYS A 1 345 ? -13.886 13.191 15.174 1.00 56.44 345 CYS A N 1
ATOM 2873 C CA . CYS A 1 345 ? -14.436 14.407 14.575 1.00 56.44 345 CYS A CA 1
ATOM 2874 C C . CYS A 1 345 ? -15.957 14.347 14.399 1.00 56.44 345 CYS A C 1
ATOM 2876 O O . CYS A 1 345 ? -16.518 13.350 13.949 1.00 56.44 345 CYS A O 1
ATOM 2878 N N . THR A 1 346 ? -16.618 15.460 14.714 1.00 58.47 346 THR A N 1
ATOM 2879 C CA . THR A 1 346 ? -18.044 15.689 14.445 1.00 58.47 346 THR A CA 1
ATOM 2880 C C . THR A 1 346 ? -18.327 15.869 12.949 1.00 58.47 346 THR A C 1
ATOM 2882 O O . THR A 1 346 ? -19.395 15.470 12.499 1.00 58.47 346 THR A O 1
ATOM 2885 N N . ASN A 1 347 ? -17.350 16.374 12.177 1.00 63.66 347 ASN A N 1
ATOM 2886 C CA . ASN A 1 347 ? -17.441 16.655 10.737 1.00 63.66 347 ASN A CA 1
ATOM 2887 C C . ASN A 1 347 ? -16.331 15.959 9.923 1.00 63.66 347 ASN A C 1
ATOM 2889 O O . ASN A 1 347 ? -15.615 16.607 9.165 1.00 63.66 347 ASN A O 1
ATOM 2893 N N . CYS A 1 348 ? -16.181 14.636 10.062 1.00 65.44 348 CYS A N 1
ATOM 2894 C CA . CYS A 1 348 ? -15.138 13.860 9.378 1.00 65.44 348 CYS A CA 1
ATOM 2895 C C . CYS A 1 348 ? -15.121 14.074 7.850 1.00 65.44 348 CYS A C 1
ATOM 2897 O O . CYS A 1 348 ? -15.830 13.389 7.105 1.00 65.44 348 CYS A O 1
ATOM 2899 N N . SER A 1 349 ? -14.292 15.010 7.380 1.00 71.31 349 SER A N 1
ATOM 2900 C CA . SER A 1 349 ? -14.141 15.359 5.967 1.00 71.31 349 SER A CA 1
ATOM 2901 C C . SER A 1 349 ? -12.709 15.138 5.481 1.00 71.31 349 SER A C 1
ATOM 2903 O O . SER A 1 349 ? -11.743 15.164 6.253 1.00 71.31 349 SER A O 1
ATOM 2905 N N . LEU A 1 350 ? -12.565 14.942 4.166 1.00 71.56 350 LEU A N 1
ATOM 2906 C CA . LEU A 1 350 ? -11.256 14.834 3.520 1.00 71.56 350 LEU A CA 1
ATOM 2907 C C . LEU A 1 350 ? -10.416 16.099 3.736 1.00 71.56 350 LEU A C 1
ATOM 2909 O O . LEU A 1 350 ? -9.208 16.007 3.927 1.00 71.56 350 LEU A O 1
ATOM 2913 N N . GLU A 1 351 ? -11.044 17.274 3.710 1.00 73.69 351 GLU A N 1
ATOM 2914 C CA . GLU A 1 351 ? -10.359 18.556 3.859 1.00 73.69 351 GLU A CA 1
ATOM 2915 C C . GLU A 1 351 ? -9.753 18.719 5.256 1.00 73.69 351 GLU A C 1
ATOM 2917 O O . GLU A 1 351 ? -8.577 19.065 5.387 1.00 73.69 351 GLU A O 1
ATOM 2922 N N . GLU A 1 352 ? -10.504 18.386 6.310 1.00 71.19 352 GLU A N 1
ATOM 2923 C CA . GLU A 1 352 ? -9.962 18.374 7.671 1.00 71.19 352 GLU A CA 1
ATOM 2924 C C . GLU A 1 352 ? -8.775 17.406 7.794 1.00 71.19 352 GLU A C 1
ATOM 2926 O O . GLU A 1 352 ? -7.797 17.704 8.490 1.00 71.19 352 GLU A O 1
ATOM 2931 N N . HIS A 1 353 ? -8.831 16.276 7.075 1.00 66.38 353 HIS A N 1
ATOM 2932 C CA . HIS A 1 353 ? -7.797 15.238 7.094 1.00 66.38 353 HIS A CA 1
ATOM 2933 C C . HIS A 1 353 ? -6.538 15.704 6.363 1.00 66.38 353 HIS A C 1
ATOM 2935 O O . HIS A 1 353 ? -5.415 15.552 6.855 1.00 66.38 353 HIS A O 1
ATOM 2941 N N . MET A 1 354 ? -6.716 16.364 5.219 1.00 65.88 354 MET A N 1
ATOM 2942 C CA . MET A 1 354 ? -5.639 16.982 4.450 1.00 65.88 354 MET A CA 1
ATOM 2943 C C . MET A 1 354 ? -4.934 18.087 5.238 1.00 65.88 354 MET A C 1
ATOM 2945 O O . MET A 1 354 ? -3.704 18.124 5.247 1.00 65.88 354 MET A O 1
ATOM 2949 N N . ASN A 1 355 ? -5.694 18.926 5.944 1.00 67.38 355 ASN A N 1
ATOM 2950 C CA . ASN A 1 355 ? -5.173 20.044 6.734 1.00 67.38 355 ASN A CA 1
ATOM 2951 C C . ASN A 1 355 ? -4.508 19.604 8.046 1.00 67.38 355 ASN A C 1
ATOM 2953 O O . ASN A 1 355 ? -4.015 20.436 8.808 1.00 67.38 355 ASN A O 1
ATOM 2957 N N . GLY A 1 356 ? -4.507 18.298 8.332 1.00 61.00 356 GLY A N 1
ATOM 2958 C CA . GLY A 1 356 ? -3.930 17.753 9.548 1.00 61.00 356 GLY A CA 1
ATOM 2959 C C . GLY A 1 356 ? -4.617 18.277 10.801 1.00 61.00 356 GLY A C 1
ATOM 2960 O O . GLY A 1 356 ? -4.012 18.209 11.858 1.00 61.00 356 GLY A O 1
ATOM 2961 N N . LYS A 1 357 ? -5.861 18.786 10.721 1.00 56.81 357 LYS A N 1
ATOM 2962 C CA . LYS A 1 357 ? -6.630 19.228 11.903 1.00 56.81 357 LYS A CA 1
ATOM 2963 C C . LYS A 1 357 ? -6.844 18.086 12.906 1.00 56.81 357 LYS A C 1
ATOM 2965 O O . LYS A 1 357 ? -7.021 18.337 14.091 1.00 56.81 357 LYS A O 1
ATOM 2970 N N . TYR A 1 358 ? -6.663 16.846 12.456 1.00 57.66 358 TYR A N 1
ATOM 2971 C CA . TYR A 1 358 ? -6.506 15.634 13.258 1.00 57.66 358 TYR A CA 1
ATOM 2972 C C . TYR A 1 358 ? -5.220 15.602 14.111 1.00 57.66 358 TYR A C 1
ATOM 2974 O O . TYR A 1 358 ? -4.848 14.528 14.558 1.00 57.66 358 TYR A O 1
ATOM 2982 N N . LYS A 1 359 ? -4.543 16.734 14.389 1.00 55.47 359 LYS A N 1
ATOM 2983 C CA . LYS A 1 359 ? -3.238 16.814 15.094 1.00 55.47 359 LYS A CA 1
ATOM 2984 C C . LYS A 1 359 ? -3.147 16.012 16.402 1.00 55.47 359 LYS A C 1
ATOM 2986 O O . LYS A 1 359 ? -2.042 15.763 16.863 1.00 55.47 359 LYS A O 1
ATOM 2991 N N . LYS A 1 360 ? -4.278 15.623 16.999 1.00 59.34 360 LYS A N 1
ATOM 2992 C CA . LYS A 1 360 ? -4.333 14.783 18.200 1.00 59.34 360 LYS A CA 1
ATOM 2993 C C . LYS A 1 360 ? -3.998 13.305 17.942 1.00 59.34 360 LYS A C 1
ATOM 2995 O O . LYS A 1 360 ? -3.532 12.641 18.857 1.00 59.34 360 LYS A O 1
ATOM 3000 N N . VAL A 1 361 ? -4.221 12.781 16.731 1.00 64.12 361 VAL A N 1
ATOM 3001 C CA . VAL A 1 361 ? -4.016 11.362 16.390 1.00 64.12 361 VAL A CA 1
ATOM 3002 C C . VAL A 1 361 ? -3.326 11.244 15.029 1.00 64.12 361 VAL A C 1
ATOM 3004 O O . VAL A 1 361 ? -3.693 11.913 14.068 1.00 64.12 361 VAL A O 1
ATOM 3007 N N . ASN A 1 362 ? -2.320 10.375 14.921 1.00 72.88 362 ASN A N 1
ATOM 3008 C CA . ASN A 1 362 ? -1.678 10.084 13.639 1.00 72.88 362 ASN A CA 1
ATOM 3009 C C . ASN A 1 362 ? -2.689 9.425 12.683 1.00 72.88 362 ASN A C 1
ATOM 3011 O O . ASN A 1 362 ? -3.397 8.510 13.092 1.00 72.88 362 ASN A O 1
ATOM 3015 N N . ASN A 1 363 ? -2.719 9.823 11.405 1.00 73.25 363 ASN A N 1
ATOM 3016 C CA . ASN A 1 363 ? -3.598 9.223 10.390 1.00 73.25 363 ASN A CA 1
ATOM 3017 C C . ASN A 1 363 ? -3.502 7.688 10.342 1.00 73.25 363 ASN A C 1
ATOM 3019 O O . ASN A 1 363 ? -4.509 7.013 10.145 1.00 73.25 363 ASN A O 1
ATOM 3023 N N . ARG A 1 364 ? -2.303 7.136 10.587 1.00 77.38 364 ARG A N 1
ATOM 3024 C CA . ARG A 1 364 ? -2.064 5.681 10.640 1.00 77.38 364 ARG A CA 1
ATOM 3025 C C . ARG A 1 364 ? -2.824 4.978 11.762 1.00 77.38 364 ARG A C 1
ATOM 3027 O O . ARG A 1 364 ? -3.061 3.783 11.677 1.00 77.38 364 ARG A O 1
ATOM 3034 N N . SER A 1 365 ? -3.184 5.725 12.795 1.00 80.12 365 SER A N 1
ATOM 3035 C CA . SER A 1 365 ? -3.917 5.252 13.959 1.00 80.12 365 SER A CA 1
ATOM 3036 C C . SER A 1 365 ? -5.405 5.580 13.861 1.00 80.12 365 SER A C 1
ATOM 3038 O O . SER A 1 365 ? -6.114 5.375 14.833 1.00 80.12 365 SER A O 1
ATOM 3040 N N . ILE A 1 366 ? -5.933 6.053 12.729 1.00 80.75 366 ILE A N 1
ATOM 3041 C CA . ILE A 1 366 ? -7.385 6.237 12.575 1.00 80.75 366 ILE A CA 1
ATOM 3042 C C . ILE A 1 366 ? -8.027 4.866 12.322 1.00 80.75 366 ILE A C 1
ATOM 3044 O O . ILE A 1 366 ? -7.723 4.246 11.303 1.00 80.75 366 ILE A O 1
ATOM 3048 N N . PRO A 1 367 ? -8.888 4.342 13.210 1.00 85.31 367 PRO A N 1
ATOM 3049 C CA . PRO A 1 367 ? -9.485 3.027 13.014 1.00 85.31 367 PRO A CA 1
ATOM 3050 C C . PRO A 1 367 ? -10.746 3.111 12.149 1.00 85.31 367 PRO A C 1
ATOM 3052 O O . PRO A 1 367 ? -11.425 4.140 12.100 1.00 85.31 367 PRO A O 1
ATOM 3055 N N . PHE A 1 368 ? -11.065 2.019 11.455 1.00 88.12 368 PHE A N 1
ATOM 3056 C CA . PHE A 1 368 ? -12.278 1.934 10.641 1.00 88.12 368 PHE A CA 1
ATOM 3057 C C . PHE A 1 368 ? -13.492 1.551 11.488 1.00 88.12 368 PHE A C 1
ATOM 3059 O O . PHE A 1 368 ? -13.372 1.005 12.578 1.00 88.12 368 PHE A O 1
ATOM 3066 N N . CYS A 1 369 ? -14.697 1.808 10.986 1.00 89.06 369 CYS A N 1
ATOM 3067 C CA . CYS A 1 369 ? -15.903 1.294 11.630 1.00 89.06 369 CYS A CA 1
ATOM 3068 C C . CYS A 1 369 ? -16.059 -0.204 11.335 1.00 89.06 369 CYS A C 1
ATOM 3070 O O . CYS A 1 369 ? -15.935 -0.612 10.185 1.00 89.06 369 CYS A O 1
ATOM 3072 N N . VAL A 1 370 ? -16.417 -1.010 12.333 1.00 92.19 370 VAL A N 1
ATOM 3073 C CA . VAL A 1 370 ? -16.682 -2.448 12.148 1.00 92.19 370 VAL A CA 1
ATOM 3074 C C . VAL A 1 370 ? -17.783 -2.714 11.108 1.00 92.19 370 VAL A C 1
ATOM 3076 O O . VAL A 1 370 ? -17.641 -3.566 10.234 1.00 92.19 370 VAL A O 1
ATOM 3079 N N . SER A 1 371 ? -18.824 -1.874 11.082 1.00 91.00 371 SER A N 1
ATOM 3080 C CA . SER A 1 371 ? -19.885 -1.945 10.071 1.00 91.00 371 SER A CA 1
ATOM 3081 C C . SER A 1 371 ? -19.430 -1.513 8.676 1.00 91.00 371 SER A C 1
ATOM 3083 O O . SER A 1 371 ? -20.131 -1.793 7.712 1.00 91.00 371 SER A O 1
ATOM 3085 N N . TYR A 1 372 ? -18.276 -0.856 8.515 1.00 89.56 372 TYR A N 1
ATOM 3086 C CA . TYR A 1 372 ? -17.704 -0.624 7.183 1.00 89.56 372 TYR A CA 1
ATOM 3087 C C . TYR A 1 372 ? -17.241 -1.933 6.535 1.00 89.56 372 TYR A C 1
ATOM 3089 O O . TYR A 1 372 ? -17.286 -2.034 5.321 1.00 89.56 372 TYR A O 1
ATOM 3097 N N . PHE A 1 373 ? -16.881 -2.941 7.331 1.00 92.94 373 PHE A N 1
ATOM 3098 C CA . PHE A 1 373 ? -16.480 -4.274 6.869 1.00 92.94 373 PHE A CA 1
ATOM 3099 C C . PHE A 1 373 ? -17.632 -5.286 6.897 1.00 92.94 373 PHE A C 1
ATOM 3101 O O . PHE A 1 373 ? -17.405 -6.485 6.837 1.00 92.94 373 PHE A O 1
ATOM 3108 N N . ASN A 1 374 ? -18.875 -4.813 7.021 1.00 94.69 374 ASN A N 1
ATOM 3109 C CA . ASN A 1 374 ? -20.056 -5.659 7.197 1.00 94.69 374 ASN A CA 1
ATOM 3110 C C . ASN A 1 374 ? -20.027 -6.557 8.444 1.00 94.69 374 ASN A C 1
ATOM 3112 O O . ASN A 1 374 ? -20.769 -7.527 8.506 1.00 94.69 374 ASN A O 1
ATOM 3116 N N . LEU A 1 375 ? -19.221 -6.230 9.454 1.00 95.25 375 LEU A N 1
ATOM 3117 C CA . LEU A 1 375 ? -19.077 -7.055 10.650 1.00 95.25 375 LEU A CA 1
ATOM 3118 C C . LEU A 1 375 ? -20.030 -6.601 11.767 1.00 95.25 375 LEU A C 1
ATOM 3120 O O . LEU A 1 375 ? -20.253 -5.400 11.983 1.00 95.25 375 LEU A O 1
ATOM 3124 N N . ASN A 1 376 ? -20.570 -7.569 12.508 1.00 94.69 376 ASN A N 1
ATOM 3125 C CA . ASN A 1 376 ? -21.484 -7.352 13.626 1.00 94.69 376 ASN A CA 1
ATOM 3126 C C . ASN A 1 376 ? -21.091 -8.171 14.875 1.00 94.69 376 ASN A C 1
ATOM 3128 O O . ASN A 1 376 ? -21.807 -9.105 15.235 1.00 94.69 376 ASN A O 1
ATOM 3132 N N . PRO A 1 377 ? -19.988 -7.821 15.561 1.00 93.69 377 PRO A N 1
ATOM 3133 C CA . PRO A 1 377 ? -19.626 -8.482 16.811 1.00 93.69 377 PRO A CA 1
ATOM 3134 C C . PRO A 1 377 ? -20.684 -8.244 17.906 1.00 93.69 377 PRO A C 1
ATOM 3136 O O . PRO A 1 377 ? -21.291 -7.159 17.947 1.00 93.69 377 PRO A O 1
ATOM 3139 N N . PRO A 1 378 ? -20.907 -9.222 18.803 1.00 92.62 378 PRO A N 1
ATOM 3140 C CA . PRO A 1 378 ? -21.888 -9.096 19.876 1.00 92.62 378 PRO A CA 1
ATOM 3141 C C . PRO A 1 378 ? -21.418 -8.148 20.988 1.00 92.62 378 PRO A C 1
ATOM 3143 O O . PRO A 1 378 ? -22.214 -7.346 21.484 1.00 92.62 378 PRO A O 1
ATOM 3146 N N . GLU A 1 379 ? -20.136 -8.172 21.357 1.00 94.00 379 GLU A N 1
ATOM 3147 C CA . GLU A 1 379 ? -19.593 -7.310 22.402 1.00 94.00 379 GLU A CA 1
ATOM 3148 C C . GLU A 1 379 ? -19.537 -5.867 21.933 1.00 94.00 379 GLU A C 1
ATOM 3150 O O . GLU A 1 379 ? -19.035 -5.553 20.854 1.00 94.00 379 GLU A O 1
ATOM 3155 N N . LYS A 1 380 ? -20.013 -4.965 22.788 1.00 90.44 380 LYS A N 1
ATOM 3156 C CA . LYS A 1 380 ? -19.976 -3.518 22.581 1.00 90.44 380 LYS A CA 1
ATOM 3157 C C . LYS A 1 380 ? -19.620 -2.856 23.900 1.00 90.44 380 LYS A C 1
ATOM 3159 O O . LYS A 1 380 ? -20.028 -3.311 24.964 1.00 90.44 380 LYS A O 1
ATOM 3164 N N . GLY A 1 381 ? -18.876 -1.760 23.849 1.00 90.19 381 GLY A N 1
ATOM 3165 C CA . GLY A 1 381 ? -18.503 -1.049 25.063 1.00 90.19 381 GLY A CA 1
ATOM 3166 C C . GLY A 1 381 ? -17.634 0.166 24.792 1.00 90.19 381 GLY A C 1
ATOM 3167 O O . GLY A 1 381 ? -17.062 0.318 23.715 1.00 90.19 381 GLY A O 1
ATOM 3168 N N . LYS A 1 382 ? -17.531 1.044 25.795 1.00 89.94 382 LYS A N 1
ATOM 3169 C CA . LYS A 1 382 ? -16.688 2.249 25.724 1.00 89.94 382 LYS A CA 1
ATOM 3170 C C . LYS A 1 382 ? -15.191 1.931 25.767 1.00 89.94 382 LYS A C 1
ATOM 3172 O O . LYS A 1 382 ? -14.410 2.777 25.363 1.00 89.94 382 LYS A O 1
ATOM 3177 N N . ASN A 1 383 ? -14.814 0.734 26.208 1.00 94.62 383 ASN A N 1
ATOM 3178 C CA . ASN A 1 383 ? -13.429 0.277 26.341 1.00 94.62 383 ASN A CA 1
ATOM 3179 C C . ASN A 1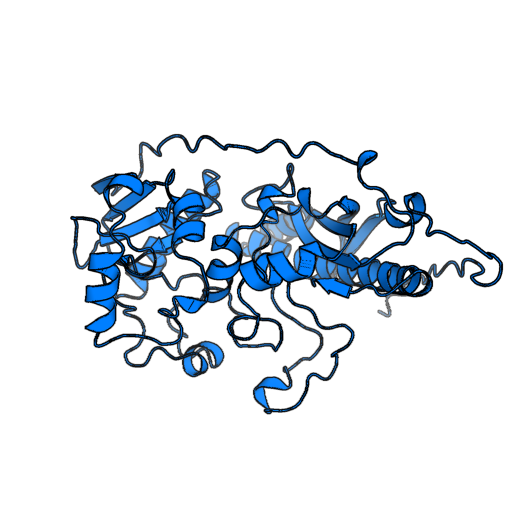 383 ? -13.195 -1.005 25.522 1.00 94.62 383 ASN A C 1
ATOM 3181 O O . ASN A 1 383 ? -12.451 -1.885 25.940 1.00 94.62 383 ASN A O 1
ATOM 3185 N N . ILE A 1 384 ? -13.900 -1.155 24.399 1.00 94.88 384 ILE A N 1
ATOM 3186 C CA . ILE A 1 384 ? -13.745 -2.299 23.498 1.00 94.88 384 ILE A CA 1
ATOM 3187 C C . ILE A 1 384 ? -13.183 -1.788 22.176 1.00 94.8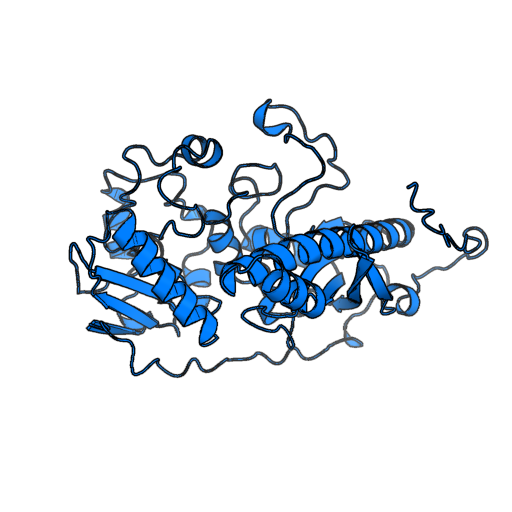8 384 ILE A C 1
ATOM 3189 O O . ILE A 1 384 ? -13.751 -0.875 21.572 1.00 94.88 384 ILE A O 1
ATOM 3193 N N . GLY A 1 385 ? -12.070 -2.375 21.749 1.00 94.75 385 GLY A N 1
ATOM 3194 C CA . GLY A 1 385 ? -11.496 -2.208 20.418 1.00 94.75 385 GLY A CA 1
ATOM 3195 C C . GLY A 1 385 ? -11.466 -3.541 19.681 1.00 94.75 385 GLY A C 1
ATOM 3196 O O . GLY A 1 385 ? -11.605 -4.596 20.303 1.00 94.75 385 GLY A O 1
ATOM 3197 N N . TYR A 1 386 ? -11.281 -3.498 18.363 1.00 96.19 386 TYR A N 1
ATOM 3198 C CA . TYR A 1 386 ? -11.158 -4.718 17.572 1.00 96.19 386 TYR A CA 1
ATOM 3199 C C . TYR A 1 386 ? -9.933 -4.688 16.681 1.00 96.19 386 TYR A C 1
ATOM 3201 O O . TYR A 1 386 ? -9.614 -3.647 16.101 1.00 96.19 386 TYR A O 1
ATOM 3209 N N . ILE A 1 387 ? -9.315 -5.852 16.519 1.00 96.44 387 ILE A N 1
ATOM 3210 C CA . ILE A 1 387 ? -8.333 -6.103 15.472 1.00 96.44 387 ILE A CA 1
ATOM 3211 C C . ILE A 1 387 ? -8.914 -7.147 14.523 1.00 96.44 387 ILE A C 1
ATOM 3213 O O . ILE A 1 387 ? -9.298 -8.228 14.950 1.00 96.44 387 ILE A O 1
ATOM 3217 N N . LEU A 1 388 ? -9.014 -6.804 13.246 1.00 95.88 388 LEU A N 1
ATOM 3218 C CA . LEU A 1 388 ? -9.362 -7.729 12.174 1.00 95.88 388 LEU A CA 1
ATOM 3219 C C . LEU A 1 388 ? -8.050 -8.231 11.563 1.00 95.88 388 LEU A C 1
ATOM 3221 O O . LEU A 1 388 ? -7.282 -7.395 11.080 1.00 95.88 388 LEU A O 1
ATOM 3225 N N . ALA A 1 389 ? -7.776 -9.535 11.643 1.00 93.81 389 ALA A N 1
ATOM 3226 C CA . ALA A 1 389 ? -6.494 -10.131 11.259 1.00 93.81 389 ALA A CA 1
ATOM 3227 C C . ALA A 1 389 ? -6.606 -11.604 10.855 1.00 93.81 389 ALA A C 1
ATOM 3229 O O . ALA A 1 389 ? -7.490 -12.314 11.395 1.00 93.81 389 ALA A O 1
#

Sequence (389 aa):
MKVKTNDMARQVSLDSIGEKEPDIEYLTRITRGAQRNIRGIEFPYEISVKVLSYGDIIWNPIAQLKCIQCGFYGRTFYCGPRIAPYYSWREKLNKYNFFLLFLGKINVRARYLDDLNNFNSGEWRSGYYAGNEGTNILKKLVKDRRLETLSYLIRFGKFRMLSEGGGCRYCRTCSIHKKERCKHPEIAAPSPEAIGIDLYAMIPDIEIPPINNYYSVSMIYGNLPGFDHQNTSNVFRNRNQKHDKVSNLENLISVYPVSEIWNPEMSKSRCKSCKFYSLFLCDRRKYREEDLYEHIKNWHLYVIRLKNKINSVEGIQELHQYQLWFHRQGYWESFQLLPLRCPICTNCSLEEHMNGKYKKVNNRSIPFCVSYFNLNPPEKGKNIGYILA

Mean predicted aligned error: 6.8 Å

Nearest PDB structures (foldseek):
  6d2s-assembly1_A  TM=6.200E-01  e=2.647E+00  Mycobacterium tuberculosis H37Rv
  5w39-assembly1_A  TM=4.880E-01  e=5.718E+00  Campylobacter jejuni
  8emc-assembly1_A  TM=3.674E-01  e=3.559E+00  Acinetobacter sp. NEB 394
  8emc-assembly1_D  TM=3.695E-01  e=4.252E+00  Acinetobacter sp. NEB 394
  5l16-assembly1_A-2  TM=3.361E-01  e=4.252E+00  Leishmania major

Foldseek 3Di:
DDPPPPPPPPPPVPPPDPDLADDVCVLQDKDWDWDQDPVRFTKTKIKGKAKDFLVLWDFAQLLQLLLQLALCAPQACQAPPNDAFLVVVNVVQNVFGIKMKIKMKIFLVRQLVVCVVPVVDPSVVSQVVSQVVRVVVRLVVSLVSVVVSVVRCVVQFDKDKAGKPRADDPDPGACVVVVDDGPCVRSDHHHCSNSGTDVPLSDPDDDFPDRGMDMIMMMMTHYGPPDDCPVVDPPSPRPPPPPDDDDDDPQFDDKAQQQVFQALPVLVVCQVPPLQNECSQQVLSSDDLVSLCVNQRRWMKTKGFAPAFCLDLRVLVRLVVVVSVCSVVVPVSKFKEAQDDFSQDSHDYPVCSNVCVSVSHRSNSRGHYCSSSSGDDPDDDRRIIIMID

Secondary structure (DSSP, 8-state):
-------------TTS---SS--HHHHHPPEEEEEE-TT--EEEEEEEEEEE-GGG--B-HHHHHHGGGSTTTTTSTTSTTSSPPHHHHHHHHTT-SEEEEEEEEEE-HHHHHHHHHHH---HHHHHHHHHHHHHHHHHHHHHHHHHHHHHHHTTTS-EEEE--SS---SSSS-GGGGTPPPS-TTT----TGGGTB-TTTT-TT--SS-SSEEEEEEEEEE--TT--GGG------------------TTEEEEEEHHHHB-HHHHHHHHHT-TT--TTTT-GGGS-HHHHHHHHTT-EEEEEE-SS-TTSHHHHHHHHHHHHHHHHTT-TT-EEEESSS-TT-TT--HHHHHTTTTTTS-GGG-PEEGGGGTB--S---TTEEEEE-

Radius of gyration: 22.53 Å; Cα contacts (8 Å, |Δi|>4): 642; chains: 1; bounding box: 61×46×65 Å

Solvent-accessible surface area (backbone atoms only — not comparable to full-atom values): 22280 Å² total; per-residue (Å²): 134,85,81,78,74,82,76,78,70,73,75,66,78,84,86,77,70,95,66,92,66,83,64,59,67,73,67,37,50,70,46,74,53,68,47,63,51,99,86,65,53,63,34,46,34,39,36,40,35,42,79,41,46,56,87,65,59,44,74,29,69,63,39,29,56,55,37,71,30,35,88,43,32,58,56,37,78,43,22,41,84,69,44,65,37,32,69,61,47,52,63,59,51,65,77,30,60,36,32,37,41,37,43,25,41,30,42,26,50,64,48,24,54,50,34,40,74,73,62,78,36,59,69,70,58,18,42,51,51,23,47,53,53,44,45,54,52,42,43,50,54,46,48,52,55,48,51,53,50,48,67,60,49,50,80,70,35,70,63,50,61,29,29,48,71,87,49,78,71,92,50,99,66,46,37,63,85,71,77,46,73,71,93,46,69,91,80,60,36,35,20,52,33,55,40,10,31,31,63,69,80,63,39,92,84,68,63,68,65,58,80,42,50,45,74,35,46,33,35,39,39,24,51,48,82,91,63,68,56,87,84,64,72,71,80,75,74,80,75,78,70,79,76,72,79,86,78,86,60,88,49,60,75,50,75,39,54,31,67,82,31,56,38,57,68,63,23,52,56,53,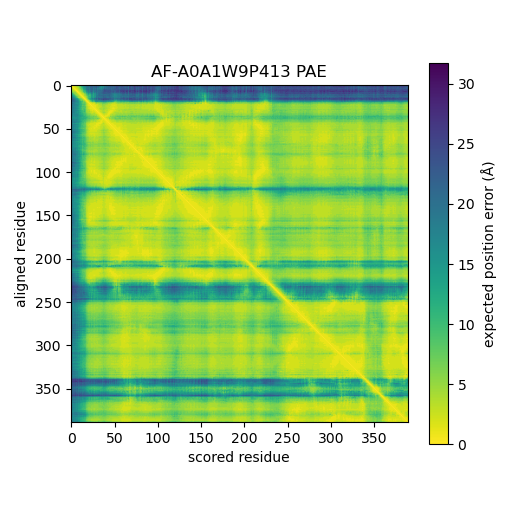54,76,72,35,93,70,68,24,80,62,88,59,50,62,85,57,55,56,73,64,65,51,41,73,70,43,42,87,28,33,39,36,34,32,57,45,96,38,45,43,66,40,65,64,17,32,52,51,46,40,50,52,42,55,50,39,24,62,74,64,37,69,83,41,40,45,29,27,86,52,68,71,63,87,47,94,74,58,43,63,66,49,58,58,70,46,71,51,74,82,53,60,49,73,49,60,54,44,43,35,46,76,74,19,41,57,74,87,82,78,59,65,32,37,38,34,38,42,72

pLDDT: mean 85.56, std 14.3, range [26.42, 98.0]